Protein AF-0000000080869167 (afdb_homodimer)

Radius of gyration: 27.27 Å; Cα contacts (8 Å, |Δi|>4): 999; chains: 2; bounding box: 72×94×68 Å

Structure (mmCIF, N/CA/C/O backbone):
data_AF-0000000080869167-model_v1
#
loop_
_entity.id
_entity.type
_entity.pdbx_description
1 polymer 'Protein translocase subunit SecF'
#
loop_
_atom_site.group_PDB
_atom_site.id
_atom_site.type_symbol
_atom_site.label_atom_id
_atom_site.label_alt_id
_atom_site.label_comp_id
_atom_site.label_asym_id
_atom_site.label_entity_id
_atom_site.label_seq_id
_atom_site.pdbx_PDB_ins_code
_atom_site.Cartn_x
_atom_site.Cartn_y
_atom_site.Cartn_z
_atom_site.occupancy
_atom_site.B_iso_or_equiv
_atom_site.auth_seq_id
_atom_site.auth_comp_id
_atom_site.auth_asym_id
_atom_site.auth_atom_id
_atom_site.pdbx_PDB_model_num
ATOM 1 N N . MET A 1 1 ? 13.148 34.156 -2.764 1 28.23 1 MET A N 1
ATOM 2 C CA . MET A 1 1 ? 12.016 33.5 -3.41 1 28.23 1 MET A CA 1
ATOM 3 C C . MET A 1 1 ? 10.977 33.062 -2.383 1 28.23 1 MET A C 1
ATOM 5 O O . MET A 1 1 ? 11.312 32.469 -1.37 1 28.23 1 MET A O 1
ATOM 9 N N . LYS A 1 2 ? 9.859 33.625 -2.285 1 40.47 2 LYS A N 1
ATOM 10 C CA . LYS A 1 2 ? 8.82 33.531 -1.264 1 40.47 2 LYS A CA 1
ATOM 11 C C . LYS A 1 2 ? 8.43 32.062 -1.027 1 40.47 2 LYS A C 1
ATOM 13 O O . LYS A 1 2 ? 8.281 31.297 -1.978 1 40.47 2 LYS A O 1
ATOM 18 N N . SER A 1 3 ? 8.719 31.453 -0.045 1 43 3 SER A N 1
ATOM 19 C CA . SER A 1 3 ? 8.391 30.094 0.356 1 43 3 SER A CA 1
ATOM 20 C C . SER A 1 3 ? 6.984 29.703 -0.092 1 43 3 SER A C 1
ATOM 22 O O . SER A 1 3 ? 6.129 30.578 -0.279 1 43 3 SER A O 1
ATOM 24 N N . LEU A 1 4 ? 6.77 28.641 -0.892 1 47 4 LEU A N 1
ATOM 25 C CA . LEU A 1 4 ? 5.48 28.141 -1.352 1 47 4 LEU A CA 1
ATOM 26 C C . LEU A 1 4 ? 4.363 28.547 -0.395 1 47 4 LEU A C 1
ATOM 28 O O . LEU A 1 4 ? 3.213 28.703 -0.808 1 47 4 LEU A O 1
ATOM 32 N N . THR A 1 5 ? 4.699 28.703 0.875 1 46.59 5 THR A N 1
ATOM 33 C CA . THR A 1 5 ? 3.756 29.094 1.911 1 46.59 5 THR A CA 1
ATOM 34 C C . THR A 1 5 ? 3.266 30.531 1.672 1 46.59 5 THR A C 1
ATOM 36 O O . THR A 1 5 ? 2.148 30.875 2.057 1 46.59 5 THR A O 1
ATOM 39 N N . GLN A 1 6 ? 4.168 31.266 1.042 1 50.88 6 GLN A N 1
ATOM 40 C CA . GLN A 1 6 ? 3.795 32.688 0.903 1 50.88 6 GLN A CA 1
ATOM 41 C C . GLN A 1 6 ? 3.016 32.906 -0.387 1 50.88 6 GLN A C 1
ATOM 43 O O . GLN A 1 6 ? 2.357 33.938 -0.54 1 50.88 6 GLN A O 1
ATOM 48 N N . ARG A 1 7 ? 3.047 31.984 -1.327 1 56.53 7 ARG A N 1
ATOM 49 C CA . ARG A 1 7 ? 2.35 32.219 -2.59 1 56.53 7 ARG A CA 1
ATOM 50 C C . ARG A 1 7 ? 0.891 31.781 -2.494 1 56.53 7 ARG A C 1
ATOM 52 O O . ARG A 1 7 ? 0.597 30.641 -2.094 1 56.53 7 ARG A O 1
ATOM 59 N N . GLN A 1 8 ? 0.019 32.562 -2.266 1 71.69 8 GLN A N 1
ATOM 60 C CA . GLN A 1 8 ? -1.42 32.312 -2.199 1 71.69 8 GLN A CA 1
ATOM 61 C C . GLN A 1 8 ? -1.991 32 -3.578 1 71.69 8 GLN A C 1
ATOM 63 O O . GLN A 1 8 ? -2.199 32.906 -4.395 1 71.69 8 GLN A O 1
ATOM 68 N N . PHE A 1 9 ? -2.076 30.656 -3.846 1 78.94 9 PHE A N 1
ATOM 69 C CA . PHE A 1 9 ? -2.662 30.203 -5.102 1 78.94 9 PHE A CA 1
ATOM 70 C C . PHE A 1 9 ? -4.184 30.172 -5.012 1 78.94 9 PHE A C 1
ATOM 72 O O . PHE A 1 9 ? -4.738 29.859 -3.957 1 78.94 9 PHE A O 1
ATOM 79 N N . ASP A 1 10 ? -4.82 30.672 -6.074 1 85 10 ASP A N 1
ATOM 80 C CA . ASP A 1 10 ? -6.277 30.656 -6.113 1 85 10 ASP A CA 1
ATOM 81 C C . ASP A 1 10 ? -6.793 29.344 -6.691 1 85 10 ASP A C 1
ATOM 83 O O . ASP A 1 10 ? -7.207 29.281 -7.855 1 85 10 ASP A O 1
ATOM 87 N N . PHE A 1 11 ? -6.891 28.328 -5.961 1 82.75 11 PHE A N 1
ATOM 88 C CA . PHE A 1 11 ? -7.324 27 -6.379 1 82.75 11 PHE A CA 1
ATOM 89 C C . PHE A 1 11 ? -8.82 26.984 -6.648 1 82.75 11 PHE A C 1
ATOM 91 O O . PHE A 1 11 ? -9.273 26.375 -7.621 1 82.75 11 PHE A O 1
ATOM 98 N N . MET A 1 12 ? -9.594 27.672 -5.848 1 81.94 12 MET A N 1
ATOM 99 C CA . MET A 1 12 ? -11.047 27.656 -5.977 1 81.94 12 MET A CA 1
ATOM 100 C C . MET A 1 12 ? -11.492 28.453 -7.203 1 81.94 12 MET A C 1
ATOM 102 O O . MET A 1 12 ? -12.57 28.203 -7.754 1 81.94 12 MET A O 1
ATOM 106 N N . GLY A 1 13 ? -10.672 29.406 -7.594 1 81.25 13 GLY A N 1
ATOM 107 C CA . GLY A 1 13 ? -10.961 30.125 -8.828 1 81.25 13 GLY A CA 1
ATOM 108 C C . GLY A 1 13 ? -10.898 29.25 -10.062 1 81.25 13 GLY A C 1
ATOM 109 O O . GLY A 1 13 ? -11.617 29.484 -11.031 1 81.25 13 GLY A O 1
ATOM 110 N N . LYS A 1 14 ? -10.078 28.312 -10.023 1 84.44 14 LYS A N 1
ATOM 111 C CA . LYS A 1 14 ? -9.906 27.406 -11.156 1 84.44 14 LYS A CA 1
ATOM 112 C C . LYS A 1 14 ? -10.656 26.094 -10.938 1 84.44 14 LYS A C 1
ATOM 114 O O . LYS A 1 14 ? -10.367 25.094 -11.594 1 84.44 14 LYS A O 1
ATOM 119 N N . ARG A 1 15 ? -11.602 26.188 -10.055 1 83.81 15 ARG A N 1
ATOM 120 C CA . ARG A 1 15 ? -12.32 24.969 -9.688 1 83.81 15 ARG A CA 1
ATOM 121 C C . ARG A 1 15 ? -13.125 24.438 -10.875 1 83.81 15 ARG A C 1
ATOM 123 O O . ARG A 1 15 ? -13.258 23.219 -11.031 1 83.81 15 ARG A O 1
ATOM 130 N N . ARG A 1 16 ? -13.57 25.281 -11.688 1 85.94 16 ARG A N 1
ATOM 131 C CA . ARG A 1 16 ? -14.383 24.844 -12.82 1 85.94 16 ARG A CA 1
ATOM 132 C C . ARG A 1 16 ? -13.539 24.047 -13.82 1 85.94 16 ARG A C 1
ATOM 134 O O . ARG A 1 16 ? -14.008 23.047 -14.367 1 85.94 16 ARG A O 1
ATOM 141 N N . ILE A 1 17 ? -12.352 24.531 -13.984 1 87.12 17 ILE A N 1
ATOM 142 C CA . ILE A 1 17 ? -11.438 23.812 -14.875 1 87.12 17 ILE A CA 1
ATOM 143 C C . ILE A 1 17 ? -11.07 22.469 -14.258 1 87.12 17 ILE A C 1
ATOM 145 O O . ILE A 1 17 ? -11.023 21.453 -14.953 1 87.12 17 ILE A O 1
ATOM 149 N N . ALA A 1 18 ? -10.773 22.531 -12.961 1 86.25 18 ALA A N 1
ATOM 150 C CA . ALA A 1 18 ? -10.422 21.297 -12.266 1 86.25 18 ALA A CA 1
ATOM 151 C C . ALA A 1 18 ? -11.57 20.297 -12.312 1 86.25 18 ALA A C 1
ATOM 153 O O . ALA A 1 18 ? -11.344 19.094 -12.516 1 86.25 18 ALA A O 1
ATOM 154 N N . PHE A 1 19 ? -12.758 20.766 -12.227 1 87.81 19 PHE A N 1
ATOM 155 C CA . PHE A 1 19 ? -13.93 19.891 -12.312 1 87.81 19 PHE A CA 1
ATOM 156 C C . PHE A 1 19 ? -14.078 19.328 -13.719 1 87.81 19 PHE A C 1
ATOM 158 O O . PHE A 1 19 ? -14.461 18.172 -13.891 1 87.81 19 PHE A O 1
ATOM 165 N N . GLY A 1 20 ? -13.867 20.219 -14.641 1 90.25 20 GLY A N 1
ATOM 166 C CA . GLY A 1 20 ? -13.93 19.75 -16.016 1 90.25 20 GLY A CA 1
ATOM 167 C C . GLY A 1 20 ? -12.945 18.625 -16.312 1 90.25 20 GLY A C 1
ATOM 168 O O . GLY A 1 20 ? -13.305 17.625 -16.922 1 90.25 20 GLY A O 1
ATOM 169 N N . VAL A 1 21 ? -11.727 18.781 -15.82 1 91.06 21 VAL A N 1
ATOM 170 C CA . VAL A 1 21 ? -10.688 17.766 -16.031 1 91.06 21 VAL A CA 1
ATOM 171 C C . VAL A 1 21 ? -11.07 16.484 -15.297 1 91.06 21 VAL A C 1
ATOM 173 O O . VAL A 1 21 ? -10.906 15.383 -15.836 1 91.06 21 VAL A O 1
ATOM 176 N N . SER A 1 22 ? -11.547 16.656 -14.109 1 91.38 22 SER A N 1
ATOM 177 C CA . SER A 1 22 ? -11.945 15.5 -13.312 1 91.38 22 SER A CA 1
ATOM 178 C C . SER A 1 22 ? -13.078 14.734 -13.984 1 91.38 22 SER A C 1
ATOM 180 O O . SER A 1 22 ? -13.055 13.5 -14.031 1 91.38 22 SER A O 1
ATOM 182 N N . VAL A 1 23 ? -14.047 15.461 -14.484 1 92.75 23 VAL A N 1
ATOM 183 C CA . VAL A 1 23 ? -15.188 14.828 -15.133 1 92.75 23 VAL A CA 1
ATOM 184 C C . VAL A 1 23 ? -14.727 14.133 -16.422 1 92.75 23 VAL A C 1
ATOM 186 O O . VAL A 1 23 ? -15.188 13.031 -16.734 1 92.75 23 VAL A O 1
ATOM 189 N N . ALA A 1 24 ? -13.859 14.758 -17.094 1 95.44 24 ALA A N 1
ATOM 190 C CA . ALA A 1 24 ? -13.32 14.156 -18.312 1 95.44 24 ALA A CA 1
ATOM 191 C C . ALA A 1 24 ? -12.578 12.859 -18 1 95.44 24 ALA A C 1
ATOM 193 O O . ALA A 1 24 ? -12.727 11.867 -18.719 1 95.44 24 ALA A O 1
ATOM 194 N N . MET A 1 25 ? -11.773 12.906 -16.969 1 95.25 25 MET A N 1
ATOM 195 C CA . MET A 1 25 ? -11.023 11.719 -16.578 1 95.25 25 MET A CA 1
ATOM 196 C C . MET A 1 25 ? -11.961 10.602 -16.125 1 95.25 25 MET A C 1
ATOM 198 O O . MET A 1 25 ? -11.75 9.438 -16.453 1 95.25 25 MET A O 1
ATOM 202 N N . LEU A 1 26 ? -13 11 -15.453 1 95.81 26 LEU A N 1
ATOM 203 C CA . LEU A 1 26 ? -13.969 10.023 -14.977 1 95.81 26 LEU A CA 1
ATOM 204 C C . LEU A 1 26 ? -14.711 9.383 -16.141 1 95.81 26 LEU A C 1
ATOM 206 O O . LEU A 1 26 ? -14.906 8.164 -16.172 1 95.81 26 LEU A O 1
ATOM 210 N N . LEU A 1 27 ? -15.133 10.203 -17.031 1 96.69 27 LEU A N 1
ATOM 211 C CA . LEU A 1 27 ? -15.844 9.688 -18.203 1 96.69 27 LEU A CA 1
ATOM 212 C C . LEU A 1 27 ? -14.945 8.773 -19.016 1 96.69 27 LEU A C 1
ATOM 214 O O . LEU A 1 27 ? -15.375 7.711 -19.469 1 96.69 27 LEU A O 1
ATOM 218 N N . ALA A 1 28 ? -13.727 9.219 -19.172 1 97.06 28 ALA A N 1
ATOM 219 C CA . ALA A 1 28 ? -12.773 8.383 -19.906 1 97.06 28 ALA A CA 1
ATOM 220 C C . ALA A 1 28 ? -12.578 7.043 -19.203 1 97.06 28 ALA A C 1
ATOM 222 O O . ALA A 1 28 ? -12.469 6.004 -19.859 1 97.06 28 ALA A O 1
ATOM 223 N N . ALA A 1 29 ? -12.469 7.094 -17.922 1 97.12 29 ALA A N 1
ATOM 224 C CA . ALA A 1 29 ? -12.273 5.883 -17.125 1 97.12 29 ALA A CA 1
ATOM 225 C C . ALA A 1 29 ? -13.461 4.938 -17.266 1 97.12 29 ALA A C 1
ATOM 227 O O . ALA A 1 29 ? -13.289 3.736 -17.484 1 97.12 29 ALA A O 1
ATOM 228 N N . VAL A 1 30 ? -14.641 5.48 -17.172 1 96.69 30 VAL A N 1
ATOM 229 C CA . VAL A 1 30 ? -15.852 4.672 -17.25 1 96.69 30 VAL A CA 1
ATOM 230 C C . VAL A 1 30 ? -16 4.09 -18.641 1 96.69 30 VAL A C 1
ATOM 232 O O . VAL A 1 30 ? -16.328 2.908 -18.797 1 96.69 30 VAL A O 1
ATOM 235 N N . VAL A 1 31 ? -15.742 4.867 -19.609 1 97.19 31 VAL A N 1
ATOM 236 C CA . VAL A 1 31 ? -15.844 4.402 -20.984 1 97.19 31 VAL A CA 1
ATOM 237 C C . VAL A 1 31 ? -14.812 3.307 -21.25 1 97.19 31 VAL A C 1
ATOM 239 O O . VAL A 1 31 ? -15.109 2.309 -21.906 1 97.19 31 VAL A O 1
ATOM 242 N N . ALA A 1 32 ? -13.625 3.518 -20.688 1 97.06 32 ALA A N 1
ATOM 243 C CA . ALA A 1 32 ? -12.578 2.514 -20.859 1 97.06 32 ALA A CA 1
ATOM 244 C C . ALA A 1 32 ? -12.969 1.195 -20.203 1 97.06 32 ALA A C 1
ATOM 246 O O . ALA A 1 32 ? -12.758 0.123 -20.766 1 97.06 32 ALA A O 1
ATOM 247 N N . MET A 1 33 ? -13.5 1.281 -19.062 1 96.25 33 MET A N 1
ATOM 248 C CA . MET A 1 33 ? -13.891 0.079 -18.328 1 96.25 33 MET A CA 1
ATOM 249 C C . MET A 1 33 ? -15.023 -0.649 -19.047 1 96.25 33 MET A C 1
ATOM 251 O O . MET A 1 33 ? -15.047 -1.88 -19.094 1 96.25 33 MET A O 1
ATOM 255 N N . LEU A 1 34 ? -15.984 0.073 -19.656 1 95.56 34 LEU A N 1
ATOM 256 C CA . LEU A 1 34 ? -17.141 -0.53 -20.312 1 95.56 34 LEU A CA 1
ATOM 257 C C . LEU A 1 34 ? -16.797 -1.007 -21.719 1 95.56 34 LEU A C 1
ATOM 259 O O . LEU A 1 34 ? -17.25 -2.066 -22.156 1 95.56 34 LEU A O 1
ATOM 263 N N . ALA A 1 35 ? -16 -0.323 -22.438 1 95.88 35 ALA A N 1
ATOM 264 C CA . ALA A 1 35 ? -15.711 -0.63 -23.828 1 95.88 35 ALA A CA 1
ATOM 265 C C . ALA A 1 35 ? -14.547 -1.609 -23.953 1 95.88 35 ALA A C 1
ATOM 267 O O . ALA A 1 35 ? -14.562 -2.506 -24.797 1 95.88 35 ALA A O 1
ATOM 268 N N . LEU A 1 36 ? -13.555 -1.426 -23.156 1 95.19 36 LEU A N 1
ATOM 269 C CA . LEU A 1 36 ? -12.344 -2.229 -23.297 1 95.19 36 LEU A CA 1
ATOM 270 C C . LEU A 1 36 ? -12.32 -3.346 -22.25 1 95.19 36 LEU A C 1
ATOM 272 O O . LEU A 1 36 ? -11.805 -4.434 -22.516 1 95.19 36 LEU A O 1
ATOM 276 N N . GLY A 1 37 ? -12.828 -3.084 -21.141 1 93.56 37 GLY A N 1
ATOM 277 C CA . GLY A 1 37 ? -12.773 -4.047 -20.047 1 93.56 37 GLY A CA 1
ATOM 278 C C . GLY A 1 37 ? -11.422 -4.098 -19.359 1 93.56 37 GLY A C 1
ATOM 279 O O . GLY A 1 37 ? -10.461 -3.49 -19.828 1 93.56 37 GLY A O 1
ATOM 280 N N . LEU A 1 38 ? -11.32 -4.836 -18.266 1 93.75 38 LEU A N 1
ATOM 281 C CA . LEU A 1 38 ? -10.07 -4.988 -17.531 1 93.75 38 LEU A CA 1
ATOM 282 C C . LEU A 1 38 ? -9.305 -6.223 -18.016 1 93.75 38 LEU A C 1
ATOM 284 O O . LEU A 1 38 ? -9.914 -7.254 -18.312 1 93.75 38 LEU A O 1
ATOM 288 N N . ASN A 1 39 ? -7.996 -6.102 -18.188 1 91.94 39 ASN A N 1
ATOM 289 C CA . ASN A 1 39 ? -7.125 -7.246 -18.422 1 91.94 39 ASN A CA 1
ATOM 290 C C . ASN A 1 39 ? -6.848 -8.016 -17.125 1 91.94 39 ASN A C 1
ATOM 292 O O . ASN A 1 39 ? -5.816 -7.809 -16.484 1 91.94 39 ASN A O 1
ATOM 296 N N . LEU A 1 40 ? -7.762 -8.969 -16.844 1 89.88 40 LEU A N 1
ATOM 297 C CA . LEU A 1 40 ? -7.707 -9.664 -15.555 1 89.88 40 LEU A CA 1
ATOM 298 C C . LEU A 1 40 ? -6.551 -10.656 -15.531 1 89.88 40 LEU A C 1
ATOM 300 O O . LEU A 1 40 ? -6.293 -11.344 -16.516 1 89.88 40 LEU A O 1
ATOM 304 N N . GLY A 1 41 ? -5.91 -10.656 -14.438 1 87.31 41 GLY A N 1
ATOM 305 C CA . GLY A 1 41 ? -4.797 -11.57 -14.25 1 87.31 41 GLY A CA 1
ATOM 306 C C . GLY A 1 41 ? -5.238 -13 -13.969 1 87.31 41 GLY A C 1
ATOM 307 O O . GLY A 1 41 ? -6.434 -13.266 -13.82 1 87.31 41 GLY A O 1
ATOM 308 N N . LEU A 1 42 ? -4.301 -13.852 -13.828 1 84 42 LEU A N 1
ATOM 309 C CA . LEU A 1 42 ? -4.5 -15.281 -13.641 1 84 42 LEU A CA 1
ATOM 310 C C . LEU A 1 42 ? -5.293 -15.562 -12.375 1 84 42 LEU A C 1
ATOM 312 O O . LEU A 1 42 ? -6.086 -16.5 -12.32 1 84 42 LEU A O 1
ATOM 316 N N . ASP A 1 43 ? -5.152 -14.773 -11.414 1 83.88 43 ASP A N 1
ATOM 317 C CA . ASP A 1 43 ? -5.82 -14.953 -10.125 1 83.88 43 ASP A CA 1
ATOM 318 C C . ASP A 1 43 ? -7.336 -14.891 -10.281 1 83.88 43 ASP A C 1
ATOM 320 O O . ASP A 1 43 ? -8.07 -15.445 -9.461 1 83.88 43 ASP A O 1
ATOM 324 N N . PHE A 1 44 ? -7.777 -14.25 -11.328 1 87 44 PHE A N 1
ATOM 325 C CA . PHE A 1 44 ? -9.211 -14.047 -11.5 1 87 44 PHE A CA 1
ATOM 326 C C . PHE A 1 44 ? -9.758 -14.93 -12.617 1 87 44 PHE A C 1
ATOM 328 O O . PHE A 1 44 ? -10.914 -15.336 -12.578 1 87 44 PHE A O 1
ATOM 335 N N . THR A 1 45 ? -8.953 -15.188 -13.539 1 84.12 45 THR A N 1
ATOM 336 C CA . THR A 1 45 ? -9.422 -15.922 -14.703 1 84.12 45 THR A CA 1
ATOM 337 C C . THR A 1 45 ? -9.172 -17.422 -14.531 1 84.12 45 THR A C 1
ATOM 339 O O . THR A 1 45 ? -9.867 -18.25 -15.141 1 84.12 45 THR A O 1
ATOM 342 N N . GLY A 1 46 ? -8.195 -17.703 -13.742 1 79.25 46 GLY A N 1
ATOM 343 C CA . GLY A 1 46 ? -7.727 -19.078 -13.719 1 79.25 46 GLY A CA 1
ATOM 344 C C . GLY A 1 46 ? -6.934 -19.453 -14.953 1 79.25 46 GLY A C 1
ATOM 345 O O . GLY A 1 46 ? -6.805 -18.672 -15.883 1 79.25 46 GLY A O 1
ATOM 346 N N . GLY A 1 47 ? -6.238 -20.562 -14.859 1 80.12 47 GLY A N 1
ATOM 347 C CA . GLY A 1 47 ? -5.461 -21.031 -15.992 1 80.12 47 GLY A CA 1
ATOM 348 C C . GLY A 1 47 ? -3.994 -21.234 -15.664 1 80.12 47 GLY A C 1
ATOM 349 O O . GLY A 1 47 ? -3.648 -21.609 -14.547 1 80.12 47 GLY A O 1
ATOM 350 N N . THR A 1 48 ? -3.258 -21.234 -16.734 1 80.88 48 THR A N 1
ATOM 351 C CA . THR A 1 48 ? -1.821 -21.453 -16.594 1 80.88 48 THR A CA 1
ATOM 352 C C . THR A 1 48 ? -1.04 -20.266 -17.172 1 80.88 48 THR A C 1
ATOM 354 O O . THR A 1 48 ? -1.401 -19.734 -18.219 1 80.88 48 THR A O 1
ATOM 357 N N . LEU A 1 49 ? -0.133 -19.859 -16.375 1 82.94 49 LEU A N 1
ATOM 358 C CA . LEU A 1 49 ? 0.753 -18.766 -16.781 1 82.94 49 LEU A CA 1
ATOM 359 C C . LEU A 1 49 ? 2.207 -19.234 -16.797 1 82.94 49 LEU A C 1
ATOM 361 O O . LEU A 1 49 ? 2.68 -19.828 -15.828 1 82.94 49 LEU A O 1
ATOM 365 N N . VAL A 1 50 ? 2.844 -19.047 -17.969 1 82.25 50 VAL A N 1
ATOM 366 C CA . VAL A 1 50 ? 4.246 -19.422 -18.094 1 82.25 50 VAL A CA 1
ATOM 367 C C . VAL A 1 50 ? 5.07 -18.203 -18.5 1 82.25 50 VAL A C 1
ATOM 369 O O . VAL A 1 50 ? 4.762 -17.531 -19.5 1 82.25 50 VAL A O 1
ATOM 372 N N . GLU A 1 51 ? 5.961 -17.906 -17.688 1 84.69 51 GLU A N 1
ATOM 373 C CA . GLU A 1 51 ? 6.902 -16.844 -18.016 1 84.69 51 GLU A CA 1
ATOM 374 C C . GLU A 1 51 ? 8.234 -17.406 -18.5 1 84.69 51 GLU A C 1
ATOM 376 O O . GLU A 1 51 ? 8.844 -18.234 -17.812 1 84.69 51 GLU A O 1
ATOM 381 N N . VAL A 1 52 ? 8.648 -16.984 -19.672 1 85.75 52 VAL A N 1
ATOM 382 C CA . VAL A 1 52 ? 9.898 -17.484 -20.234 1 85.75 52 VAL A CA 1
ATOM 383 C C . VAL A 1 52 ? 10.805 -16.312 -20.609 1 85.75 52 VAL A C 1
ATOM 385 O O . VAL A 1 52 ? 10.328 -15.203 -20.844 1 85.75 52 VAL A O 1
ATOM 388 N N . ARG A 1 53 ? 12.016 -16.578 -20.516 1 86.31 53 ARG A N 1
ATOM 389 C CA . ARG A 1 53 ? 13.016 -15.609 -20.922 1 86.31 53 ARG A CA 1
ATOM 390 C C . ARG A 1 53 ? 13.773 -16.094 -22.156 1 86.31 53 ARG A C 1
ATOM 392 O O . ARG A 1 53 ? 14.305 -17.203 -22.172 1 86.31 53 ARG A O 1
ATOM 399 N N . PHE A 1 54 ? 13.758 -15.203 -23.172 1 88.44 54 PHE A N 1
ATOM 400 C CA . PHE A 1 54 ? 14.477 -15.492 -24.406 1 88.44 54 PHE A CA 1
ATOM 401 C C . PHE A 1 54 ? 15.844 -14.812 -24.391 1 88.44 54 PHE A C 1
ATOM 403 O O . PHE A 1 54 ? 16.062 -13.836 -23.672 1 88.44 54 PHE A O 1
ATOM 410 N N . SER A 1 55 ? 16.766 -15.43 -25.094 1 87.94 55 SER A N 1
ATOM 411 C CA . SER A 1 55 ? 18.062 -14.789 -25.25 1 87.94 55 SER A CA 1
ATOM 412 C C . SER A 1 55 ? 17.969 -13.547 -26.125 1 87.94 55 SER A C 1
ATOM 414 O O . SER A 1 55 ? 18.734 -12.602 -25.953 1 87.94 55 SER A O 1
ATOM 416 N N . SER A 1 56 ? 17.094 -13.664 -27.062 1 87 56 SER A N 1
ATOM 417 C CA . SER A 1 56 ? 16.781 -12.531 -27.938 1 87 56 SER A CA 1
ATOM 418 C C . SER A 1 56 ? 15.273 -12.328 -28.047 1 87 56 SER A C 1
ATOM 420 O O . SER A 1 56 ? 14.508 -13.289 -28.016 1 87 56 SER A O 1
ATOM 422 N N . ALA A 1 57 ? 14.914 -11.055 -28.188 1 88.12 57 ALA A N 1
ATOM 423 C CA . ALA A 1 57 ? 13.484 -10.742 -28.234 1 88.12 57 ALA A CA 1
ATOM 424 C C . ALA A 1 57 ? 12.789 -11.531 -29.344 1 88.12 57 ALA A C 1
ATOM 426 O O . ALA A 1 57 ? 13.141 -11.414 -30.516 1 88.12 57 ALA A O 1
ATOM 427 N N . PRO A 1 58 ? 11.852 -12.273 -28.984 1 86.62 58 PRO A N 1
ATOM 428 C CA . PRO A 1 58 ? 11.141 -13.062 -30 1 86.62 58 PRO A CA 1
ATOM 429 C C . PRO A 1 58 ? 9.984 -12.297 -30.641 1 86.62 58 PRO A C 1
ATOM 431 O O . PRO A 1 58 ? 9.562 -11.266 -30.109 1 86.62 58 PRO A O 1
ATOM 434 N N . ALA A 1 59 ? 9.562 -12.773 -31.844 1 88.62 59 ALA A N 1
ATOM 435 C CA . ALA A 1 59 ? 8.281 -12.328 -32.375 1 88.62 59 ALA A CA 1
ATOM 436 C C . ALA A 1 59 ? 7.121 -13.023 -31.672 1 88.62 59 ALA A C 1
ATOM 438 O O . ALA A 1 59 ? 6.961 -14.242 -31.797 1 88.62 59 ALA A O 1
ATOM 439 N N . LEU A 1 60 ? 6.336 -12.266 -31.031 1 89.56 60 LEU A N 1
ATOM 440 C CA . LEU A 1 60 ? 5.27 -12.82 -30.203 1 89.56 60 LEU A CA 1
ATOM 441 C C . LEU A 1 60 ? 4.332 -13.688 -31.047 1 89.56 60 LEU A C 1
ATOM 443 O O . LEU A 1 60 ? 3.811 -14.695 -30.562 1 89.56 60 LEU A O 1
ATOM 447 N N . GLU A 1 61 ? 4.133 -13.297 -32.281 1 90.06 61 GLU A N 1
ATOM 448 C CA . GLU A 1 61 ? 3.248 -14.055 -33.156 1 90.06 61 GLU A CA 1
ATOM 449 C C . GLU A 1 61 ? 3.805 -15.445 -33.438 1 90.06 61 GLU A C 1
ATOM 451 O O . GLU A 1 61 ? 3.051 -16.422 -33.5 1 90.06 61 GLU A O 1
ATOM 456 N N . THR A 1 62 ? 5.098 -15.531 -33.562 1 88 62 THR A N 1
ATOM 457 C CA . THR A 1 62 ? 5.746 -16.812 -33.781 1 88 62 THR A CA 1
ATOM 458 C C . THR A 1 62 ? 5.598 -17.719 -32.562 1 88 62 THR A C 1
ATOM 460 O O . THR A 1 62 ? 5.402 -18.938 -32.719 1 88 62 THR A O 1
ATOM 463 N N . VAL A 1 63 ? 5.723 -17.094 -31.438 1 89.88 63 VAL A N 1
ATOM 464 C CA . VAL A 1 63 ? 5.566 -17.859 -30.188 1 89.88 63 VAL A CA 1
ATOM 465 C C . VAL A 1 63 ? 4.141 -18.391 -30.094 1 89.88 63 VAL A C 1
ATOM 467 O O . VAL A 1 63 ? 3.934 -19.562 -29.781 1 89.88 63 VAL A O 1
ATOM 470 N N . ARG A 1 64 ? 3.217 -17.516 -30.391 1 89.06 64 ARG A N 1
ATOM 471 C CA . ARG A 1 64 ? 1.811 -17.906 -30.344 1 89.06 64 ARG A CA 1
ATOM 472 C C . ARG A 1 64 ? 1.512 -19.031 -31.328 1 89.06 64 ARG A C 1
ATOM 474 O O . ARG A 1 64 ? 0.853 -20.016 -30.984 1 89.06 64 ARG A O 1
ATOM 481 N N . GLN A 1 65 ? 1.983 -18.938 -32.5 1 87.62 65 GLN A N 1
ATOM 482 C CA . GLN A 1 65 ? 1.73 -19.922 -33.562 1 87.62 65 GLN A CA 1
ATOM 483 C C . GLN A 1 65 ? 2.354 -21.266 -33.219 1 87.62 65 GLN A C 1
ATOM 485 O O . GLN A 1 65 ? 1.761 -22.328 -33.469 1 87.62 65 GLN A O 1
ATOM 490 N N . THR A 1 66 ? 3.508 -21.141 -32.625 1 87.5 66 THR A N 1
ATOM 491 C CA . THR A 1 66 ? 4.191 -22.375 -32.25 1 87.5 66 THR A CA 1
ATOM 492 C C . THR A 1 66 ? 3.373 -23.125 -31.203 1 87.5 66 THR A C 1
ATOM 494 O O . THR A 1 66 ? 3.24 -24.359 -31.281 1 87.5 66 THR A O 1
ATOM 497 N N . LEU A 1 67 ? 2.834 -22.422 -30.328 1 86.12 67 LEU A N 1
ATOM 498 C CA . LEU A 1 67 ? 2.078 -23.031 -29.25 1 86.12 67 LEU A CA 1
ATOM 499 C C . LEU A 1 67 ? 0.714 -23.516 -29.734 1 86.12 67 LEU A C 1
ATOM 501 O O . LEU A 1 67 ? 0.249 -24.594 -29.344 1 86.12 67 LEU A O 1
ATOM 505 N N . GLU A 1 68 ? 0.111 -22.766 -30.578 1 85.25 68 GLU A N 1
ATOM 506 C CA . GLU A 1 68 ? -1.193 -23.141 -31.125 1 85.25 68 GLU A CA 1
ATOM 507 C C . GLU A 1 68 ? -1.083 -24.359 -32.031 1 85.25 68 GLU A C 1
ATOM 509 O O . GLU A 1 68 ? -1.994 -25.188 -32.094 1 85.25 68 GLU A O 1
ATOM 514 N N . ALA A 1 69 ? -0.061 -24.438 -32.656 1 84.88 69 ALA A N 1
ATOM 515 C CA . ALA A 1 69 ? 0.175 -25.562 -33.562 1 84.88 69 ALA A CA 1
ATOM 516 C C . ALA A 1 69 ? 0.309 -26.875 -32.781 1 84.88 69 ALA A C 1
ATOM 518 O O . ALA A 1 69 ? 0.059 -27.953 -33.344 1 84.88 69 ALA A O 1
ATOM 519 N N . THR A 1 70 ? 0.666 -26.75 -31.578 1 81.19 70 THR A N 1
ATOM 520 C CA . THR A 1 70 ? 0.892 -27.953 -30.781 1 81.19 70 THR A CA 1
ATOM 521 C C . THR A 1 70 ? -0.331 -28.281 -29.938 1 81.19 70 THR A C 1
ATOM 523 O O . THR A 1 70 ? -0.26 -29.125 -29.031 1 81.19 70 THR A O 1
ATOM 526 N N . GLY A 1 71 ? -1.397 -27.5 -30.109 1 78.38 71 GLY A N 1
ATOM 527 C CA . GLY A 1 71 ? -2.656 -27.906 -29.5 1 78.38 71 GLY A CA 1
ATOM 528 C C . GLY A 1 71 ? -3.111 -26.969 -28.391 1 78.38 71 GLY A C 1
ATOM 529 O O . GLY A 1 71 ? -4.184 -27.141 -27.812 1 78.38 71 GLY A O 1
ATOM 530 N N . PHE A 1 72 ? -2.236 -26.062 -28.062 1 79.81 72 PHE A N 1
ATOM 531 C CA . PHE A 1 72 ? -2.686 -25.109 -27.062 1 79.81 72 PHE A CA 1
ATOM 532 C C . PHE A 1 72 ? -3.711 -24.156 -27.641 1 79.81 72 PHE A C 1
ATOM 534 O O . PHE A 1 72 ? -3.545 -23.672 -28.766 1 79.81 72 PHE A O 1
ATOM 541 N N . GLN A 1 73 ? -4.844 -24.047 -26.875 1 74.75 73 GLN A N 1
ATOM 542 C CA . GLN A 1 73 ? -5.902 -23.172 -27.344 1 74.75 73 GLN A CA 1
ATOM 543 C C . GLN A 1 73 ? -5.918 -21.859 -26.562 1 74.75 73 GLN A C 1
ATOM 545 O O . GLN A 1 73 ? -5.559 -21.828 -25.375 1 74.75 73 GLN A O 1
ATOM 550 N N . ASP A 1 74 ? -6.309 -20.734 -27.266 1 77.31 74 ASP A N 1
ATOM 551 C CA . ASP A 1 74 ? -6.516 -19.422 -26.656 1 77.31 74 ASP A CA 1
ATOM 552 C C . ASP A 1 74 ? -5.273 -18.969 -25.891 1 77.31 74 ASP A C 1
ATOM 554 O O . ASP A 1 74 ? -5.359 -18.641 -24.703 1 77.31 74 ASP A O 1
ATOM 558 N N . VAL A 1 75 ? -4.211 -19.062 -26.656 1 82.06 75 VAL A N 1
ATOM 559 C CA . VAL A 1 75 ? -2.922 -18.688 -26.078 1 82.06 75 VAL A CA 1
ATOM 560 C C . VAL A 1 75 ? -2.74 -17.172 -26.156 1 82.06 75 VAL A C 1
ATOM 562 O O . VAL A 1 75 ? -2.879 -16.594 -27.234 1 82.06 75 VAL A O 1
ATOM 565 N N . ALA A 1 76 ? -2.59 -16.609 -25.047 1 83.81 76 ALA A N 1
ATOM 566 C CA . ALA A 1 76 ? -2.238 -15.188 -25.016 1 83.81 76 ALA A CA 1
ATOM 567 C C . ALA A 1 76 ? -0.754 -15 -24.719 1 83.81 76 ALA A C 1
ATOM 569 O O . ALA A 1 76 ? -0.232 -15.562 -23.75 1 83.81 76 ALA A O 1
ATOM 570 N N . VAL A 1 77 ? -0.051 -14.352 -25.672 1 86.44 77 VAL A N 1
ATOM 571 C CA . VAL A 1 77 ? 1.377 -14.094 -25.516 1 86.44 77 VAL A CA 1
ATOM 572 C C . VAL A 1 77 ? 1.628 -12.594 -25.422 1 86.44 77 VAL A C 1
ATOM 574 O O . VAL A 1 77 ? 1.139 -11.82 -26.25 1 86.44 77 VAL A O 1
ATOM 577 N N . GLN A 1 78 ? 2.322 -12.188 -24.344 1 82.38 78 GLN A N 1
ATOM 578 C CA . GLN A 1 78 ? 2.621 -10.766 -24.172 1 82.38 78 GLN A CA 1
ATOM 579 C C . GLN A 1 78 ? 4.016 -10.57 -23.578 1 82.38 78 GLN A C 1
ATOM 581 O O . GLN A 1 78 ? 4.551 -11.461 -22.922 1 82.38 78 GLN A O 1
ATOM 586 N N . THR A 1 79 ? 4.586 -9.445 -23.984 1 79.5 79 THR A N 1
ATOM 587 C CA . THR A 1 79 ? 5.852 -9.078 -23.344 1 79.5 79 THR A CA 1
ATOM 588 C C . THR A 1 79 ? 5.641 -8.688 -21.891 1 79.5 79 THR A C 1
ATOM 590 O O . THR A 1 79 ? 4.613 -8.094 -21.547 1 79.5 79 THR A O 1
ATOM 593 N N . PHE A 1 80 ? 6.562 -9.102 -21.094 1 72.88 80 PHE A N 1
ATOM 594 C CA . PHE A 1 80 ? 6.504 -8.805 -19.656 1 72.88 80 PHE A CA 1
ATOM 595 C C . PHE A 1 80 ? 7.781 -8.109 -19.203 1 72.88 80 PHE A C 1
ATOM 597 O O . PHE A 1 80 ? 8.781 -8.766 -18.906 1 72.88 80 PHE A O 1
ATOM 604 N N . GLY A 1 81 ? 7.73 -6.832 -19.031 1 71.69 81 GLY A N 1
ATOM 605 C CA . GLY A 1 81 ? 8.922 -6.07 -18.688 1 71.69 81 GLY A CA 1
ATOM 606 C C . GLY A 1 81 ? 9.875 -5.898 -19.844 1 71.69 81 GLY A C 1
ATOM 607 O O . GLY A 1 81 ? 9.633 -5.09 -20.734 1 71.69 81 GLY A O 1
ATOM 608 N N . ALA A 1 82 ? 10.961 -6.777 -19.766 1 74.62 82 ALA A N 1
ATOM 609 C CA . ALA A 1 82 ? 11.961 -6.734 -20.828 1 74.62 82 ALA A CA 1
ATOM 610 C C . ALA A 1 82 ? 11.43 -7.375 -22.109 1 74.62 82 ALA A C 1
ATOM 612 O O . ALA A 1 82 ? 10.523 -8.211 -22.062 1 74.62 82 ALA A O 1
ATOM 613 N N . SER A 1 83 ? 11.992 -6.977 -23.156 1 83.19 83 SER A N 1
ATOM 614 C CA . SER A 1 83 ? 11.555 -7.48 -24.453 1 83.19 83 SER A CA 1
ATOM 615 C C . SER A 1 83 ? 11.836 -8.977 -24.594 1 83.19 83 SER A C 1
ATOM 617 O O . SER A 1 83 ? 11.242 -9.648 -25.438 1 83.19 83 SER A O 1
ATOM 619 N N . THR A 1 84 ? 12.719 -9.438 -23.75 1 87.12 84 THR A N 1
ATOM 620 C CA . THR A 1 84 ? 13.102 -10.844 -23.859 1 87.12 84 THR A CA 1
ATOM 621 C C . THR A 1 84 ? 12.258 -11.711 -22.922 1 87.12 84 THR A C 1
ATOM 623 O O . THR A 1 84 ? 12.359 -12.938 -22.938 1 87.12 84 THR A O 1
ATOM 626 N N . GLU A 1 85 ? 11.469 -11.016 -22.125 1 85.56 85 GLU A N 1
ATOM 627 C CA . GLU A 1 85 ? 10.625 -11.75 -21.203 1 85.56 85 GLU A CA 1
ATOM 628 C C . GLU A 1 85 ? 9.18 -11.82 -21.703 1 85.56 85 GLU A C 1
ATOM 630 O O . GLU A 1 85 ? 8.562 -10.789 -21.969 1 85.56 85 GLU A O 1
ATOM 635 N N . VAL A 1 86 ? 8.766 -13.047 -21.844 1 86.62 86 VAL A N 1
ATOM 636 C CA . VAL A 1 86 ? 7.449 -13.242 -22.453 1 86.62 86 VAL A CA 1
ATOM 637 C C . VAL A 1 86 ? 6.543 -13.992 -21.484 1 86.62 86 VAL A C 1
ATOM 639 O O . VAL A 1 86 ? 6.965 -14.969 -20.859 1 86.62 86 VAL A O 1
ATOM 642 N N . LEU A 1 87 ? 5.375 -13.469 -21.312 1 85.94 87 LEU A N 1
ATOM 643 C CA . LEU A 1 87 ? 4.332 -14.094 -20.516 1 85.94 87 LEU A CA 1
ATOM 644 C C . LEU A 1 87 ? 3.324 -14.82 -21.391 1 85.94 87 LEU A C 1
ATOM 646 O O . LEU A 1 87 ? 2.766 -14.227 -22.328 1 85.94 87 LEU A O 1
ATOM 650 N N . ILE A 1 88 ? 3.145 -16.094 -21.156 1 84.31 88 ILE A N 1
ATOM 651 C CA . ILE A 1 88 ? 2.223 -16.938 -21.922 1 84.31 88 ILE A CA 1
ATOM 652 C C . ILE A 1 88 ? 1.079 -17.391 -21.031 1 84.31 88 ILE A C 1
ATOM 654 O O . ILE A 1 88 ? 1.311 -18.016 -19.984 1 84.31 88 ILE A O 1
ATOM 658 N N . ARG A 1 89 ? -0.094 -17.016 -21.391 1 83.62 89 ARG A N 1
ATOM 659 C CA . ARG A 1 89 ? -1.277 -17.453 -20.656 1 83.62 89 ARG A CA 1
ATOM 660 C C . ARG A 1 89 ? -2.041 -18.531 -21.422 1 83.62 89 ARG A C 1
ATOM 662 O O . ARG A 1 89 ? -2.34 -18.359 -22.609 1 83.62 89 ARG A O 1
ATOM 669 N N . LEU A 1 90 ? -2.217 -19.625 -20.734 1 80.44 90 LEU A N 1
ATOM 670 C CA . LEU A 1 90 ? -2.951 -20.75 -21.328 1 80.44 90 LEU A CA 1
ATOM 671 C C . LEU A 1 90 ? -4.258 -20.984 -20.578 1 80.44 90 LEU A C 1
ATOM 673 O O . LEU A 1 90 ? -4.297 -20.922 -19.344 1 80.44 90 LEU A O 1
ATOM 677 N N . GLN A 1 91 ? -5.352 -20.922 -21.25 1 67.12 91 GLN A N 1
ATOM 678 C CA . GLN A 1 91 ? -6.645 -21.156 -20.625 1 67.12 91 GLN A CA 1
ATOM 679 C C . GLN A 1 91 ? -6.832 -22.625 -20.25 1 67.12 91 GLN A C 1
ATOM 681 O O . GLN A 1 91 ? -7.621 -22.953 -19.359 1 67.12 91 GLN A O 1
ATOM 686 N N . GLN A 1 92 ? -6.078 -23.453 -20.844 1 58.19 92 GLN A N 1
ATOM 687 C CA . GLN A 1 92 ? -6.285 -24.875 -20.641 1 58.19 92 GLN A CA 1
ATOM 688 C C . GLN A 1 92 ? -5.859 -25.297 -19.234 1 58.19 92 GLN A C 1
ATOM 690 O O . GLN A 1 92 ? -5.004 -24.656 -18.625 1 58.19 92 GLN A O 1
ATOM 695 N N . ALA A 1 93 ? -6.738 -26.234 -18.719 1 53.12 93 ALA A N 1
ATOM 696 C CA . ALA A 1 93 ? -6.539 -26.906 -17.438 1 53.12 93 ALA A CA 1
ATOM 697 C C . ALA A 1 93 ? -5.066 -27.25 -17.219 1 53.12 93 ALA A C 1
ATOM 699 O O . ALA A 1 93 ? -4.32 -27.438 -18.188 1 53.12 93 ALA A O 1
ATOM 700 N N . PHE A 1 94 ? -4.664 -26.906 -15.984 1 50.38 94 PHE A N 1
ATOM 701 C CA . PHE A 1 94 ? -3.326 -27.25 -15.516 1 50.38 94 PHE A CA 1
ATOM 702 C C . PHE A 1 94 ? -2.928 -28.641 -15.984 1 50.38 94 PHE A C 1
ATOM 704 O O . PHE A 1 94 ? -3.6 -29.625 -15.672 1 50.38 94 PHE A O 1
ATOM 711 N N . GLU A 1 95 ? -2.463 -28.828 -17.297 1 51.66 95 GLU A N 1
ATOM 712 C CA . GLU A 1 95 ? -1.792 -30.109 -17.453 1 51.66 95 GLU A CA 1
ATOM 713 C C . GLU A 1 95 ? -0.389 -30.078 -16.859 1 51.66 95 GLU A C 1
ATOM 715 O O . GLU A 1 95 ? 0.277 -29.047 -16.891 1 51.66 95 GLU A O 1
ATOM 720 N N . ALA A 1 96 ? -0.164 -31.016 -16.047 1 49.28 96 ALA A N 1
ATOM 721 C CA . ALA A 1 96 ? 1.146 -31.312 -15.477 1 49.28 96 ALA A CA 1
ATOM 722 C C . ALA A 1 96 ? 2.262 -31.031 -16.469 1 49.28 96 ALA A C 1
ATOM 724 O O . ALA A 1 96 ? 2.193 -31.453 -17.625 1 49.28 96 ALA A O 1
ATOM 725 N N . GLY A 1 97 ? 3.189 -30.078 -16.062 1 59.5 97 GLY A N 1
ATOM 726 C CA . GLY A 1 97 ? 4.398 -29.906 -16.859 1 59.5 97 GLY A CA 1
ATOM 727 C C . GLY A 1 97 ? 4.242 -28.906 -17.984 1 59.5 97 GLY A C 1
ATOM 728 O O . GLY A 1 97 ? 5.07 -28.844 -18.891 1 59.5 97 GLY A O 1
ATOM 729 N N . VAL A 1 98 ? 3.135 -28.172 -17.844 1 68.94 98 VAL A N 1
ATOM 730 C CA . VAL A 1 98 ? 2.85 -27.297 -18.984 1 68.94 98 VAL A CA 1
ATOM 731 C C . VAL A 1 98 ? 3.998 -26.312 -19.172 1 68.94 98 VAL A C 1
ATOM 733 O O . VAL A 1 98 ? 4.379 -26.016 -20.312 1 68.94 98 VAL A O 1
ATOM 736 N N . GLY A 1 99 ? 4.582 -25.875 -18.125 1 72.88 99 GLY A N 1
ATOM 737 C CA . GLY A 1 99 ? 5.715 -24.969 -18.25 1 72.88 99 GLY A CA 1
ATOM 738 C C . GLY A 1 99 ? 6.879 -25.578 -19.016 1 72.88 99 GLY A C 1
ATOM 739 O O . GLY A 1 99 ? 7.406 -24.969 -19.938 1 72.88 99 GLY A O 1
ATOM 740 N N . ASP A 1 100 ? 7.152 -26.797 -18.609 1 72.44 100 ASP A N 1
ATOM 741 C CA . ASP A 1 100 ? 8.258 -27.484 -19.266 1 72.44 100 ASP A CA 1
ATOM 742 C C . ASP A 1 100 ? 7.902 -27.828 -20.719 1 72.44 100 ASP A C 1
ATOM 744 O O . ASP A 1 100 ? 8.766 -27.797 -21.594 1 72.44 100 ASP A O 1
ATOM 748 N N . GLN A 1 101 ? 6.668 -28.188 -20.797 1 74.88 101 GLN A N 1
ATOM 749 C CA . GLN A 1 101 ? 6.215 -28.484 -22.141 1 74.88 101 GLN A CA 1
ATOM 750 C C . GLN A 1 101 ? 6.352 -27.281 -23.062 1 74.88 101 GLN A C 1
ATOM 752 O O . GLN A 1 101 ? 6.797 -27.406 -24.203 1 74.88 101 GLN A O 1
ATOM 757 N N . VAL A 1 102 ? 5.98 -26.203 -22.5 1 81 102 VAL A N 1
ATOM 758 C CA . VAL A 1 102 ? 6.035 -24.969 -23.281 1 81 102 VAL A CA 1
ATOM 759 C C . VAL A 1 102 ? 7.484 -24.625 -23.609 1 81 102 VAL A C 1
ATOM 761 O O . VAL A 1 102 ? 7.805 -24.297 -24.75 1 81 102 VAL A O 1
ATOM 764 N N . VAL A 1 103 ? 8.352 -24.734 -22.656 1 81.38 103 VAL A N 1
ATOM 765 C CA . VAL A 1 103 ? 9.766 -24.422 -22.859 1 81.38 103 VAL A CA 1
ATOM 766 C C . VAL A 1 103 ? 10.375 -25.375 -23.875 1 81.38 103 VAL A C 1
ATOM 768 O O . VAL A 1 103 ? 11.109 -24.953 -24.766 1 81.38 103 VAL A O 1
ATOM 771 N N . THR A 1 104 ? 10.07 -26.625 -23.672 1 82 104 THR A N 1
ATOM 772 C CA . THR A 1 104 ? 10.594 -27.641 -24.594 1 82 104 THR A CA 1
ATOM 773 C C . THR A 1 104 ? 10.117 -27.375 -26.016 1 82 104 THR A C 1
ATOM 775 O O . THR A 1 104 ? 10.898 -27.469 -26.969 1 82 104 THR A O 1
ATOM 778 N N . LEU A 1 105 ? 8.875 -27.047 -26.094 1 83.31 105 LEU A N 1
ATOM 779 C CA . LEU A 1 105 ? 8.305 -26.766 -27.406 1 83.31 105 LEU A CA 1
ATOM 780 C C . LEU A 1 105 ? 8.977 -25.562 -28.047 1 83.31 105 LEU A C 1
ATOM 782 O O . LEU A 1 105 ? 9.25 -25.562 -29.25 1 83.31 105 LEU A O 1
ATOM 786 N N . LEU A 1 106 ? 9.25 -24.594 -27.344 1 87.44 106 LEU A N 1
ATOM 787 C CA . LEU A 1 106 ? 9.867 -23.375 -27.859 1 87.44 106 LEU A CA 1
ATOM 788 C C . LEU A 1 106 ? 11.336 -23.609 -28.188 1 87.44 106 LEU A C 1
ATOM 790 O O . LEU A 1 106 ? 11.859 -23.047 -29.156 1 87.44 106 LEU A O 1
ATOM 794 N N . GLN A 1 107 ? 11.953 -24.422 -27.359 1 85.81 107 GLN A N 1
ATOM 795 C CA . GLN A 1 107 ? 13.336 -24.781 -27.641 1 85.81 107 GLN A CA 1
ATOM 796 C C . GLN A 1 107 ? 13.43 -25.609 -28.922 1 85.81 107 GLN A C 1
ATOM 798 O O . GLN A 1 107 ? 14.336 -25.406 -29.734 1 85.81 107 GLN A O 1
ATOM 803 N N . ASP A 1 108 ? 12.531 -26.484 -29 1 85.38 108 ASP A N 1
ATOM 804 C CA . ASP A 1 108 ? 12.477 -27.328 -30.188 1 85.38 108 ASP A CA 1
ATOM 805 C C . ASP A 1 108 ? 12.234 -26.5 -31.453 1 85.38 108 ASP A C 1
ATOM 807 O O . ASP A 1 108 ? 12.672 -26.859 -32.531 1 85.38 108 ASP A O 1
ATOM 811 N N . ALA A 1 109 ? 11.586 -25.438 -31.297 1 84.88 109 ALA A N 1
ATOM 812 C CA . ALA A 1 109 ? 11.289 -24.547 -32.406 1 84.88 109 ALA A CA 1
ATOM 813 C C . ALA A 1 109 ? 12.477 -23.625 -32.719 1 84.88 109 ALA A C 1
ATOM 815 O O . ALA A 1 109 ? 12.414 -22.797 -33.625 1 84.88 109 ALA A O 1
ATOM 816 N N . GLY A 1 110 ? 13.586 -23.797 -31.875 1 80.75 110 GLY A N 1
ATOM 817 C CA . GLY A 1 110 ? 14.82 -23.109 -32.188 1 80.75 110 GLY A CA 1
ATOM 818 C C . GLY A 1 110 ? 15.07 -21.891 -31.312 1 80.75 110 GLY A C 1
ATOM 819 O O . GLY A 1 110 ? 16.016 -21.125 -31.547 1 80.75 110 GLY A O 1
ATOM 820 N N . HIS A 1 111 ? 14.25 -21.812 -30.406 1 85.25 111 HIS A N 1
ATOM 821 C CA . HIS A 1 111 ? 14.422 -20.641 -29.531 1 85.25 111 HIS A CA 1
ATOM 822 C C . HIS A 1 111 ? 15.281 -21 -28.312 1 85.25 111 HIS A C 1
ATOM 824 O O . HIS A 1 111 ? 15.227 -22.109 -27.812 1 85.25 111 HIS A O 1
ATOM 830 N N . ASP A 1 112 ? 16.172 -20.094 -27.922 1 86.75 112 ASP A N 1
ATOM 831 C CA . ASP A 1 112 ? 16.875 -20.203 -26.656 1 86.75 112 ASP A CA 1
ATOM 832 C C . ASP A 1 112 ? 16.062 -19.562 -25.516 1 86.75 112 ASP A C 1
ATOM 834 O O . ASP A 1 112 ? 16.109 -18.359 -25.312 1 86.75 112 ASP A O 1
ATOM 838 N N . VAL A 1 113 ? 15.359 -20.453 -24.875 1 87.19 113 VAL A N 1
ATOM 839 C CA . VAL A 1 113 ? 14.391 -19.969 -23.891 1 87.19 113 VAL A CA 1
ATOM 840 C C . VAL A 1 113 ? 14.586 -20.688 -22.578 1 87.19 113 VAL A C 1
ATOM 842 O O . VAL A 1 113 ? 14.953 -21.875 -22.547 1 87.19 113 VAL A O 1
ATOM 845 N N . SER A 1 114 ? 14.539 -19.953 -21.5 1 82.62 114 SER A N 1
ATOM 846 C CA . SER A 1 114 ? 14.57 -20.547 -20.156 1 82.62 114 SER A CA 1
ATOM 847 C C . SER A 1 114 ? 13.281 -20.266 -19.391 1 82.62 114 SER A C 1
ATOM 849 O O . SER A 1 114 ? 12.648 -19.219 -19.609 1 82.62 114 SER A O 1
ATOM 851 N N . LEU A 1 115 ? 12.953 -21.234 -18.625 1 80.69 115 LEU A N 1
ATOM 852 C CA . LEU A 1 115 ? 11.75 -21.078 -17.812 1 80.69 115 LEU A CA 1
ATOM 853 C C . LEU A 1 115 ? 12.031 -20.203 -16.594 1 80.69 115 LEU A C 1
ATOM 855 O O . LEU A 1 115 ? 12.961 -20.469 -15.828 1 80.69 115 LEU A O 1
ATOM 859 N N . VAL A 1 116 ? 11.281 -19.141 -16.5 1 78.44 116 VAL A N 1
ATOM 860 C CA . VAL A 1 116 ? 11.422 -18.234 -15.375 1 78.44 116 VAL A CA 1
ATOM 861 C C . VAL A 1 116 ? 10.43 -18.609 -14.281 1 78.44 116 VAL A C 1
ATOM 863 O O . VAL A 1 116 ? 10.82 -18.797 -13.125 1 78.44 116 VAL A O 1
ATOM 866 N N . ARG A 1 117 ? 9.18 -18.719 -14.742 1 81.56 117 ARG A N 1
ATOM 867 C CA . ARG A 1 117 ? 8.133 -19.016 -13.773 1 81.56 117 ARG A CA 1
ATOM 868 C C . ARG A 1 117 ? 6.93 -19.672 -14.453 1 81.56 117 ARG A C 1
ATOM 870 O O . ARG A 1 117 ? 6.66 -19.406 -15.625 1 81.56 117 ARG A O 1
ATOM 877 N N . ALA A 1 118 ? 6.27 -20.562 -13.711 1 79.38 118 ALA A N 1
ATOM 878 C CA . ALA A 1 118 ? 5.008 -21.156 -14.148 1 79.38 118 ALA A CA 1
ATOM 879 C C . ALA A 1 118 ? 3.988 -21.172 -13.008 1 79.38 118 ALA A C 1
ATOM 881 O O . ALA A 1 118 ? 4.328 -21.516 -11.875 1 79.38 118 ALA A O 1
ATOM 882 N N . GLU A 1 119 ? 2.859 -20.656 -13.398 1 79.88 119 GLU A N 1
ATOM 883 C CA . GLU A 1 119 ? 1.806 -20.578 -12.391 1 79.88 119 GLU A CA 1
ATOM 884 C C . GLU A 1 119 ? 0.497 -21.156 -12.914 1 79.88 119 GLU A C 1
ATOM 886 O O . GLU A 1 119 ? 0.154 -20.984 -14.078 1 79.88 119 GLU A O 1
ATOM 891 N N . PHE A 1 120 ? -0.115 -21.938 -12.07 1 78.69 120 PHE A N 1
ATOM 892 C CA . PHE A 1 120 ? -1.443 -22.453 -12.359 1 78.69 120 PHE A CA 1
ATOM 893 C C . PHE A 1 120 ? -2.434 -22.062 -11.273 1 78.69 120 PHE A C 1
ATOM 895 O O . PHE A 1 120 ? -2.107 -22.094 -10.086 1 78.69 120 PHE A O 1
ATOM 902 N N . VAL A 1 121 ? -3.646 -21.656 -11.703 1 80.06 121 VAL A N 1
ATOM 903 C CA . VAL A 1 121 ? -4.766 -21.391 -10.805 1 80.06 121 VAL A CA 1
ATOM 904 C C . VAL A 1 121 ? -6.027 -22.062 -11.344 1 80.06 121 VAL A C 1
ATOM 906 O O . VAL A 1 121 ? -6.363 -21.922 -12.523 1 80.06 121 VAL A O 1
ATOM 909 N N . GLY A 1 122 ? -6.641 -22.844 -10.43 1 77.81 122 GLY A N 1
ATOM 910 C CA . GLY A 1 122 ? -7.906 -23.438 -10.828 1 77.81 122 GLY A CA 1
ATOM 911 C C . GLY A 1 122 ? -8.961 -22.406 -11.188 1 77.81 122 GLY A C 1
ATOM 912 O O . GLY A 1 122 ? -9.055 -21.359 -10.547 1 77.81 122 GLY A O 1
ATOM 913 N N . ALA A 1 123 ? -9.797 -22.719 -12.266 1 77.56 123 ALA A N 1
ATOM 914 C CA . ALA A 1 123 ? -10.797 -21.781 -12.773 1 77.56 123 ALA A CA 1
ATOM 915 C C . ALA A 1 123 ? -11.812 -21.422 -11.695 1 77.56 123 ALA A C 1
ATOM 917 O O . ALA A 1 123 ? -12.203 -20.266 -11.562 1 77.56 123 ALA A O 1
ATOM 918 N N . GLN A 1 124 ? -12.25 -22.422 -10.984 1 79.19 124 GLN A N 1
ATOM 919 C CA . GLN A 1 124 ? -13.234 -22.172 -9.938 1 79.19 124 GLN A CA 1
ATOM 920 C C . GLN A 1 124 ? -12.68 -21.25 -8.859 1 79.19 124 GLN A C 1
ATOM 922 O O . GLN A 1 124 ? -13.383 -20.359 -8.375 1 79.19 124 GLN A O 1
ATOM 927 N N . VAL A 1 125 ? -11.547 -21.469 -8.562 1 77.38 125 VAL A N 1
ATOM 928 C CA . VAL A 1 125 ? -10.898 -20.641 -7.543 1 77.38 125 VAL A CA 1
ATOM 929 C C . VAL A 1 125 ? -10.734 -19.219 -8.055 1 77.38 125 VAL A C 1
ATOM 931 O O . VAL A 1 125 ? -10.922 -18.266 -7.305 1 77.38 125 VAL A O 1
ATOM 934 N N . GLY A 1 126 ? -10.367 -19.141 -9.25 1 81.31 126 GLY A N 1
ATOM 935 C CA . GLY A 1 126 ? -10.25 -17.812 -9.852 1 81.31 126 GLY A CA 1
ATOM 936 C C . GLY A 1 126 ? -11.539 -17.016 -9.781 1 81.31 126 GLY A C 1
ATOM 937 O O . GLY A 1 126 ? -11.523 -15.836 -9.391 1 81.31 126 GLY A O 1
ATOM 938 N N . ASP A 1 127 ? -12.594 -17.641 -10.086 1 83.5 127 ASP A N 1
ATOM 939 C CA . ASP A 1 127 ? -13.898 -16.984 -10.055 1 83.5 127 ASP A CA 1
ATOM 940 C C . ASP A 1 127 ? -14.258 -16.547 -8.633 1 83.5 127 ASP A C 1
ATOM 942 O O . ASP A 1 127 ? -14.789 -15.453 -8.43 1 83.5 127 ASP A O 1
ATOM 946 N N . GLN A 1 128 ? -13.984 -17.406 -7.77 1 80 128 GLN A N 1
ATOM 947 C CA . GLN A 1 128 ? -14.289 -17.109 -6.371 1 80 128 GLN A CA 1
ATOM 948 C C . GLN A 1 128 ? -13.461 -15.938 -5.867 1 80 128 GLN A C 1
ATOM 950 O O . GLN A 1 128 ? -13.977 -15.07 -5.152 1 80 128 GLN A O 1
ATOM 955 N N . LEU A 1 129 ? -12.227 -15.977 -6.293 1 78 129 LEU A N 1
ATOM 956 C CA . LEU A 1 129 ? -11.344 -14.891 -5.879 1 78 129 LEU A CA 1
ATOM 957 C C . LEU A 1 129 ? -11.797 -13.562 -6.473 1 78 129 LEU A C 1
ATOM 959 O O . LEU A 1 129 ? -11.781 -12.531 -5.793 1 78 129 LEU A O 1
ATOM 963 N N . ARG A 1 130 ? -12.156 -13.609 -7.676 1 82.56 130 ARG A N 1
ATOM 964 C CA . ARG A 1 130 ? -12.633 -12.406 -8.352 1 82.56 130 ARG A CA 1
ATOM 965 C C . ARG A 1 130 ? -13.852 -11.828 -7.633 1 82.56 130 ARG A C 1
ATOM 967 O O . ARG A 1 130 ? -13.891 -10.633 -7.324 1 82.56 130 ARG A O 1
ATOM 974 N N . ASP A 1 131 ? -14.797 -12.617 -7.324 1 83.69 131 ASP A N 1
ATOM 975 C CA . ASP A 1 131 ? -16.031 -12.164 -6.691 1 83.69 131 ASP A CA 1
ATOM 976 C C . ASP A 1 131 ? -15.773 -11.703 -5.258 1 83.69 131 ASP A C 1
ATOM 978 O O . ASP A 1 131 ? -16.281 -10.664 -4.836 1 83.69 131 ASP A O 1
ATOM 982 N N . GLN A 1 132 ? -15.016 -12.492 -4.602 1 78.88 132 GLN A N 1
ATOM 983 C CA . GLN A 1 132 ? -14.734 -12.164 -3.209 1 78.88 132 GLN A CA 1
ATOM 984 C C . GLN A 1 132 ? -13.922 -10.875 -3.104 1 78.88 132 GLN A C 1
ATOM 986 O O . GLN A 1 132 ? -14.172 -10.047 -2.223 1 78.88 132 GLN A O 1
ATOM 991 N N . SER A 1 133 ? -12.961 -10.789 -3.936 1 79.44 133 SER A N 1
AT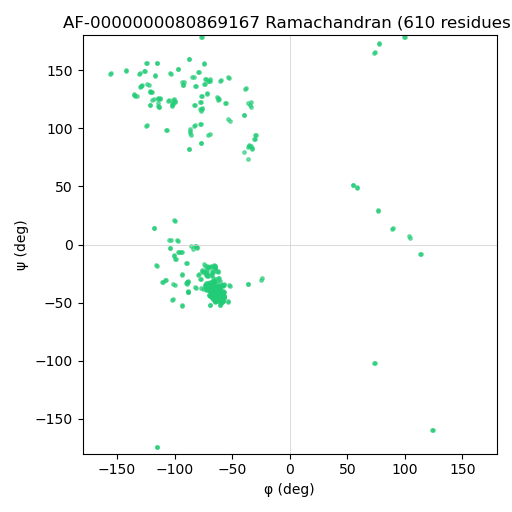OM 992 C CA . SER A 1 133 ? -12.125 -9.602 -3.881 1 79.44 133 SER A CA 1
ATOM 993 C C . SER A 1 133 ? -12.883 -8.359 -4.34 1 79.44 133 SER A C 1
ATOM 995 O O . SER A 1 133 ? -12.695 -7.27 -3.801 1 79.44 133 SER A O 1
ATOM 997 N N . GLY A 1 134 ? -13.68 -8.492 -5.367 1 80.38 134 GLY A N 1
ATOM 998 C CA . GLY A 1 134 ? -14.547 -7.395 -5.77 1 80.38 134 GLY A CA 1
ATOM 999 C C . GLY A 1 134 ? -15.484 -6.938 -4.66 1 80.38 134 GLY A C 1
ATOM 1000 O O . GLY A 1 134 ? -15.609 -5.738 -4.406 1 80.38 134 GLY A O 1
ATOM 1001 N N . MET A 1 135 ? -16.047 -7.895 -4.051 1 79.75 135 MET A N 1
ATOM 1002 C CA . MET A 1 135 ? -16.938 -7.59 -2.926 1 79.75 135 MET A CA 1
ATOM 1003 C C . MET A 1 135 ? -16.156 -6.977 -1.77 1 79.75 135 MET A C 1
ATOM 1005 O O . MET A 1 135 ? -16.641 -6.066 -1.097 1 79.75 135 MET A O 1
ATOM 1009 N N . GLY A 1 136 ? -15.031 -7.539 -1.626 1 78.12 136 GLY A N 1
ATOM 1010 C CA . GLY A 1 136 ? -14.172 -6.98 -0.591 1 78.12 136 GLY A CA 1
ATOM 1011 C C . GLY A 1 136 ? -13.883 -5.504 -0.79 1 78.12 136 GLY A C 1
ATOM 1012 O O . GLY A 1 136 ? -13.891 -4.73 0.169 1 78.12 136 GLY A O 1
ATOM 1013 N N . MET A 1 137 ? -13.656 -5.125 -1.988 1 82.31 137 MET A N 1
ATOM 1014 C CA . MET A 1 137 ? -13.398 -3.721 -2.301 1 82.31 137 MET A CA 1
ATOM 1015 C C . MET A 1 137 ? -14.625 -2.865 -2 1 82.31 137 MET A C 1
ATOM 1017 O O . MET A 1 137 ? -14.508 -1.783 -1.425 1 82.31 137 MET A O 1
ATOM 1021 N N . LEU A 1 138 ? -15.797 -3.361 -2.355 1 83.62 138 LEU A N 1
ATOM 1022 C CA . LEU A 1 138 ? -17.031 -2.627 -2.113 1 83.62 138 LEU A CA 1
ATOM 1023 C C . LEU A 1 138 ? -17.297 -2.49 -0.618 1 83.62 138 LEU A C 1
ATOM 1025 O O . LEU A 1 138 ? -17.719 -1.427 -0.152 1 83.62 138 LEU A O 1
ATOM 1029 N N . VAL A 1 139 ? -17.062 -3.553 0.023 1 82.62 139 VAL A N 1
ATOM 1030 C CA . VAL A 1 139 ? -17.25 -3.537 1.47 1 82.62 139 VAL A CA 1
ATOM 1031 C C . VAL A 1 139 ? -16.266 -2.559 2.109 1 82.62 139 VAL A C 1
ATOM 1033 O O . VAL A 1 139 ? -16.625 -1.809 3.018 1 82.62 139 VAL A O 1
ATOM 1036 N N . ALA A 1 140 ? -15.047 -2.635 1.61 1 80.69 140 ALA A N 1
ATOM 1037 C CA . ALA A 1 140 ? -14.047 -1.697 2.115 1 80.69 140 ALA A CA 1
ATOM 1038 C C . ALA A 1 140 ? -14.492 -0.253 1.912 1 80.69 140 ALA A C 1
ATOM 1040 O O . ALA A 1 140 ? -14.375 0.573 2.82 1 80.69 140 ALA A O 1
ATOM 1041 N N . LEU A 1 141 ? -14.977 0.047 0.795 1 82.5 141 LEU A N 1
ATOM 1042 C CA . LEU A 1 141 ? -15.477 1.384 0.495 1 82.5 141 LEU A CA 1
ATOM 1043 C C . LEU A 1 141 ? -16.641 1.745 1.409 1 82.5 141 LEU A C 1
ATOM 1045 O O . LEU A 1 141 ? -16.734 2.879 1.887 1 82.5 141 LEU A O 1
ATOM 1049 N N . GLY A 1 142 ? -17.531 0.75 1.606 1 83.06 142 GLY A N 1
ATOM 1050 C CA . GLY A 1 142 ? -18.672 0.966 2.486 1 83.06 142 GLY A CA 1
ATOM 1051 C C . GLY A 1 142 ? -18.266 1.25 3.922 1 83.06 142 GLY A C 1
ATOM 1052 O O . GLY A 1 142 ? -18.781 2.178 4.547 1 83.06 142 GLY A O 1
ATOM 1053 N N . ILE A 1 143 ? -17.359 0.528 4.414 1 83.12 143 ILE A N 1
ATOM 1054 C CA . ILE A 1 143 ? -16.891 0.69 5.789 1 83.12 143 ILE A CA 1
ATOM 1055 C C . ILE A 1 143 ? -16.234 2.055 5.953 1 83.12 143 ILE A C 1
ATOM 1057 O O . ILE A 1 143 ? -16.453 2.748 6.949 1 83.12 143 ILE A O 1
ATOM 1061 N N . VAL A 1 144 ? -15.43 2.412 5.016 1 79.94 144 VAL A N 1
ATOM 1062 C CA . VAL A 1 144 ? -14.766 3.709 5.059 1 79.94 144 VAL A CA 1
ATOM 1063 C C . VAL A 1 144 ? -15.805 4.828 5.027 1 79.94 144 VAL A C 1
ATOM 1065 O O . VAL A 1 144 ? -15.672 5.828 5.734 1 79.94 144 VAL A O 1
ATOM 1068 N N . MET A 1 145 ? -16.75 4.574 4.207 1 79.31 145 MET A N 1
ATOM 1069 C CA . MET A 1 145 ? -17.844 5.547 4.113 1 79.31 145 MET A CA 1
ATOM 1070 C C . MET A 1 145 ? -18.547 5.707 5.457 1 79.31 145 MET A C 1
ATOM 1072 O O . MET A 1 145 ? -18.828 6.828 5.879 1 79.31 145 MET A O 1
ATOM 1076 N N . LEU A 1 146 ? -18.812 4.633 6.055 1 81.62 146 LEU A N 1
ATOM 1077 C CA . LEU A 1 146 ? -19.484 4.66 7.348 1 81.62 146 LEU A CA 1
ATOM 1078 C C . LEU A 1 146 ? -18.609 5.352 8.398 1 81.62 146 LEU A C 1
ATOM 1080 O O . LEU A 1 146 ? -19.109 6.137 9.203 1 81.62 146 LEU A O 1
ATOM 1084 N N . TYR A 1 147 ? -17.359 5.082 8.359 1 79.19 147 TYR A N 1
ATOM 1085 C CA . TYR A 1 147 ? -16.438 5.691 9.312 1 79.19 147 TYR A CA 1
ATOM 1086 C C . TYR A 1 147 ? -16.359 7.199 9.109 1 79.19 147 TYR A C 1
ATOM 1088 O O . TYR A 1 147 ? -16.453 7.965 10.078 1 79.19 147 TYR A O 1
ATOM 1096 N N . VAL A 1 148 ? -16.172 7.625 7.891 1 77.25 148 VAL A N 1
ATOM 1097 C CA . VAL A 1 148 ? -16.047 9.047 7.582 1 77.25 148 VAL A CA 1
ATOM 1098 C C . VAL A 1 148 ? -17.359 9.758 7.922 1 77.25 148 VAL A C 1
ATOM 1100 O O . VAL A 1 148 ? -17.344 10.898 8.406 1 77.25 148 VAL A O 1
ATOM 1103 N N . ALA A 1 149 ? -18.453 9.102 7.695 1 78.38 149 ALA A N 1
ATOM 1104 C CA . ALA A 1 149 ? -19.766 9.672 7.996 1 78.38 149 ALA A CA 1
ATOM 1105 C C . ALA A 1 149 ? -19.953 9.852 9.5 1 78.38 149 ALA A C 1
ATOM 1107 O O . ALA A 1 149 ? -20.609 10.805 9.945 1 78.38 149 ALA A O 1
ATOM 1108 N N . ALA A 1 150 ? -19.438 8.938 10.25 1 79.38 150 ALA A N 1
ATOM 1109 C CA . ALA A 1 150 ? -19.578 8.992 11.703 1 79.38 150 ALA A CA 1
ATOM 1110 C C . ALA A 1 150 ? -18.609 10.016 12.305 1 79.38 150 ALA A C 1
ATOM 1112 O O . ALA A 1 150 ? -18.922 10.625 13.336 1 79.38 150 ALA A O 1
ATOM 1113 N N . ARG A 1 151 ? -17.562 10.148 11.641 1 72.44 151 ARG A N 1
ATOM 1114 C CA . ARG A 1 151 ? -16.516 10.984 12.211 1 72.44 151 ARG A CA 1
ATOM 1115 C C . ARG A 1 151 ? -16.688 12.438 11.789 1 72.44 151 ARG A C 1
ATOM 1117 O O . ARG A 1 151 ? -16.328 13.352 12.531 1 72.44 151 ARG A O 1
ATOM 1124 N N . PHE A 1 152 ? -17.156 12.586 10.617 1 75.25 152 PHE A N 1
ATOM 1125 C CA . PHE A 1 152 ? -17.25 13.93 10.055 1 75.25 152 PHE A CA 1
ATOM 1126 C C . PHE A 1 152 ? -18.688 14.336 9.82 1 75.25 152 PHE A C 1
ATOM 1128 O O . PHE A 1 152 ? -19.594 13.484 9.836 1 75.25 152 PHE A O 1
ATOM 1135 N N . GLN A 1 153 ? -18.891 15.641 9.797 1 81.31 153 GLN A N 1
ATOM 1136 C CA . GLN A 1 153 ? -20.188 16.156 9.352 1 81.31 153 GLN A CA 1
ATOM 1137 C C . GLN A 1 153 ? -20.562 15.594 7.988 1 81.31 153 GLN A C 1
ATOM 1139 O O . GLN A 1 153 ? -19.688 15.305 7.164 1 81.31 153 GLN A O 1
ATOM 1144 N N . TYR A 1 154 ? -21.781 15.328 7.785 1 83.62 154 TYR A N 1
ATOM 1145 C CA . TYR A 1 154 ? -22.281 14.562 6.648 1 83.62 154 TYR A CA 1
ATOM 1146 C C . TYR A 1 154 ? -21.859 15.211 5.332 1 83.62 154 TYR A C 1
ATOM 1148 O O . TYR A 1 154 ? -21.578 14.516 4.355 1 83.62 154 TYR A O 1
ATOM 1156 N N . LYS A 1 155 ? -21.797 16.516 5.32 1 86.81 155 LYS A N 1
ATOM 1157 C CA . LYS A 1 155 ? -21.406 17.156 4.07 1 86.81 155 LYS A CA 1
ATOM 1158 C C . LYS A 1 155 ? -19.953 16.859 3.74 1 86.81 155 LYS A C 1
ATOM 1160 O O . LYS A 1 155 ? -19.594 16.641 2.578 1 86.81 155 LYS A O 1
ATOM 1165 N N . PHE A 1 156 ? -19.109 16.875 4.801 1 87.38 156 PHE A N 1
ATOM 1166 C CA . PHE A 1 156 ? -17.719 16.5 4.625 1 87.38 156 PHE A CA 1
ATOM 1167 C C . PHE A 1 156 ? -17.594 15.039 4.219 1 87.38 156 PHE A C 1
ATOM 1169 O O . PHE A 1 156 ? -16.781 14.688 3.363 1 87.38 156 PHE A O 1
ATOM 1176 N N . ALA A 1 157 ? -18.438 14.266 4.809 1 86.38 157 ALA A N 1
ATOM 1177 C CA . ALA A 1 157 ? -18.406 12.828 4.531 1 86.38 157 ALA A CA 1
ATOM 1178 C C . ALA A 1 157 ? -18.766 12.547 3.074 1 86.38 157 ALA A C 1
ATOM 1180 O O . ALA A 1 157 ? -18.109 11.75 2.408 1 86.38 157 ALA A O 1
ATOM 1181 N N . VAL A 1 158 ? -19.812 13.164 2.604 1 87.5 158 VAL A N 1
ATOM 1182 C CA . VAL A 1 158 ? -20.25 12.961 1.229 1 87.5 158 VAL A CA 1
ATOM 1183 C C . VAL A 1 158 ? -19.172 13.453 0.263 1 87.5 158 VAL A C 1
ATOM 1185 O O . VAL A 1 158 ? -18.891 12.805 -0.743 1 87.5 158 VAL A O 1
ATOM 1188 N N . GLY A 1 159 ? -18.609 14.586 0.578 1 88.69 159 GLY A N 1
ATOM 1189 C CA . GLY A 1 159 ? -17.547 15.109 -0.258 1 88.69 159 GLY A CA 1
ATOM 1190 C C . GLY A 1 159 ? -16.344 14.18 -0.334 1 88.69 159 GLY A C 1
ATOM 1191 O O . GLY A 1 159 ? -15.805 13.938 -1.417 1 88.69 159 GLY A O 1
ATOM 1192 N N . ALA A 1 160 ? -15.945 13.688 0.811 1 88.94 160 ALA A N 1
ATOM 1193 C CA . ALA A 1 160 ? -14.805 12.789 0.882 1 88.94 160 ALA A CA 1
ATOM 1194 C C . ALA A 1 160 ? -15.07 11.5 0.114 1 88.94 160 ALA A C 1
ATOM 1196 O O . ALA A 1 160 ? -14.188 10.969 -0.561 1 88.94 160 ALA A O 1
ATOM 1197 N N . LEU A 1 161 ? -16.297 11.023 0.224 1 86.81 161 LEU A N 1
ATOM 1198 C CA . LEU A 1 161 ? -16.672 9.781 -0.439 1 86.81 161 LEU A CA 1
ATOM 1199 C C . LEU A 1 161 ? -16.672 9.953 -1.955 1 86.81 161 LEU A C 1
ATOM 1201 O O . LEU A 1 161 ? -16.188 9.078 -2.682 1 86.81 161 LEU A O 1
ATOM 1205 N N . LEU A 1 162 ? -17.234 11.016 -2.377 1 89.81 162 LEU A N 1
ATOM 1206 C CA . LEU A 1 162 ? -17.281 11.266 -3.812 1 89.81 162 LEU A CA 1
ATOM 1207 C C . LEU A 1 162 ? -15.875 11.422 -4.379 1 89.81 162 LEU A C 1
ATOM 1209 O O . LEU A 1 162 ? -15.586 10.938 -5.477 1 89.81 162 LEU A O 1
ATOM 1213 N N . ALA A 1 163 ? -15.047 12.109 -3.645 1 91.69 163 ALA A N 1
ATOM 1214 C CA . ALA A 1 163 ? -13.656 12.258 -4.07 1 91.69 163 ALA A CA 1
ATOM 1215 C C . ALA A 1 163 ? -12.953 10.906 -4.121 1 91.69 163 ALA A C 1
ATOM 1217 O O . ALA A 1 163 ? -12.156 10.648 -5.031 1 91.69 163 ALA A O 1
ATOM 1218 N N . LEU A 1 164 ? -13.219 10.078 -3.162 1 90.38 164 LEU A N 1
ATOM 1219 C CA . LEU A 1 164 ? -12.609 8.75 -3.092 1 90.38 164 LEU A CA 1
ATOM 1220 C C . LEU A 1 164 ? -13.055 7.891 -4.27 1 90.38 164 LEU A C 1
ATOM 1222 O O . LEU A 1 164 ? -12.234 7.211 -4.891 1 90.38 164 LEU A O 1
ATOM 1226 N N . LEU A 1 165 ? -14.391 7.906 -4.492 1 90.88 165 LEU A N 1
ATOM 1227 C CA . LEU A 1 165 ? -14.914 7.164 -5.633 1 90.88 165 LEU A CA 1
ATOM 1228 C C . LEU A 1 165 ? -14.289 7.656 -6.938 1 90.88 165 LEU A C 1
ATOM 1230 O O . LEU A 1 165 ? -13.945 6.855 -7.809 1 90.88 165 LEU A O 1
ATOM 1234 N N . HIS A 1 166 ? -14.203 8.938 -6.992 1 93.19 166 HIS A N 1
ATOM 1235 C CA . HIS A 1 166 ? -13.539 9.57 -8.125 1 93.19 166 HIS A CA 1
ATOM 1236 C C . HIS A 1 166 ? -12.133 9.008 -8.312 1 93.19 166 HIS A C 1
ATOM 1238 O O . HIS A 1 166 ? -11.758 8.617 -9.422 1 93.19 166 HIS A O 1
ATOM 1244 N N . ASP A 1 167 ? -11.359 8.938 -7.309 1 94.56 167 ASP A N 1
ATOM 1245 C CA . ASP A 1 167 ? -9.969 8.492 -7.383 1 94.56 167 ASP A CA 1
ATOM 1246 C C . ASP A 1 167 ? -9.883 7.016 -7.762 1 94.56 167 ASP A C 1
ATOM 1248 O O . ASP A 1 167 ? -9.07 6.629 -8.602 1 94.56 167 ASP A O 1
ATOM 1252 N N . VAL A 1 168 ? -10.734 6.191 -7.137 1 93.38 168 VAL A N 1
ATOM 1253 C CA . VAL A 1 168 ? -10.711 4.75 -7.355 1 93.38 168 VAL A CA 1
ATOM 1254 C C . VAL A 1 168 ? -11.109 4.441 -8.797 1 93.38 168 VAL A C 1
ATOM 1256 O O . VAL A 1 168 ? -10.461 3.627 -9.461 1 93.38 168 VAL A O 1
ATOM 1259 N N . ILE A 1 169 ? -12.141 5.098 -9.289 1 95.25 169 ILE A N 1
ATOM 1260 C CA . ILE A 1 169 ? -12.648 4.867 -10.633 1 95.25 169 ILE A CA 1
ATOM 1261 C C . ILE A 1 169 ? -11.578 5.258 -11.656 1 95.25 169 ILE A C 1
ATOM 1263 O O . ILE A 1 169 ? -11.367 4.547 -12.641 1 95.25 169 ILE A O 1
ATOM 1267 N N . ILE A 1 170 ? -10.93 6.312 -11.43 1 96.44 170 ILE A N 1
ATOM 1268 C CA . ILE A 1 170 ? -9.93 6.793 -12.375 1 96.44 170 ILE A CA 1
ATOM 1269 C C . ILE A 1 170 ? -8.75 5.824 -12.406 1 96.44 170 ILE A C 1
ATOM 1271 O O . ILE A 1 170 ? -8.211 5.527 -13.484 1 96.44 170 ILE A O 1
ATOM 1275 N N . VAL A 1 171 ? -8.32 5.305 -11.266 1 96.56 171 VAL A N 1
ATOM 1276 C CA . VAL A 1 171 ? -7.203 4.371 -11.227 1 96.56 171 VAL A CA 1
ATOM 1277 C C . VAL A 1 171 ? -7.57 3.082 -11.961 1 96.56 171 VAL A C 1
ATOM 1279 O O . VAL A 1 171 ? -6.812 2.602 -12.805 1 96.56 171 VAL A O 1
ATOM 1282 N N . ILE A 1 172 ? -8.711 2.537 -11.648 1 96.25 172 ILE A N 1
ATOM 1283 C CA . ILE A 1 172 ? -9.156 1.312 -12.305 1 96.25 172 ILE A CA 1
ATOM 1284 C C . ILE A 1 172 ? -9.359 1.569 -13.797 1 96.25 172 ILE A C 1
ATOM 1286 O O . ILE A 1 172 ? -8.992 0.738 -14.633 1 96.25 172 ILE A O 1
ATOM 1290 N N . GLY A 1 173 ? -9.938 2.703 -14.102 1 97.44 173 GLY A N 1
ATOM 1291 C CA . GLY A 1 173 ? -10.141 3.068 -15.492 1 97.44 173 GLY A CA 1
ATOM 1292 C C . GLY A 1 173 ? -8.844 3.188 -16.281 1 97.44 173 GLY A C 1
ATOM 1293 O O . GLY A 1 173 ? -8.797 2.848 -17.453 1 97.44 173 GLY A O 1
ATOM 1294 N N . ALA A 1 174 ? -7.832 3.664 -15.664 1 97.62 174 ALA A N 1
ATOM 1295 C CA . ALA A 1 174 ? -6.531 3.754 -16.312 1 97.62 174 ALA A CA 1
ATOM 1296 C C . ALA A 1 174 ? -6.008 2.369 -16.688 1 97.62 174 ALA A C 1
ATOM 1298 O O . ALA A 1 174 ? -5.387 2.195 -17.734 1 97.62 174 ALA A O 1
ATOM 1299 N N . PHE A 1 175 ? -6.23 1.41 -15.844 1 97.25 175 PHE A N 1
ATOM 1300 C CA . PHE A 1 175 ? -5.801 0.047 -16.141 1 97.25 175 PHE A CA 1
ATOM 1301 C C . PHE A 1 175 ? -6.566 -0.521 -17.328 1 97.25 175 PHE A C 1
ATOM 1303 O O . PHE A 1 175 ? -6.004 -1.256 -18.141 1 97.25 175 PHE A O 1
ATOM 1310 N N . ALA A 1 176 ? -7.785 -0.138 -17.391 1 97.12 176 ALA A N 1
ATOM 1311 C CA . ALA A 1 176 ? -8.594 -0.558 -18.531 1 97.12 176 ALA A CA 1
ATOM 1312 C C . ALA A 1 176 ? -8.133 0.141 -19.812 1 97.12 176 ALA A C 1
ATOM 1314 O O . ALA A 1 176 ? -8.023 -0.488 -20.875 1 97.12 176 ALA A O 1
ATOM 1315 N N . LEU A 1 177 ? -7.875 1.374 -19.734 1 97 177 LEU A N 1
ATOM 1316 C CA . LEU A 1 177 ? -7.516 2.199 -20.891 1 97 177 LEU A CA 1
ATOM 1317 C C . LEU A 1 177 ? -6.199 1.732 -21.5 1 97 177 LEU A C 1
ATOM 1319 O O . LEU A 1 177 ? -6.074 1.655 -22.719 1 97 177 LEU A O 1
ATOM 1323 N N . PHE A 1 178 ? -5.219 1.342 -20.672 1 95.88 178 PHE A N 1
ATOM 1324 C CA . PHE A 1 178 ? -3.885 1.016 -21.172 1 95.88 178 PHE A CA 1
ATOM 1325 C C . PHE A 1 178 ? -3.703 -0.493 -21.281 1 95.88 178 PHE A C 1
ATOM 1327 O O . PHE A 1 178 ? -2.678 -0.965 -21.781 1 95.88 178 PHE A O 1
ATOM 1334 N N . GLY A 1 179 ? -4.582 -1.248 -20.797 1 93.25 179 GLY A N 1
ATOM 1335 C CA . GLY A 1 179 ? -4.527 -2.697 -20.891 1 93.25 179 GLY A CA 1
ATOM 1336 C C . GLY A 1 179 ? -3.547 -3.326 -19.922 1 93.25 179 GLY A C 1
ATOM 1337 O O . GLY A 1 179 ? -2.947 -4.359 -20.219 1 93.25 179 GLY A O 1
ATOM 1338 N N . PHE A 1 180 ? -3.385 -2.611 -18.781 1 92.62 180 PHE A N 1
ATOM 1339 C CA . PHE A 1 180 ? -2.486 -3.152 -17.766 1 92.62 180 PHE A CA 1
ATOM 1340 C C . PHE A 1 180 ? -3.121 -4.344 -17.062 1 92.62 180 PHE A C 1
ATOM 1342 O O . PHE A 1 180 ? -4.328 -4.355 -16.812 1 92.62 180 PHE A O 1
ATOM 1349 N N . GLU A 1 181 ? -2.285 -5.289 -16.781 1 90.81 181 GLU A N 1
ATOM 1350 C CA . GLU A 1 181 ? -2.801 -6.465 -16.078 1 90.81 181 GLU A CA 1
ATOM 1351 C C . GLU A 1 181 ? -3.346 -6.102 -14.711 1 90.81 181 GLU A C 1
ATOM 1353 O O . GLU A 1 181 ? -2.691 -5.387 -13.945 1 90.81 181 GLU A O 1
ATOM 1358 N N . PHE A 1 182 ? -4.59 -6.504 -14.484 1 92.94 182 PHE A N 1
ATOM 1359 C CA . PHE A 1 182 ? -5.266 -6.273 -13.211 1 92.94 182 PHE A CA 1
ATOM 1360 C C . PHE A 1 182 ? -5.383 -7.57 -12.422 1 92.94 182 PHE A C 1
ATOM 1362 O O . PHE A 1 182 ? -6.289 -8.367 -12.656 1 92.94 182 PHE A O 1
ATOM 1369 N N . ASP A 1 183 ? -4.48 -7.777 -11.469 1 90.12 183 ASP A N 1
ATOM 1370 C CA . ASP A 1 183 ? -4.496 -8.992 -10.656 1 90.12 183 ASP A CA 1
ATOM 1371 C C . ASP A 1 183 ? -4.789 -8.672 -9.195 1 90.12 183 ASP A C 1
ATOM 1373 O O . ASP A 1 183 ? -5.172 -7.543 -8.867 1 90.12 183 ASP A O 1
ATOM 1377 N N . LEU A 1 184 ? -4.703 -9.664 -8.414 1 85.44 184 LEU A N 1
ATOM 1378 C CA . LEU A 1 184 ? -5.062 -9.531 -7.008 1 85.44 184 LEU A CA 1
ATOM 1379 C C . LEU A 1 184 ? -4.156 -8.516 -6.312 1 85.44 184 LEU A C 1
ATOM 1381 O O . LEU A 1 184 ? -4.605 -7.785 -5.426 1 85.44 184 LEU A O 1
ATOM 1385 N N . THR A 1 185 ? -2.93 -8.477 -6.691 1 87 185 THR A N 1
ATOM 1386 C CA . THR A 1 185 ? -1.982 -7.543 -6.094 1 87 185 THR A CA 1
ATOM 1387 C C . THR A 1 185 ? -2.334 -6.105 -6.465 1 87 185 THR A C 1
ATOM 1389 O O . THR A 1 185 ? -2.195 -5.195 -5.648 1 87 185 THR A O 1
ATOM 1392 N N . VAL A 1 186 ? -2.756 -5.938 -7.656 1 91.62 186 VAL A N 1
ATOM 1393 C CA . VAL A 1 186 ? -3.195 -4.617 -8.102 1 91.62 186 VAL A CA 1
ATOM 1394 C C . VAL A 1 186 ? -4.453 -4.207 -7.336 1 91.62 186 VAL A C 1
ATOM 1396 O O . VAL A 1 186 ? -4.605 -3.045 -6.953 1 91.62 186 VAL A O 1
ATOM 1399 N N . LEU A 1 187 ? -5.348 -5.129 -7.188 1 89.44 187 LEU A N 1
ATOM 1400 C CA . LEU A 1 187 ? -6.531 -4.844 -6.391 1 89.44 187 LEU A CA 1
ATOM 1401 C C . LEU A 1 187 ? -6.145 -4.406 -4.98 1 89.44 187 LEU A C 1
ATOM 1403 O O . LEU A 1 187 ? -6.746 -3.482 -4.426 1 89.44 187 LEU A O 1
ATOM 1407 N N . ALA A 1 188 ? -5.234 -5.094 -4.422 1 85.5 188 ALA A N 1
ATOM 1408 C CA . ALA A 1 188 ? -4.727 -4.723 -3.104 1 85.5 188 ALA A CA 1
ATOM 1409 C C . ALA A 1 188 ? -4.16 -3.307 -3.113 1 85.5 188 ALA A C 1
ATOM 1411 O O . ALA A 1 188 ? -4.316 -2.562 -2.143 1 85.5 188 ALA A O 1
ATOM 1412 N N . ALA A 1 189 ? -3.457 -2.947 -4.168 1 89.62 189 ALA A N 1
ATOM 1413 C CA . ALA A 1 189 ? -2.926 -1.595 -4.316 1 89.62 189 ALA A CA 1
ATOM 1414 C C . ALA A 1 189 ? -4.051 -0.564 -4.348 1 89.62 189 ALA A C 1
ATOM 1416 O O . ALA A 1 189 ? -3.924 0.52 -3.771 1 89.62 189 ALA A O 1
ATOM 1417 N N . VAL A 1 190 ? -5.121 -0.889 -5.031 1 90.62 190 VAL A N 1
ATOM 1418 C CA . VAL A 1 190 ? -6.266 0.011 -5.121 1 90.62 190 VAL A CA 1
ATOM 1419 C C . VAL A 1 190 ? -6.852 0.242 -3.73 1 90.62 190 VAL A C 1
ATOM 1421 O O . VAL A 1 190 ? -7.23 1.364 -3.389 1 90.62 190 VAL A O 1
ATOM 1424 N N . LEU A 1 191 ? -6.926 -0.768 -3.006 1 84.12 191 LEU A N 1
ATOM 1425 C CA . LEU A 1 191 ? -7.414 -0.633 -1.636 1 84.12 191 LEU A CA 1
ATOM 1426 C C . LEU A 1 191 ? -6.484 0.255 -0.814 1 84.12 191 LEU A C 1
ATOM 1428 O O . LEU A 1 191 ? -6.949 1.053 0.004 1 84.12 191 LEU A O 1
ATOM 1432 N N . ALA A 1 192 ? -5.203 0.068 -1.052 1 82.25 192 ALA A N 1
ATOM 1433 C CA . ALA A 1 192 ? -4.242 0.935 -0.374 1 82.25 192 ALA A CA 1
ATOM 1434 C C . ALA A 1 192 ? -4.414 2.389 -0.805 1 82.25 192 ALA A C 1
ATOM 1436 O O . ALA A 1 192 ? -4.258 3.305 0.005 1 82.25 192 ALA A O 1
ATOM 1437 N N . VAL A 1 193 ? -4.711 2.543 -2.035 1 85.94 193 VAL A N 1
ATOM 1438 C CA . VAL A 1 193 ? -4.938 3.873 -2.59 1 85.94 193 VAL A CA 1
ATOM 1439 C C . VAL A 1 193 ? -6.109 4.535 -1.872 1 85.94 193 VAL A C 1
ATOM 1441 O O . VAL A 1 193 ? -6.102 5.75 -1.643 1 85.94 193 VAL A O 1
ATOM 1444 N N . ILE A 1 194 ? -7.078 3.777 -1.527 1 85.88 194 ILE A N 1
ATOM 1445 C CA . ILE A 1 194 ? -8.227 4.301 -0.799 1 85.88 194 ILE A CA 1
ATOM 1446 C C . ILE A 1 194 ? -7.766 4.945 0.504 1 85.88 194 ILE A C 1
ATOM 1448 O O . ILE A 1 194 ? -8.156 6.07 0.821 1 85.88 194 ILE A O 1
ATOM 1452 N N . GLY A 1 195 ? -6.922 4.336 1.173 1 80.44 195 GLY A N 1
ATOM 1453 C CA . GLY A 1 195 ? -6.387 4.879 2.41 1 80.44 195 GLY A CA 1
ATOM 1454 C C . GLY A 1 195 ? -5.555 6.133 2.201 1 80.44 195 GLY A C 1
ATOM 1455 O O . GLY A 1 195 ? -5.711 7.113 2.934 1 80.44 195 GLY A O 1
ATOM 1456 N N . TYR A 1 196 ? -4.707 6.102 1.194 1 81.25 196 TYR A N 1
ATOM 1457 C CA . TYR A 1 196 ? -3.826 7.23 0.911 1 81.25 196 TYR A CA 1
ATOM 1458 C C . TYR A 1 196 ? -4.629 8.453 0.492 1 81.25 196 TYR A C 1
ATOM 1460 O O . TYR A 1 196 ? -4.344 9.57 0.931 1 81.25 196 TYR A O 1
ATOM 1468 N N . SER A 1 197 ? -5.555 8.188 -0.4 1 87.56 197 SER A N 1
ATOM 1469 C CA . SER A 1 197 ? -6.379 9.281 -0.899 1 87.56 197 SER A CA 1
ATOM 1470 C C . SER A 1 197 ? -7.184 9.93 0.226 1 87.56 197 SER A C 1
ATOM 1472 O O . SER A 1 197 ? -7.277 11.156 0.304 1 87.56 197 SER A O 1
ATOM 1474 N N . LEU A 1 198 ? -7.727 9.188 1.08 1 85.88 198 LEU A N 1
ATOM 1475 C CA . LEU A 1 198 ? -8.523 9.703 2.188 1 85.88 198 LEU A CA 1
ATOM 1476 C C . LEU A 1 198 ? -7.648 10.5 3.158 1 85.88 198 LEU A C 1
ATOM 1478 O O . LEU A 1 198 ? -8.109 11.477 3.75 1 85.88 198 LEU A O 1
ATOM 1482 N N . ASN A 1 199 ? -6.434 10.086 3.322 1 83.94 199 ASN A N 1
ATOM 1483 C CA . ASN A 1 199 ? -5.512 10.805 4.199 1 83.94 199 ASN A CA 1
ATOM 1484 C C . ASN A 1 199 ? -5.348 12.258 3.764 1 83.94 199 ASN A C 1
ATOM 1486 O O . ASN A 1 199 ? -5.477 13.172 4.582 1 83.94 199 ASN A O 1
ATOM 1490 N N . ASP A 1 200 ? -5.117 12.438 2.529 1 86.94 200 ASP A N 1
ATOM 1491 C CA . ASP A 1 200 ? -4.922 13.789 2.016 1 86.94 200 ASP A CA 1
ATOM 1492 C C . ASP A 1 200 ? -6.211 14.609 2.119 1 86.94 200 ASP A C 1
ATOM 1494 O O . ASP A 1 200 ? -6.172 15.797 2.438 1 86.94 200 ASP A O 1
ATOM 1498 N N . THR A 1 201 ? -7.277 13.93 1.85 1 89.44 201 THR A N 1
ATOM 1499 C CA . THR A 1 201 ? -8.57 14.609 1.928 1 89.44 201 THR A CA 1
ATOM 1500 C C . THR A 1 201 ? -8.867 15.039 3.361 1 89.44 201 THR A C 1
ATOM 1502 O O . THR A 1 201 ? -9.344 16.156 3.594 1 89.44 201 THR A O 1
ATOM 1505 N N . ILE A 1 202 ? -8.586 14.227 4.273 1 83.88 202 ILE A N 1
ATOM 1506 C CA . ILE A 1 202 ? -8.859 14.5 5.684 1 83.88 202 ILE A CA 1
ATOM 1507 C C . ILE A 1 202 ? -7.992 15.672 6.16 1 83.88 202 ILE A C 1
ATOM 1509 O O . ILE A 1 202 ? -8.453 16.516 6.918 1 83.88 202 ILE A O 1
ATOM 1513 N N . VAL A 1 203 ? -6.773 15.719 5.73 1 83 203 VAL A N 1
ATOM 1514 C CA . VAL A 1 203 ? -5.863 16.797 6.109 1 83 203 VAL A CA 1
ATOM 1515 C C . VAL A 1 203 ? -6.43 18.141 5.652 1 83 203 VAL A C 1
ATOM 1517 O O . VAL A 1 203 ? -6.445 19.109 6.414 1 83 203 VAL A O 1
ATOM 1520 N N . VAL A 1 204 ? -6.855 18.219 4.445 1 88.62 204 VAL A N 1
ATOM 1521 C CA . VAL A 1 204 ? -7.41 19.453 3.885 1 88.62 204 VAL A CA 1
ATOM 1522 C C . VAL A 1 204 ? -8.719 19.797 4.59 1 88.62 204 VAL A C 1
ATOM 1524 O O . VAL A 1 204 ? -8.945 20.953 4.965 1 88.62 204 VAL A O 1
ATOM 1527 N N . TYR A 1 205 ? -9.562 18.828 4.797 1 89.06 205 TYR A N 1
ATOM 1528 C CA . TYR A 1 205 ? -10.852 19.031 5.441 1 89.06 205 TYR A CA 1
ATOM 1529 C C . TYR A 1 205 ? -10.68 19.5 6.879 1 89.06 205 TYR A C 1
ATOM 1531 O O . TYR A 1 205 ? -11.438 20.359 7.355 1 89.06 205 TYR A O 1
ATOM 1539 N N . ASP A 1 206 ? -9.711 18.953 7.5 1 84.75 206 ASP A N 1
ATOM 1540 C CA . ASP A 1 206 ? -9.438 19.375 8.875 1 84.75 206 ASP A CA 1
ATOM 1541 C C . ASP A 1 206 ? -9.031 20.844 8.93 1 84.75 206 ASP A C 1
ATOM 1543 O O . ASP A 1 206 ? -9.461 21.578 9.828 1 84.75 206 ASP A O 1
ATOM 1547 N N . ARG A 1 207 ? -8.188 21.219 8.023 1 87 207 ARG A N 1
ATOM 1548 C CA . ARG A 1 207 ? -7.758 22.609 7.977 1 87 207 ARG A CA 1
ATOM 1549 C C . ARG A 1 207 ? -8.922 23.531 7.625 1 87 207 ARG A C 1
ATOM 1551 O O . ARG A 1 207 ? -9.039 24.625 8.164 1 87 207 ARG A O 1
ATOM 1558 N N . ILE A 1 208 ? -9.781 23.109 6.766 1 89.31 208 ILE A N 1
ATOM 1559 C CA . ILE A 1 208 ? -10.977 23.859 6.402 1 89.31 208 ILE A CA 1
ATOM 1560 C C . ILE A 1 208 ? -11.859 24.062 7.633 1 89.31 208 ILE A C 1
ATOM 1562 O O . ILE A 1 208 ? -12.305 25.172 7.914 1 89.31 208 ILE A O 1
ATOM 1566 N N . ARG A 1 209 ? -12.07 23 8.344 1 87.38 209 ARG A N 1
ATOM 1567 C CA . ARG A 1 209 ? -12.891 23.062 9.547 1 87.38 209 ARG A CA 1
ATOM 1568 C C . ARG A 1 209 ? -12.281 24.016 10.57 1 87.38 209 ARG A C 1
ATOM 1570 O O . ARG A 1 209 ? -13 24.781 11.211 1 87.38 209 ARG A O 1
ATOM 1577 N N . GLU A 1 210 ? -11.023 23.875 10.727 1 85 210 GLU A N 1
ATOM 1578 C CA . GLU A 1 210 ? -10.312 24.734 11.656 1 85 210 GLU A CA 1
ATOM 1579 C C . GLU A 1 210 ? -10.453 26.203 11.25 1 85 210 GLU A C 1
ATOM 1581 O O . GLU A 1 210 ? -10.703 27.062 12.094 1 85 210 GLU A O 1
ATOM 1586 N N . ASN A 1 211 ? -10.305 26.484 9.961 1 89.31 211 ASN A N 1
ATOM 1587 C CA . ASN A 1 211 ? -10.352 27.859 9.461 1 89.31 211 ASN A CA 1
ATOM 1588 C C . ASN A 1 211 ? -11.766 28.422 9.492 1 89.31 211 ASN A C 1
ATOM 1590 O O . ASN A 1 211 ? -11.953 29.625 9.711 1 89.31 211 ASN A O 1
ATOM 1594 N N . ILE A 1 212 ? -12.75 27.609 9.289 1 87.25 212 ILE A N 1
ATOM 1595 C CA . ILE A 1 212 ? -14.141 28.062 9.398 1 87.25 212 ILE A CA 1
ATOM 1596 C C . ILE A 1 212 ? -14.422 28.5 10.828 1 87.25 212 ILE A C 1
ATOM 1598 O O . ILE A 1 212 ? -15.117 29.5 11.047 1 87.25 212 ILE A O 1
ATOM 1602 N N . ARG A 1 213 ? -13.875 27.812 11.758 1 84.44 213 ARG A N 1
ATOM 1603 C CA . ARG A 1 213 ? -14.109 28.109 13.164 1 84.44 213 ARG A CA 1
ATOM 1604 C C . ARG A 1 213 ? -13.352 29.375 13.578 1 84.44 213 ARG A C 1
ATOM 1606 O O . ARG A 1 213 ? -13.852 30.172 14.375 1 84.44 213 ARG A O 1
ATOM 1613 N N . LYS A 1 214 ? -12.219 29.531 13 1 85.19 214 LYS A N 1
ATOM 1614 C CA . LYS A 1 214 ? -11.352 30.625 13.43 1 85.19 214 LYS A CA 1
ATOM 1615 C C . LYS A 1 214 ? -11.641 31.906 12.648 1 85.19 214 LYS A C 1
ATOM 1617 O O . LYS A 1 214 ? -11.438 33 13.148 1 85.19 214 LYS A O 1
ATOM 1622 N N . SER A 1 215 ? -12.016 31.719 11.461 1 83.56 215 SER A N 1
ATOM 1623 C CA . SER A 1 215 ? -12.164 32.875 10.578 1 83.56 215 SER A CA 1
ATOM 1624 C C . SER A 1 215 ? -13.477 33.594 10.844 1 83.56 215 SER A C 1
ATOM 1626 O O . SER A 1 215 ? -14.469 32.969 11.242 1 83.56 215 SER A O 1
ATOM 1628 N N . ARG A 1 216 ? -13.391 34.906 10.617 1 83 216 ARG A N 1
ATOM 1629 C CA . ARG A 1 216 ? -14.586 35.75 10.742 1 83 216 ARG A CA 1
ATOM 1630 C C . ARG A 1 216 ? -15.242 35.969 9.391 1 83 216 ARG A C 1
ATOM 1632 O O . ARG A 1 216 ? -16.344 36.531 9.312 1 83 216 ARG A O 1
ATOM 1639 N N . ILE A 1 217 ? -14.562 35.5 8.391 1 81.44 217 ILE A N 1
ATOM 1640 C CA . ILE A 1 217 ? -15.086 35.688 7.035 1 81.44 217 ILE A CA 1
ATOM 1641 C C . ILE A 1 217 ? -16.078 34.562 6.723 1 81.44 217 ILE A C 1
ATOM 1643 O O . ILE A 1 217 ? -15.906 33.406 7.168 1 81.44 217 ILE A O 1
ATOM 1647 N N . ASP A 1 218 ? -17.125 34.969 5.973 1 80.56 218 ASP A N 1
ATOM 1648 C CA . ASP A 1 218 ? -18.156 34 5.664 1 80.56 218 ASP A CA 1
ATOM 1649 C C . ASP A 1 218 ? -18.031 33.5 4.223 1 80.56 218 ASP A C 1
ATOM 1651 O O . ASP A 1 218 ? -18.781 32.625 3.793 1 80.56 218 ASP A O 1
ATOM 1655 N N . ASP A 1 219 ? -17.062 33.906 3.527 1 88.38 219 ASP A N 1
ATOM 1656 C CA . ASP A 1 219 ? -16.859 33.469 2.15 1 88.38 219 ASP A CA 1
ATOM 1657 C C . ASP A 1 219 ? -16.141 32.125 2.105 1 88.38 219 ASP A C 1
ATOM 1659 O O . ASP A 1 219 ? -14.914 32.062 2.184 1 88.38 219 ASP A O 1
ATOM 1663 N N . MET A 1 220 ? -16.875 31.078 1.869 1 88.38 220 MET A N 1
ATOM 1664 C CA . MET A 1 220 ? -16.359 29.703 1.946 1 88.38 220 MET A CA 1
ATOM 1665 C C . MET A 1 220 ? -15.25 29.484 0.926 1 88.38 220 MET A C 1
ATOM 1667 O O . MET A 1 220 ? -14.219 28.906 1.249 1 88.38 220 MET A O 1
ATOM 1671 N N . PRO A 1 221 ? -15.414 29.984 -0.325 1 87.88 221 PRO A N 1
ATOM 1672 C CA . PRO A 1 221 ? -14.328 29.781 -1.292 1 87.88 221 PRO A CA 1
ATOM 1673 C C . PRO A 1 221 ? -13 30.375 -0.824 1 87.88 221 PRO A C 1
ATOM 1675 O O . PRO A 1 221 ? -11.945 29.797 -1.072 1 87.88 221 PRO A O 1
ATOM 1678 N N . THR A 1 222 ? -13.086 31.453 -0.159 1 88.81 222 THR A N 1
ATOM 1679 C CA . THR A 1 222 ? -11.875 32.094 0.358 1 88.81 222 THR A CA 1
ATOM 1680 C C . THR A 1 222 ? -11.266 31.25 1.478 1 88.81 222 THR A C 1
ATOM 1682 O O . THR A 1 222 ? -10.047 31.078 1.542 1 88.81 222 THR A O 1
ATOM 1685 N N . ILE A 1 223 ? -12.094 30.703 2.303 1 90 223 ILE A N 1
ATOM 1686 C CA . ILE A 1 223 ? -11.633 29.859 3.4 1 90 223 ILE A CA 1
ATOM 1687 C C . ILE A 1 223 ? -11.008 28.594 2.84 1 90 223 ILE A C 1
ATOM 1689 O O . ILE A 1 223 ? -9.969 28.141 3.326 1 90 223 ILE A O 1
ATOM 1693 N N . PHE A 1 224 ? -11.664 28.078 1.842 1 90.94 224 PHE A N 1
ATOM 1694 C CA . PHE A 1 224 ? -11.148 26.859 1.217 1 90.94 224 PHE A CA 1
ATOM 1695 C C . PHE A 1 224 ? -9.781 27.125 0.589 1 90.94 224 PHE A C 1
ATOM 1697 O O . PHE A 1 224 ? -8.859 26.328 0.754 1 90.94 224 PHE A O 1
ATOM 1704 N N . ASN A 1 225 ? -9.688 28.219 -0.112 1 91.25 225 ASN A N 1
ATOM 1705 C CA . ASN A 1 225 ? -8.422 28.578 -0.745 1 91.25 225 ASN A CA 1
ATOM 1706 C C . ASN A 1 225 ? -7.312 28.75 0.285 1 91.25 225 ASN A C 1
ATOM 1708 O O . ASN A 1 225 ? -6.184 28.312 0.065 1 91.25 225 ASN A O 1
ATOM 1712 N N . GLU A 1 226 ? -7.617 29.391 1.346 1 89.5 226 GLU A N 1
ATOM 1713 C CA . GLU A 1 226 ? -6.641 29.594 2.414 1 89.5 226 GLU A CA 1
ATOM 1714 C C . GLU A 1 226 ? -6.219 28.266 3.031 1 89.5 226 GLU A C 1
ATOM 1716 O O . GLU A 1 226 ? -5.031 28.047 3.293 1 89.5 226 GLU A O 1
ATOM 1721 N N . SER A 1 227 ? -7.199 27.406 3.266 1 91.25 227 SER A N 1
ATOM 1722 C CA . SER A 1 227 ? -6.93 26.109 3.879 1 91.25 227 SER A CA 1
ATOM 1723 C C . SER A 1 227 ? -6.039 25.25 2.986 1 91.25 227 SER A C 1
ATOM 1725 O O . SER A 1 227 ? -5.105 24.609 3.469 1 91.25 227 SER A O 1
ATOM 1727 N N . ILE A 1 228 ? -6.285 25.297 1.723 1 91.62 228 ILE A N 1
ATOM 1728 C CA . ILE A 1 228 ? -5.52 24.516 0.765 1 91.62 228 ILE A CA 1
ATOM 1729 C C . ILE A 1 228 ? -4.09 25.047 0.683 1 91.62 228 ILE A C 1
ATOM 1731 O O . ILE A 1 228 ? -3.135 24.266 0.659 1 91.62 228 ILE A O 1
ATOM 1735 N N . ASN A 1 229 ? -3.986 26.312 0.659 1 91.12 229 ASN A N 1
ATOM 1736 C CA . ASN A 1 229 ? -2.662 26.922 0.597 1 91.12 229 ASN A CA 1
ATOM 1737 C C . ASN A 1 229 ? -1.835 26.578 1.836 1 91.12 229 ASN A C 1
ATOM 1739 O O . ASN A 1 229 ? -0.627 26.359 1.739 1 91.12 229 ASN A O 1
ATOM 1743 N N . GLN A 1 230 ? -2.471 26.531 2.967 1 86.75 230 GLN A N 1
ATOM 1744 C CA . GLN A 1 230 ? -1.79 26.25 4.227 1 86.75 230 GLN A CA 1
ATOM 1745 C C . GLN A 1 230 ? -1.344 24.797 4.312 1 86.75 230 GLN A C 1
ATOM 1747 O O . GLN A 1 230 ? -0.389 24.469 5.023 1 86.75 230 GLN A O 1
ATOM 1752 N N . THR A 1 231 ? -2.061 23.922 3.598 1 87.5 231 THR A N 1
ATOM 1753 C CA . THR A 1 231 ? -1.748 22.5 3.688 1 87.5 231 THR A CA 1
ATOM 1754 C C . THR A 1 231 ? -0.989 22.031 2.449 1 87.5 231 THR A C 1
ATOM 1756 O O . THR A 1 231 ? -0.529 20.891 2.391 1 87.5 231 THR A O 1
ATOM 1759 N N . LEU A 1 232 ? -0.812 22.922 1.52 1 89.19 232 LEU A N 1
ATOM 1760 C CA . LEU A 1 232 ? -0.245 22.547 0.228 1 89.19 232 LEU A CA 1
ATOM 1761 C C . LEU A 1 232 ? 1.152 21.969 0.396 1 89.19 232 LEU A C 1
ATOM 1763 O O . LEU A 1 232 ? 1.469 20.922 -0.191 1 89.19 232 LEU A O 1
ATOM 1767 N N . SER A 1 233 ? 1.949 22.641 1.149 1 84.69 233 SER A N 1
ATOM 1768 C CA . SER A 1 233 ? 3.32 22.172 1.341 1 84.69 233 SER A CA 1
ATOM 1769 C C . SER A 1 233 ? 3.352 20.781 1.963 1 84.69 233 SER A C 1
ATOM 1771 O O . SER A 1 233 ? 4.152 19.938 1.562 1 84.69 233 SER A O 1
ATOM 1773 N N . ARG A 1 234 ? 2.535 20.578 2.926 1 80 234 ARG A N 1
ATOM 1774 C CA . ARG A 1 234 ? 2.455 19.281 3.574 1 80 234 ARG A CA 1
ATOM 1775 C C . ARG A 1 234 ? 1.937 18.219 2.609 1 80 234 ARG A C 1
ATOM 1777 O O . ARG A 1 234 ? 2.479 17.109 2.541 1 80 234 ARG A O 1
ATOM 1784 N N . THR A 1 235 ? 0.861 18.531 1.914 1 86.62 235 THR A N 1
ATOM 1785 C CA . THR A 1 235 ? 0.269 17.609 0.951 1 86.62 235 THR A CA 1
ATOM 1786 C C . THR A 1 235 ? 1.285 17.219 -0.118 1 86.62 235 THR A C 1
ATOM 1788 O O . THR A 1 235 ? 1.429 16.031 -0.443 1 86.62 235 THR A O 1
ATOM 1791 N N . LEU A 1 236 ? 2.01 18.156 -0.571 1 87.19 236 LEU A N 1
ATOM 1792 C CA . LEU A 1 236 ? 2.996 17.891 -1.612 1 87.19 236 LEU A CA 1
ATOM 1793 C C . LEU A 1 236 ? 4.184 17.109 -1.05 1 87.19 236 LEU A C 1
ATOM 1795 O O . LEU A 1 236 ? 4.766 16.281 -1.739 1 87.19 236 LEU A O 1
ATOM 1799 N N . ALA A 1 237 ? 4.527 17.422 0.154 1 83.19 237 ALA A N 1
ATOM 1800 C CA . ALA A 1 237 ? 5.645 16.719 0.776 1 83.19 237 ALA A CA 1
ATOM 1801 C C . ALA A 1 237 ? 5.305 15.258 1.013 1 83.19 237 ALA A C 1
ATOM 1803 O O . ALA A 1 237 ? 6.113 14.367 0.724 1 83.19 237 ALA A O 1
ATOM 1804 N N . THR A 1 238 ? 4.117 15 1.545 1 83.38 238 THR A N 1
ATOM 1805 C CA . THR A 1 238 ? 3.707 13.633 1.824 1 83.38 238 THR A CA 1
ATOM 1806 C C . THR A 1 238 ? 3.531 12.844 0.528 1 83.38 238 THR A C 1
ATOM 1808 O O . THR A 1 238 ? 4.012 11.711 0.411 1 83.38 238 THR A O 1
ATOM 1811 N N . SER A 1 239 ? 2.879 13.445 -0.454 1 89 239 SER A N 1
ATOM 1812 C CA . SER A 1 239 ? 2.705 12.781 -1.744 1 89 239 SER A CA 1
ATOM 1813 C C . SER A 1 239 ? 4.039 12.602 -2.459 1 89 239 SER A C 1
ATOM 1815 O O . SER A 1 239 ? 4.277 11.578 -3.1 1 89 239 SER A O 1
ATOM 1817 N N . GLY A 1 240 ? 4.898 13.633 -2.406 1 86.38 240 GLY A N 1
ATOM 1818 C CA . GLY A 1 240 ? 6.199 13.562 -3.049 1 86.38 240 GLY A CA 1
ATOM 1819 C C . GLY A 1 240 ? 7.078 12.453 -2.492 1 86.38 240 GLY A C 1
ATOM 1820 O O . GLY A 1 240 ? 7.711 11.719 -3.248 1 86.38 240 GLY A O 1
ATOM 1821 N N . THR A 1 241 ? 7.086 12.352 -1.191 1 83.12 241 THR A N 1
ATOM 1822 C CA . THR A 1 241 ? 7.895 11.312 -0.557 1 83.12 241 THR A CA 1
ATOM 1823 C C . THR A 1 241 ? 7.363 9.93 -0.906 1 83.12 241 THR A C 1
ATOM 1825 O O . THR A 1 241 ? 8.141 9.016 -1.191 1 83.12 241 THR A O 1
ATOM 1828 N N . THR A 1 242 ? 6.059 9.75 -0.825 1 85.44 242 THR A N 1
ATOM 1829 C CA . THR A 1 242 ? 5.453 8.469 -1.177 1 85.44 242 THR A CA 1
ATOM 1830 C C . THR A 1 242 ? 5.734 8.125 -2.635 1 85.44 242 THR A C 1
ATOM 1832 O O . THR A 1 242 ? 6.047 6.977 -2.955 1 85.44 242 THR A O 1
ATOM 1835 N N . LEU A 1 243 ? 5.664 9.141 -3.516 1 89.25 243 LEU A N 1
ATOM 1836 C CA . LEU A 1 243 ? 5.906 8.914 -4.938 1 89.25 243 LEU A CA 1
ATOM 1837 C C . LEU A 1 243 ? 7.348 8.484 -5.18 1 89.25 243 LEU A C 1
ATOM 1839 O O . LEU A 1 243 ? 7.613 7.66 -6.059 1 89.25 243 LEU A O 1
ATOM 1843 N N . LEU A 1 244 ? 8.203 9.102 -4.48 1 85.5 244 LEU A N 1
ATOM 1844 C CA . LEU A 1 244 ? 9.617 8.75 -4.641 1 85.5 244 LEU A CA 1
ATOM 1845 C C . LEU A 1 244 ? 9.852 7.285 -4.281 1 85.5 244 LEU A C 1
ATOM 1847 O O . LEU A 1 244 ? 10.594 6.582 -4.973 1 85.5 244 LEU A O 1
ATOM 1851 N N . VAL A 1 245 ? 9.258 6.879 -3.199 1 83.25 245 VAL A N 1
ATOM 1852 C CA . VAL A 1 245 ? 9.391 5.488 -2.773 1 83.25 245 VAL A CA 1
ATOM 1853 C C . VAL A 1 245 ? 8.773 4.566 -3.82 1 83.25 245 VAL A C 1
ATOM 1855 O O . VAL A 1 245 ? 9.344 3.525 -4.152 1 83.25 245 VAL A O 1
ATOM 1858 N N . LEU A 1 246 ? 7.656 4.879 -4.344 1 87.31 246 LEU A N 1
ATOM 1859 C CA . LEU A 1 246 ? 6.949 4.047 -5.309 1 87.31 246 LEU A CA 1
ATOM 1860 C C . LEU A 1 246 ? 7.684 4.023 -6.645 1 87.31 246 LEU A C 1
ATOM 1862 O O . LEU A 1 246 ? 7.656 3.014 -7.355 1 87.31 246 LEU A O 1
ATOM 1866 N N . LEU A 1 247 ? 8.312 5.133 -6.965 1 86.75 247 LEU A N 1
ATOM 1867 C CA . LEU A 1 247 ? 9.125 5.148 -8.18 1 86.75 247 LEU A CA 1
ATOM 1868 C C . LEU A 1 247 ? 10.305 4.195 -8.062 1 86.75 247 LEU A C 1
ATOM 1870 O O . LEU A 1 247 ? 10.672 3.525 -9.031 1 86.75 247 LEU A O 1
ATOM 1874 N N . ALA A 1 248 ? 10.875 4.195 -6.902 1 79.94 248 ALA A N 1
ATOM 1875 C CA . ALA A 1 248 ? 11.938 3.225 -6.66 1 79.94 248 ALA A CA 1
ATOM 1876 C C . ALA A 1 248 ? 11.414 1.797 -6.789 1 79.94 248 ALA A C 1
ATOM 1878 O O . ALA A 1 248 ? 12.109 0.918 -7.305 1 79.94 248 ALA A O 1
ATOM 1879 N N . LEU A 1 249 ? 10.211 1.576 -6.371 1 79.19 249 LEU A N 1
ATOM 1880 C CA . LEU A 1 249 ? 9.594 0.257 -6.445 1 79.19 249 LEU A CA 1
ATOM 1881 C C . LEU A 1 249 ? 9.344 -0.146 -7.895 1 79.19 249 LEU A C 1
ATOM 1883 O O . LEU A 1 249 ? 9.516 -1.311 -8.258 1 79.19 249 LEU A O 1
ATOM 1887 N N . VAL A 1 250 ? 8.945 0.778 -8.719 1 82.75 250 VAL A N 1
ATOM 1888 C CA . VAL A 1 250 ? 8.656 0.475 -10.117 1 82.75 250 VAL A CA 1
ATOM 1889 C C . VAL A 1 250 ? 9.945 0.103 -10.844 1 82.75 250 VAL A C 1
ATOM 1891 O O . VAL A 1 250 ? 9.945 -0.767 -11.719 1 82.75 250 VAL A O 1
ATOM 1894 N N . ILE A 1 251 ? 10.945 0.678 -10.438 1 79.81 251 ILE A N 1
ATOM 1895 C CA . ILE A 1 251 ? 12.195 0.51 -11.172 1 79.81 251 ILE A CA 1
ATOM 1896 C C . ILE A 1 251 ? 12.945 -0.711 -10.641 1 79.81 251 ILE A C 1
ATOM 1898 O O . ILE A 1 251 ? 13.523 -1.475 -11.414 1 79.81 251 ILE A O 1
ATOM 1902 N N . LEU A 1 252 ? 12.789 -0.984 -9.312 1 73.19 252 LEU A N 1
ATOM 1903 C CA . LEU A 1 252 ? 13.648 -1.992 -8.711 1 73.19 252 LEU A CA 1
ATOM 1904 C C . LEU A 1 252 ? 12.836 -3.186 -8.227 1 73.19 252 LEU A C 1
ATOM 1906 O O . LEU A 1 252 ? 13.398 -4.234 -7.902 1 73.19 252 LEU A O 1
ATOM 1910 N N . GLY A 1 253 ? 11.555 -3.102 -8.031 1 71.69 253 GLY A N 1
ATOM 1911 C CA . GLY A 1 253 ? 10.719 -4.117 -7.414 1 71.69 253 GLY A CA 1
ATOM 1912 C C . GLY A 1 253 ? 10.523 -5.34 -8.289 1 71.69 253 GLY A C 1
ATOM 1913 O O . GLY A 1 253 ? 10.117 -6.398 -7.805 1 71.69 253 GLY A O 1
ATOM 1914 N N . GLY A 1 254 ? 10.734 -5.324 -9.609 1 73.06 254 GLY A N 1
ATOM 1915 C CA . GLY A 1 254 ? 10.562 -6.465 -10.492 1 73.06 254 GLY A CA 1
ATOM 1916 C C . GLY A 1 254 ? 9.242 -6.441 -11.242 1 73.06 254 GLY A C 1
ATOM 1917 O O . GLY A 1 254 ? 8.367 -5.629 -10.945 1 73.06 254 GLY A O 1
ATOM 1918 N N . ASP A 1 255 ? 9.07 -7.402 -12.031 1 74.88 255 ASP A N 1
ATOM 1919 C CA . ASP A 1 255 ? 7.941 -7.414 -12.953 1 74.88 255 ASP A CA 1
ATOM 1920 C C . ASP A 1 255 ? 6.66 -7.848 -12.242 1 74.88 255 ASP A C 1
ATOM 1922 O O . ASP A 1 255 ? 5.566 -7.402 -12.594 1 74.88 255 ASP A O 1
ATOM 1926 N N . MET A 1 256 ? 6.863 -8.617 -11.18 1 75 256 MET A N 1
ATOM 1927 C CA . MET A 1 256 ? 5.703 -9.188 -10.5 1 75 256 MET A CA 1
ATOM 1928 C C . MET A 1 256 ? 4.934 -8.109 -9.742 1 75 256 MET A C 1
ATOM 1930 O O . MET A 1 256 ? 3.725 -8.234 -9.539 1 75 256 MET A O 1
ATOM 1934 N N . ILE A 1 257 ? 5.641 -7.02 -9.367 1 80 257 ILE A N 1
ATOM 1935 C CA . ILE A 1 257 ? 4.945 -6 -8.586 1 80 257 ILE A CA 1
ATOM 1936 C C . ILE A 1 257 ? 4.918 -4.684 -9.367 1 80 257 ILE A C 1
ATOM 1938 O O . ILE A 1 257 ? 4.668 -3.623 -8.789 1 80 257 ILE A O 1
ATOM 1942 N N . HIS A 1 258 ? 5.227 -4.754 -10.656 1 85.88 258 HIS A N 1
ATOM 1943 C CA . HIS A 1 258 ? 5.273 -3.555 -11.484 1 85.88 258 HIS A CA 1
ATOM 1944 C C . HIS A 1 258 ? 3.922 -2.854 -11.523 1 85.88 258 HIS A C 1
ATOM 1946 O O . HIS A 1 258 ? 3.828 -1.659 -11.227 1 85.88 258 HIS A O 1
ATOM 1952 N N . TYR A 1 259 ? 2.887 -3.559 -11.844 1 90.38 259 TYR A N 1
ATOM 1953 C CA . TYR A 1 259 ? 1.578 -2.932 -12 1 90.38 259 TYR A CA 1
ATOM 1954 C C . TYR A 1 259 ? 0.97 -2.592 -10.641 1 90.38 259 TYR A C 1
ATOM 1956 O O . TYR A 1 259 ? 0.088 -1.734 -10.547 1 90.38 259 TYR A O 1
ATOM 1964 N N . PHE A 1 260 ? 1.394 -3.275 -9.617 1 89.62 260 PHE A N 1
ATOM 1965 C CA . PHE A 1 260 ? 1.053 -2.877 -8.258 1 89.62 260 PHE A CA 1
ATOM 1966 C C . PHE A 1 260 ? 1.571 -1.475 -7.961 1 89.62 260 PHE A C 1
ATOM 1968 O O . PHE A 1 260 ? 0.822 -0.617 -7.488 1 89.62 260 PHE A O 1
ATOM 1975 N N . ALA A 1 261 ? 2.832 -1.289 -8.258 1 90.38 261 ALA A N 1
ATOM 1976 C CA . ALA A 1 261 ? 3.467 0.007 -8.031 1 90.38 261 ALA A CA 1
ATOM 1977 C C . ALA A 1 261 ? 2.828 1.088 -8.898 1 90.38 261 ALA A C 1
ATOM 1979 O O . ALA A 1 261 ? 2.621 2.215 -8.445 1 90.38 261 ALA A O 1
ATOM 1980 N N . VAL A 1 262 ? 2.498 0.74 -10.117 1 94.19 262 VAL A N 1
ATOM 1981 C CA . VAL A 1 262 ? 1.882 1.688 -11.039 1 94.19 262 VAL A CA 1
ATOM 1982 C C . VAL A 1 262 ? 0.523 2.127 -10.5 1 94.19 262 VAL A C 1
ATOM 1984 O O . VAL A 1 262 ? 0.18 3.311 -10.547 1 94.19 262 VAL A O 1
ATOM 1987 N N . ALA A 1 263 ? -0.198 1.15 -10.008 1 94.94 263 ALA A N 1
ATOM 1988 C CA . ALA A 1 263 ? -1.505 1.467 -9.438 1 94.94 263 ALA A CA 1
ATOM 1989 C C . ALA A 1 263 ? -1.373 2.441 -8.273 1 94.94 263 ALA A C 1
ATOM 1991 O O . ALA A 1 263 ? -2.145 3.396 -8.156 1 94.94 263 ALA A O 1
ATOM 1992 N N . LEU A 1 264 ? -0.412 2.232 -7.441 1 92.56 264 LEU A N 1
ATOM 1993 C CA . LEU A 1 264 ? -0.201 3.096 -6.285 1 92.56 264 LEU A CA 1
ATOM 1994 C C . LEU A 1 264 ? 0.231 4.492 -6.719 1 92.56 264 LEU A C 1
ATOM 1996 O O . LEU A 1 264 ? -0.212 5.492 -6.148 1 92.56 264 LEU A O 1
ATOM 2000 N N . ILE A 1 265 ? 1.1 4.516 -7.73 1 94.25 265 ILE A N 1
ATOM 2001 C CA . ILE A 1 265 ? 1.583 5.797 -8.227 1 94.25 265 ILE A CA 1
ATOM 2002 C C . ILE A 1 265 ? 0.417 6.605 -8.797 1 94.25 265 ILE A C 1
ATOM 2004 O O . ILE A 1 265 ? 0.239 7.773 -8.453 1 94.25 265 ILE A O 1
ATOM 2008 N N . LEU A 1 266 ? -0.356 5.957 -9.609 1 96 266 LEU A N 1
ATOM 2009 C CA . LEU A 1 266 ? -1.527 6.617 -10.172 1 96 266 LEU A CA 1
ATOM 2010 C C . LEU A 1 266 ? -2.473 7.086 -9.07 1 96 266 LEU A C 1
ATOM 2012 O O . LEU A 1 266 ? -3.004 8.195 -9.133 1 96 266 LEU A O 1
ATOM 2016 N N . GLY A 1 267 ? -2.676 6.266 -8.117 1 94.25 267 GLY A N 1
ATOM 2017 C CA . GLY A 1 267 ? -3.537 6.609 -7 1 94.25 267 GLY A CA 1
ATOM 2018 C C . GLY A 1 267 ? -3.053 7.82 -6.227 1 94.25 267 GLY A C 1
ATOM 2019 O O . GLY A 1 267 ? -3.842 8.703 -5.891 1 94.25 267 GLY A O 1
ATOM 2020 N N . VAL A 1 268 ? -1.747 7.859 -5.941 1 92.81 268 VAL A N 1
ATOM 2021 C CA . VAL A 1 268 ? -1.167 8.969 -5.188 1 92.81 268 VAL A CA 1
ATOM 2022 C C . VAL A 1 268 ? -1.281 10.258 -5.992 1 92.81 268 VAL A C 1
ATOM 2024 O O . VAL A 1 268 ? -1.641 11.305 -5.449 1 92.81 268 VAL A O 1
ATOM 2027 N N . VAL A 1 269 ? -0.993 10.172 -7.273 1 94.88 269 VAL A N 1
ATOM 2028 C CA . VAL A 1 269 ? -1.04 11.352 -8.125 1 94.88 269 VAL A CA 1
ATOM 2029 C C . VAL A 1 269 ? -2.475 11.867 -8.219 1 94.88 269 VAL A C 1
ATOM 2031 O O . VAL A 1 269 ? -2.734 13.047 -7.992 1 94.88 269 VAL A O 1
ATOM 2034 N N . VAL A 1 270 ? -3.398 10.992 -8.492 1 94.19 270 VAL A N 1
ATOM 2035 C CA . VAL A 1 270 ? -4.801 11.367 -8.641 1 94.19 270 VAL A CA 1
ATOM 2036 C C . VAL A 1 270 ? -5.363 11.805 -7.293 1 94.19 270 VAL A C 1
ATOM 2038 O O . VAL A 1 270 ? -6.133 12.766 -7.219 1 94.19 270 VAL A O 1
ATOM 2041 N N . GLY A 1 271 ? -5.023 11.086 -6.277 1 92.56 271 GLY A N 1
ATOM 2042 C CA . GLY A 1 271 ? -5.48 11.438 -4.941 1 92.56 271 GLY A CA 1
ATOM 2043 C C . GLY A 1 271 ? -5.008 12.812 -4.492 1 92.56 271 GLY A C 1
ATOM 2044 O O . GLY A 1 271 ? -5.77 13.562 -3.883 1 92.56 271 GLY A O 1
ATOM 2045 N N . THR A 1 272 ? -3.766 13.07 -4.754 1 92.38 272 THR A N 1
ATOM 2046 C CA . THR A 1 272 ? -3.227 14.383 -4.418 1 92.38 272 THR A CA 1
ATOM 2047 C C . THR A 1 272 ? -3.947 15.484 -5.191 1 92.38 272 THR A C 1
ATOM 2049 O O . THR A 1 272 ? -4.348 16.5 -4.617 1 92.38 272 THR A O 1
ATOM 2052 N N . PHE A 1 273 ? -4.113 15.25 -6.453 1 91.38 273 PHE A N 1
ATOM 2053 C CA . PHE A 1 273 ? -4.836 16.203 -7.293 1 91.38 273 PHE A CA 1
ATOM 2054 C C . PHE A 1 273 ? -6.246 16.422 -6.766 1 91.38 273 PHE A C 1
ATOM 2056 O O . PHE A 1 273 ? -6.695 17.562 -6.648 1 91.38 273 PHE A O 1
ATOM 2063 N N . SER A 1 274 ? -6.902 15.352 -6.5 1 92.5 274 SER A N 1
ATOM 2064 C CA . SER A 1 274 ? -8.297 15.453 -6.078 1 92.5 274 SER A CA 1
ATOM 2065 C C . SER A 1 274 ? -8.414 16.125 -4.715 1 92.5 274 SER A C 1
ATOM 2067 O O . SER A 1 274 ? -9.375 16.844 -4.449 1 92.5 274 SER A O 1
ATOM 2069 N N . SER A 1 275 ? -7.449 15.914 -3.787 1 90.88 275 SER A N 1
ATOM 2070 C CA . SER A 1 275 ? -7.508 16.516 -2.459 1 90.88 275 SER A CA 1
ATOM 2071 C C . SER A 1 275 ? -7.336 18.031 -2.529 1 90.88 275 SER A C 1
ATOM 2073 O O . SER A 1 275 ? -7.875 18.766 -1.697 1 90.88 275 SER A O 1
ATOM 2075 N N . ILE A 1 276 ? -6.664 18.484 -3.557 1 87.69 276 ILE A N 1
ATOM 2076 C CA . ILE A 1 276 ? -6.402 19.906 -3.711 1 87.69 276 ILE A CA 1
ATOM 2077 C C . ILE A 1 276 ? -7.555 20.562 -4.469 1 87.69 276 ILE A C 1
ATOM 2079 O O . ILE A 1 276 ? -8.047 21.625 -4.066 1 87.69 276 ILE A O 1
ATOM 2083 N N . TYR A 1 277 ? -8.055 19.906 -5.48 1 85.81 277 TYR A N 1
ATOM 2084 C CA . TYR A 1 277 ? -8.945 20.594 -6.406 1 85.81 277 TYR A CA 1
ATOM 2085 C C . TYR A 1 277 ? -10.375 20.094 -6.266 1 85.81 277 TYR A C 1
ATOM 2087 O O . TYR A 1 277 ? -11.328 20.875 -6.418 1 85.81 277 TYR A O 1
ATOM 2095 N N . VAL A 1 278 ? -10.555 18.891 -5.945 1 85.31 278 VAL A N 1
ATOM 2096 C CA . VAL A 1 278 ? -11.867 18.281 -6.102 1 85.31 278 VAL A CA 1
ATOM 2097 C C . VAL A 1 278 ? -12.57 18.203 -4.746 1 85.31 278 VAL A C 1
ATOM 2099 O O . VAL A 1 278 ? -13.719 18.625 -4.613 1 85.31 278 VAL A O 1
ATOM 2102 N N . SER A 1 279 ? -11.828 17.734 -3.801 1 85.75 279 SER A N 1
ATOM 2103 C CA . SER A 1 279 ? -12.469 17.438 -2.523 1 85.75 279 SER A CA 1
ATOM 2104 C C . SER A 1 279 ? -13.047 18.703 -1.885 1 85.75 279 SER A C 1
ATOM 2106 O O . SER A 1 279 ? -14.195 18.703 -1.437 1 85.75 279 SER A O 1
ATOM 2108 N N . ALA A 1 280 ? -12.266 19.766 -1.866 1 85.06 280 ALA A N 1
ATOM 2109 C CA . ALA A 1 280 ? -12.742 21.016 -1.267 1 85.06 280 ALA A CA 1
ATOM 2110 C C . ALA A 1 280 ? -13.852 21.641 -2.109 1 85.06 280 ALA A C 1
ATOM 2112 O O . ALA A 1 280 ? -14.828 22.156 -1.57 1 85.06 280 ALA A O 1
ATOM 2113 N N . ALA A 1 281 ? -13.703 21.531 -3.408 1 86 281 ALA A N 1
ATOM 2114 C CA . ALA A 1 281 ? -14.672 22.125 -4.324 1 86 281 ALA A CA 1
ATOM 2115 C C . ALA A 1 281 ? -16.031 21.438 -4.207 1 86 281 ALA A C 1
ATOM 2117 O O . ALA A 1 281 ? -17.078 22.062 -4.402 1 86 281 ALA A O 1
ATOM 2118 N N . LEU A 1 282 ? -16.031 20.219 -3.906 1 87.5 282 LEU A N 1
ATOM 2119 C CA . LEU A 1 282 ? -17.266 19.453 -3.791 1 87.5 282 LEU A CA 1
ATOM 2120 C C . LEU A 1 282 ? -18.078 19.906 -2.586 1 87.5 282 LEU A C 1
ATOM 2122 O O . LEU A 1 282 ? -19.297 19.641 -2.516 1 87.5 282 LEU A O 1
ATOM 2126 N N . LEU A 1 283 ? -17.438 20.578 -1.681 1 86.56 283 LEU A N 1
ATOM 2127 C CA . LEU A 1 283 ? -18.125 21.047 -0.486 1 86.56 283 LEU A CA 1
ATOM 2128 C C . LEU A 1 283 ? -18.984 22.266 -0.795 1 86.56 283 LEU A C 1
ATOM 2130 O O . LEU A 1 283 ? -19.922 22.578 -0.057 1 86.56 283 LEU A O 1
ATOM 2134 N N . LEU A 1 284 ? -18.656 22.969 -1.85 1 85.44 284 LEU A N 1
ATOM 2135 C CA . LEU A 1 284 ? -19.375 24.188 -2.211 1 85.44 284 LEU A CA 1
ATOM 2136 C C . LEU A 1 284 ? -20.781 23.859 -2.693 1 85.44 284 LEU A C 1
ATOM 2138 O O . LEU A 1 284 ? -21.766 24.406 -2.186 1 85.44 284 LEU A O 1
ATOM 2142 N N . PRO A 1 285 ? -20.875 22.938 -3.666 1 83.12 285 PRO A N 1
ATOM 2143 C CA . PRO A 1 285 ? -22.234 22.578 -4.074 1 83.12 285 PRO A CA 1
ATOM 2144 C C . PRO A 1 285 ? -23.016 21.891 -2.963 1 83.12 285 PRO A C 1
ATOM 2146 O O . PRO A 1 285 ? -24.25 21.891 -2.98 1 83.12 285 PRO A O 1
ATOM 2149 N N . LEU A 1 286 ? -22.344 21.359 -2 1 85.06 286 LEU A N 1
ATOM 2150 C CA . LEU A 1 286 ? -23.016 20.75 -0.864 1 85.06 286 LEU A CA 1
ATOM 2151 C C . LEU A 1 286 ? -23.453 21.797 0.151 1 85.06 286 LEU A C 1
ATOM 2153 O O . LEU A 1 286 ? -24.078 21.469 1.159 1 85.06 286 LEU A O 1
ATOM 2157 N N . LYS A 1 287 ? -23.156 23.047 -0.106 1 82.88 287 LYS A N 1
ATOM 2158 C CA . LYS A 1 287 ? -23.578 24.219 0.658 1 82.88 287 LYS A CA 1
ATOM 2159 C C . LYS A 1 287 ? -23.109 24.125 2.109 1 82.88 287 LYS A C 1
ATOM 2161 O O . LYS A 1 287 ? -23.922 24.281 3.033 1 82.88 287 LYS A O 1
ATOM 2166 N N . LEU A 1 288 ? -21.875 23.812 2.281 1 82.75 288 LEU A N 1
ATOM 2167 C CA . LEU A 1 288 ? -21.297 23.828 3.621 1 82.75 288 LEU A CA 1
ATOM 2168 C C . LEU A 1 288 ? -21.344 25.219 4.23 1 82.75 288 LEU A C 1
ATOM 2170 O O . LEU A 1 288 ? -21.016 26.203 3.564 1 82.75 288 LEU A O 1
ATOM 2174 N N . ALA A 1 289 ? -21.938 25.297 5.406 1 79 289 ALA A N 1
ATOM 2175 C CA . ALA A 1 289 ? -22.047 26.562 6.129 1 79 289 ALA A CA 1
ATOM 2176 C C . ALA A 1 289 ? -21.453 26.438 7.535 1 79 289 ALA A C 1
ATOM 2178 O O . ALA A 1 289 ? -21.266 25.328 8.039 1 79 289 ALA A O 1
ATOM 2179 N N . ARG A 1 290 ? -21.078 27.516 8.023 1 80.19 290 ARG A N 1
ATOM 2180 C CA . ARG A 1 290 ? -20.516 27.578 9.367 1 80.19 290 ARG A CA 1
ATOM 2181 C C . ARG A 1 290 ? -21.438 26.906 10.375 1 80.19 290 ARG A C 1
ATOM 2183 O O . ARG A 1 290 ? -20.984 26.266 11.328 1 80.19 290 ARG A O 1
ATOM 2190 N N . GLU A 1 291 ? -22.688 27.031 10.188 1 76.94 291 GLU A N 1
ATOM 2191 C CA . GLU A 1 291 ? -23.703 26.484 11.094 1 76.94 291 GLU A CA 1
ATOM 2192 C C . GLU A 1 291 ? -23.641 24.969 11.133 1 76.94 291 GLU A C 1
ATOM 2194 O O . GLU A 1 291 ? -24.062 24.344 12.117 1 76.94 291 GLU A O 1
ATOM 2199 N N . ASP A 1 292 ? -23.078 24.438 10.078 1 77.31 292 ASP A N 1
ATOM 2200 C CA . ASP A 1 292 ? -22.984 22.969 10.008 1 77.31 292 ASP A CA 1
ATOM 2201 C C . ASP A 1 292 ? -21.953 22.438 10.992 1 77.31 292 ASP A C 1
ATOM 2203 O O . ASP A 1 292 ? -21.953 21.25 11.32 1 77.31 292 ASP A O 1
ATOM 2207 N N . LEU A 1 293 ? -21 23.359 11.398 1 72.69 293 LEU A N 1
ATOM 2208 C CA . LEU A 1 293 ? -19.906 22.922 12.25 1 72.69 293 LEU A CA 1
ATOM 2209 C C . LEU A 1 293 ? -20.172 23.266 13.703 1 72.69 293 LEU A C 1
ATOM 2211 O O . LEU A 1 293 ? -19.344 22.984 14.578 1 72.69 293 LEU A O 1
ATOM 2215 N N . ILE A 1 294 ? -21.188 24.125 14.047 1 62.34 294 ILE A N 1
ATOM 2216 C CA . ILE A 1 294 ? -21.578 24.484 15.406 1 62.34 294 ILE A CA 1
ATOM 2217 C C . ILE A 1 294 ? -22.391 23.344 16.031 1 62.34 294 ILE A C 1
ATOM 2219 O O . ILE A 1 294 ? -23.375 22.906 15.453 1 62.34 294 ILE A O 1
ATOM 2223 N N . PRO A 1 295 ? -21.625 22.688 16.875 1 53.88 295 PRO A N 1
ATOM 2224 C CA . PRO A 1 295 ? -22.438 21.641 17.516 1 53.88 295 PRO A CA 1
ATOM 2225 C C . PRO A 1 295 ? -23.844 22.109 17.859 1 53.88 295 PRO A C 1
ATOM 2227 O O . PRO A 1 295 ? -24.047 23.297 18.188 1 53.88 295 PRO A O 1
ATOM 2230 N N . ALA A 1 296 ? -24.891 21.641 17.25 1 45.25 296 ALA A N 1
ATOM 2231 C CA . ALA A 1 296 ? -26.25 22 17.656 1 45.25 296 ALA A CA 1
ATOM 2232 C C . ALA A 1 296 ? -26.312 22.281 19.156 1 45.25 296 ALA A C 1
ATOM 2234 O O . ALA A 1 296 ? -25.844 21.5 19.969 1 45.25 296 ALA A O 1
ATOM 2235 N N . LYS A 1 297 ? -26.188 23.5 19.531 1 44.75 297 LYS A N 1
ATOM 2236 C CA . LYS A 1 297 ? -26.609 23.766 20.906 1 44.75 297 LYS A CA 1
ATOM 2237 C C . LYS A 1 297 ? -27.734 22.812 21.328 1 44.75 297 LYS A C 1
ATOM 2239 O O . LYS A 1 297 ? -28.734 22.688 20.625 1 44.75 297 LYS A O 1
ATOM 2244 N N . LYS A 1 298 ? -27.375 21.734 21.875 1 42.88 298 LYS A N 1
ATOM 2245 C CA . LYS A 1 298 ? -28.484 21.078 22.578 1 42.88 298 LYS A CA 1
ATOM 2246 C C . LYS A 1 298 ? -29.453 22.109 23.156 1 42.88 298 LYS A C 1
ATOM 2248 O O . LYS A 1 298 ? -29.062 22.953 23.969 1 42.88 298 LYS A O 1
ATOM 2253 N N . GLU A 1 299 ? -30.359 22.625 22.391 1 38.62 299 GLU A N 1
ATOM 2254 C CA . GLU A 1 299 ? -31.438 23.281 23.125 1 38.62 299 GLU A CA 1
ATOM 2255 C C . GLU A 1 299 ? -31.766 22.531 24.422 1 38.62 299 GLU A C 1
ATOM 2257 O O . GLU A 1 299 ? -32.031 21.328 24.391 1 38.62 299 GLU A O 1
ATOM 2262 N N . ASP A 1 300 ? -31.047 22.797 25.438 1 39.28 300 ASP A N 1
ATOM 2263 C CA . ASP A 1 300 ? -31.625 22.422 26.734 1 39.28 300 ASP A CA 1
ATOM 2264 C C . ASP A 1 300 ? -33.125 22.609 26.734 1 39.28 300 ASP A C 1
ATOM 2266 O O . ASP A 1 300 ? -33.625 23.734 26.609 1 39.28 300 ASP A O 1
ATOM 2270 N N . PRO A 1 301 ? -33.875 21.75 26.328 1 42.81 301 PRO A N 1
ATOM 2271 C CA . PRO A 1 301 ? -35.312 21.953 26.562 1 42.81 301 PRO A CA 1
ATOM 2272 C C . PRO A 1 301 ? -35.594 22.625 27.906 1 42.81 301 PRO A C 1
ATOM 2274 O O . PRO A 1 301 ? -36.688 23.172 28.109 1 42.81 301 PRO A O 1
ATOM 2277 N N . GLU A 1 302 ? -34.719 22.266 28.891 1 40.31 302 GLU A N 1
ATOM 2278 C CA . GLU A 1 302 ? -35.094 22.75 30.219 1 40.31 302 GLU A CA 1
ATOM 2279 C C . GLU A 1 302 ? -34.844 24.25 30.359 1 40.31 302 GLU A C 1
ATOM 2281 O O . GLU A 1 302 ? -35.156 24.844 31.375 1 40.31 302 GLU A O 1
ATOM 2286 N N . ALA A 1 303 ? -34.094 24.938 29.625 1 43.78 303 ALA A N 1
ATOM 2287 C CA . ALA A 1 303 ? -33.969 26.375 29.875 1 43.78 303 ALA A CA 1
ATOM 2288 C C . ALA A 1 303 ? -35.25 27.109 29.453 1 43.78 303 ALA A C 1
ATOM 2290 O O . ALA A 1 303 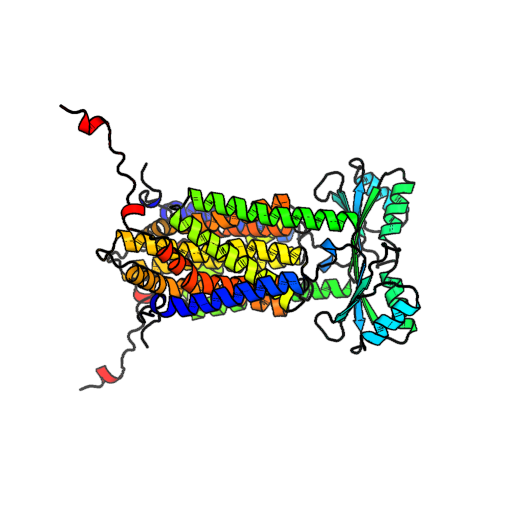? -35.531 28.219 29.922 1 43.78 303 ALA A O 1
ATOM 2291 N N . GLU A 1 304 ? -35.906 26.703 28.344 1 39.03 304 GLU A N 1
ATOM 2292 C CA . GLU A 1 304 ? -37.188 27.359 28.172 1 39.03 304 GLU A CA 1
ATOM 2293 C C . GLU A 1 304 ? -38.156 27 29.281 1 39.03 304 GLU A C 1
ATOM 2295 O O . GLU A 1 304 ? -39.25 27.547 29.359 1 39.03 304 GLU A O 1
ATOM 2300 N N . GLU A 1 305 ? -37.812 25.844 29.984 1 35.22 305 GLU A N 1
ATOM 2301 C CA . GLU A 1 305 ? -38.844 25.625 30.984 1 35.22 305 GLU A CA 1
ATOM 2302 C C . GLU A 1 305 ? -38.594 26.422 32.25 1 35.22 305 GLU A C 1
ATOM 2304 O O . GLU A 1 305 ? -39.219 26.188 33.281 1 35.22 305 GLU A O 1
ATOM 2309 N N . LEU A 1 306 ? -37.406 27.188 32.344 1 33.59 306 LEU A N 1
ATOM 2310 C CA . LEU A 1 306 ? -37.531 27.953 33.594 1 33.59 306 LEU A CA 1
ATOM 2311 C C . LEU A 1 306 ? -38.469 29.156 33.375 1 33.59 306 LEU A C 1
ATOM 2313 O O . LEU A 1 306 ? -38.312 29.906 32.438 1 33.59 306 LEU A O 1
ATOM 2317 N N . PRO A 1 307 ? -39.594 29.156 34.094 1 36.66 307 PRO A N 1
ATOM 2318 C CA . PRO A 1 307 ? -40.531 30.297 34.219 1 36.66 307 PRO A CA 1
ATOM 2319 C C . PRO A 1 307 ? -39.844 31.547 34.781 1 36.66 307 PRO A C 1
ATOM 2321 O O . PRO A 1 307 ? -38.812 31.422 35.5 1 36.66 307 PRO A O 1
ATOM 2324 N N . MET B 1 1 ? -18.406 16.047 27 1 28.22 1 MET B N 1
ATOM 2325 C CA . MET B 1 1 ? -17.109 15.375 26.969 1 28.22 1 MET B CA 1
ATOM 2326 C C . MET B 1 1 ? -16.125 16.125 26.078 1 28.22 1 MET B C 1
ATOM 2328 O O . MET B 1 1 ? -16.453 16.5 24.953 1 28.22 1 MET B O 1
ATOM 2332 N N . LYS B 1 2 ? -15.148 16.766 26.562 1 39.19 2 LYS B N 1
ATOM 2333 C CA . LYS B 1 2 ? -14.219 17.688 25.922 1 39.19 2 LYS B CA 1
ATOM 2334 C C . LYS B 1 2 ? -13.602 17.062 24.672 1 39.19 2 LYS B C 1
ATOM 2336 O O . LYS B 1 2 ? -13.227 15.883 24.672 1 39.19 2 LYS B O 1
ATOM 2341 N N . SER B 1 3 ? -13.938 17.406 23.578 1 42.69 3 SER B N 1
ATOM 2342 C CA . SER B 1 3 ? -13.422 16.969 22.297 1 42.69 3 SER B CA 1
ATOM 2343 C C . SER B 1 3 ? -11.93 16.656 22.375 1 42.69 3 SER B C 1
ATOM 2345 O O . SER B 1 3 ? -11.219 17.188 23.234 1 42.69 3 SER B O 1
ATOM 2347 N N . LEU B 1 4 ? -11.453 15.445 22.047 1 46.88 4 LEU B N 1
ATOM 2348 C CA . LEU B 1 4 ? -10.055 15.031 22.031 1 46.88 4 LEU B CA 1
ATOM 2349 C C . LEU B 1 4 ? -9.133 16.234 21.844 1 46.88 4 LEU B C 1
ATOM 2351 O O . LEU B 1 4 ? -7.977 16.203 22.266 1 46.88 4 LEU B O 1
ATOM 2355 N N . THR B 1 5 ? -9.617 17.25 21.141 1 46.75 5 THR B N 1
ATOM 2356 C CA . THR B 1 5 ? -8.875 18.484 20.875 1 46.75 5 THR B CA 1
ATOM 2357 C C . THR B 1 5 ? -8.625 19.234 22.188 1 46.75 5 THR B C 1
ATOM 2359 O O . THR B 1 5 ? -7.629 19.969 22.297 1 46.75 5 THR B O 1
ATOM 2362 N N . GLN B 1 6 ? -9.57 19.031 23.094 1 50.75 6 GLN B N 1
ATOM 2363 C CA . GLN B 1 6 ? -9.438 19.828 24.312 1 50.75 6 GLN B CA 1
ATOM 2364 C C . GLN B 1 6 ? -8.602 19.094 25.359 1 50.75 6 GLN B C 1
ATOM 2366 O O . GLN B 1 6 ? -8.117 19.703 26.312 1 50.75 6 GLN B O 1
ATOM 2371 N N . ARG B 1 7 ? -8.383 17.781 25.203 1 55.84 7 ARG B N 1
ATOM 2372 C CA . ARG B 1 7 ? -7.633 17.062 26.219 1 55.84 7 ARG B CA 1
ATOM 2373 C C . ARG B 1 7 ? -6.133 17.141 25.953 1 55.84 7 ARG B C 1
ATOM 2375 O O . ARG B 1 7 ? -5.68 16.844 24.844 1 55.84 7 ARG B O 1
ATOM 2382 N N . GLN B 1 8 ? -5.441 17.922 26.531 1 71.19 8 GLN B N 1
ATOM 2383 C CA . GLN B 1 8 ? -3.996 18.094 26.438 1 71.19 8 GLN B CA 1
ATOM 2384 C C . GLN B 1 8 ? -3.262 16.922 27.094 1 71.19 8 GLN B C 1
ATOM 2386 O O . GLN B 1 8 ? -3.158 16.859 28.328 1 71.19 8 GLN B O 1
ATOM 2391 N N . PHE B 1 9 ? -2.912 15.914 26.219 1 78.56 9 PHE B N 1
ATOM 2392 C CA . PHE B 1 9 ? -2.145 14.773 26.703 1 78.56 9 PHE B CA 1
ATOM 2393 C C . PHE B 1 9 ? -0.658 15.109 26.766 1 78.56 9 PHE B C 1
ATOM 2395 O O . PHE B 1 9 ? -0.15 15.844 25.906 1 78.56 9 PHE B O 1
ATOM 2402 N N . ASP B 1 10 ? -0.032 14.703 27.859 1 84.75 10 ASP B N 1
ATOM 2403 C CA . ASP B 1 10 ? 1.403 14.93 28 1 84.75 10 ASP B CA 1
ATOM 2404 C C . ASP B 1 10 ? 2.201 13.781 27.375 1 84.75 10 ASP B C 1
ATOM 2406 O O . ASP B 1 10 ? 2.711 12.914 28.094 1 84.75 10 ASP B O 1
ATOM 2410 N N . PHE B 1 11 ? 2.414 13.766 26.156 1 82.44 11 PHE B N 1
ATOM 2411 C CA . PHE B 1 11 ? 3.119 12.719 25.422 1 82.44 11 PHE B CA 1
ATOM 2412 C C . PHE B 1 11 ? 4.613 12.773 25.703 1 82.44 11 PHE B C 1
ATOM 2414 O O . PHE B 1 11 ? 5.258 11.734 25.875 1 82.44 11 PHE B O 1
ATOM 2421 N N . MET B 1 12 ? 5.172 13.961 25.812 1 81.75 12 MET B N 1
ATOM 2422 C CA . MET B 1 12 ? 6.609 14.117 26.016 1 81.75 12 MET B CA 1
ATOM 2423 C C . MET B 1 12 ? 7.008 13.711 27.438 1 81.75 12 MET B C 1
ATOM 2425 O O . MET B 1 12 ? 8.156 13.328 27.672 1 81.75 12 MET B O 1
ATOM 2429 N N . GLY B 1 13 ? 6.062 13.812 28.344 1 81.25 13 GLY B N 1
ATOM 2430 C CA . GLY B 1 13 ? 6.328 13.328 29.688 1 81.25 13 GLY B CA 1
ATOM 2431 C C . GLY B 1 13 ? 6.531 11.828 29.75 1 81.25 13 GLY B C 1
ATOM 2432 O O . GLY B 1 13 ? 7.273 11.336 30.609 1 81.25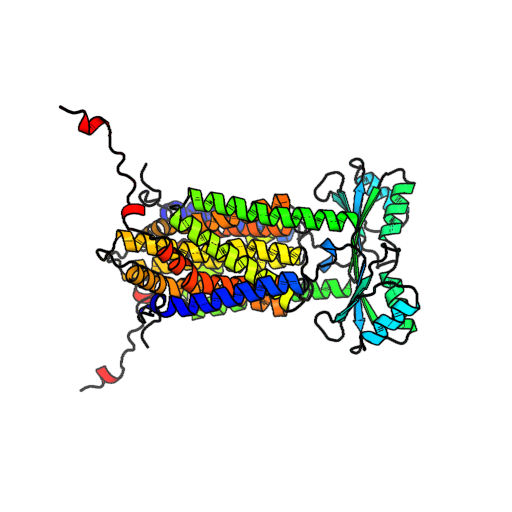 13 GLY B O 1
ATOM 2433 N N . LYS B 1 14 ? 5.898 11.156 28.922 1 84.5 14 LYS B N 1
ATOM 2434 C CA . LYS B 1 14 ? 5.988 9.695 28.906 1 84.5 14 LYS B CA 1
ATOM 2435 C C . LYS B 1 14 ? 6.949 9.219 27.812 1 84.5 14 LYS B C 1
ATOM 2437 O O . LYS B 1 14 ? 6.91 8.055 27.406 1 84.5 14 LYS B O 1
ATOM 2442 N N . ARG B 1 15 ? 7.781 10.141 27.438 1 83.69 15 ARG B N 1
ATOM 2443 C CA . ARG B 1 15 ? 8.68 9.836 26.328 1 83.69 15 ARG B CA 1
ATOM 2444 C C . ARG B 1 15 ? 9.672 8.734 26.703 1 83.69 15 ARG B C 1
ATOM 2446 O O . ARG B 1 15 ? 10.047 7.914 25.875 1 83.69 15 ARG B O 1
ATOM 2453 N N . ARG B 1 16 ? 10.023 8.703 27.922 1 85.75 16 ARG B N 1
ATOM 2454 C CA . ARG B 1 16 ? 11 7.703 28.359 1 85.75 16 ARG B CA 1
ATOM 2455 C C . ARG B 1 16 ? 10.422 6.297 28.281 1 85.75 16 ARG B C 1
ATOM 2457 O O . ARG B 1 16 ? 11.109 5.352 27.891 1 85.75 16 ARG B O 1
ATOM 2464 N N . ILE B 1 17 ? 9.172 6.23 28.641 1 87 17 ILE B N 1
ATOM 2465 C CA . ILE B 1 17 ? 8.5 4.938 28.562 1 87 17 ILE B CA 1
ATOM 2466 C C . ILE B 1 17 ? 8.336 4.547 27.094 1 87 17 ILE B C 1
ATOM 2468 O O . ILE B 1 17 ? 8.539 3.387 26.719 1 87 17 ILE B O 1
ATOM 2472 N N . ALA B 1 18 ? 7.914 5.535 26.312 1 86.06 18 ALA B N 1
ATOM 2473 C CA . ALA B 1 18 ? 7.734 5.27 24.875 1 86.06 18 ALA B CA 1
ATOM 2474 C C . ALA B 1 18 ? 9.047 4.848 24.234 1 86.06 18 ALA B C 1
ATOM 2476 O O . ALA B 1 18 ? 9.07 3.936 23.406 1 86.06 18 ALA B O 1
ATOM 2477 N N . PHE B 1 19 ? 10.109 5.422 24.656 1 87.69 19 PHE B N 1
ATOM 2478 C CA . PHE B 1 19 ? 11.422 5.055 24.141 1 87.69 19 PHE B CA 1
ATOM 2479 C C . PHE B 1 19 ? 11.812 3.65 24.578 1 87.69 19 PHE B C 1
ATOM 2481 O O . PHE B 1 19 ? 12.414 2.895 23.812 1 87.69 19 PHE B O 1
ATOM 2488 N N . GLY B 1 20 ? 11.523 3.418 25.812 1 90.12 20 GLY B N 1
ATOM 2489 C CA . GLY B 1 20 ? 11.797 2.076 26.312 1 90.12 20 GLY B CA 1
ATOM 2490 C C . GLY B 1 20 ? 11.07 0.996 25.531 1 90.12 20 GLY B C 1
ATOM 2491 O O . GLY B 1 20 ? 11.664 -0.022 25.172 1 90.12 20 GLY B O 1
ATOM 2492 N N . VAL B 1 21 ? 9.805 1.239 25.234 1 91 21 VAL B N 1
ATOM 2493 C CA . VAL B 1 21 ? 8.992 0.286 24.484 1 91 21 VAL B CA 1
ATOM 2494 C C . VAL B 1 21 ? 9.539 0.153 23.062 1 91 21 VAL B C 1
ATOM 2496 O O . VAL B 1 21 ? 9.633 -0.954 22.531 1 91 21 VAL B O 1
ATOM 2499 N N . SER B 1 22 ? 9.867 1.27 22.516 1 91.31 22 SER B N 1
ATOM 2500 C CA . SER B 1 22 ? 10.391 1.274 21.156 1 91.31 22 SER B CA 1
ATOM 2501 C C . SER B 1 22 ? 11.711 0.506 21.062 1 91.31 22 SER B C 1
ATOM 2503 O O . SER B 1 22 ? 11.922 -0.272 20.141 1 91.31 22 SER B O 1
ATOM 2505 N N . VAL B 1 23 ? 12.562 0.734 22.031 1 92.62 23 VAL B N 1
ATOM 2506 C CA . VAL B 1 23 ? 13.859 0.058 22.047 1 92.62 23 VAL B CA 1
ATOM 2507 C C . VAL B 1 23 ? 13.656 -1.441 22.25 1 92.62 23 VAL B C 1
ATOM 2509 O O . VAL B 1 23 ? 14.336 -2.258 21.641 1 92.62 23 VAL B O 1
ATOM 2512 N N . ALA B 1 24 ? 12.75 -1.754 23.094 1 95.44 24 ALA B N 1
ATOM 2513 C CA . ALA B 1 24 ? 12.445 -3.164 23.328 1 95.44 24 ALA B CA 1
ATOM 2514 C C . ALA B 1 24 ? 11.93 -3.832 22.047 1 95.44 24 ALA B C 1
ATOM 2516 O O . ALA B 1 24 ? 12.32 -4.957 21.734 1 95.44 24 ALA B O 1
ATOM 2517 N N . MET B 1 25 ? 11.039 -3.154 21.391 1 95.19 25 MET B N 1
ATOM 2518 C CA . MET B 1 25 ? 10.492 -3.693 20.141 1 95.19 25 MET B CA 1
ATOM 2519 C C . MET B 1 25 ? 11.578 -3.84 19.094 1 95.19 25 MET B C 1
ATOM 2521 O O . MET B 1 25 ? 11.617 -4.836 18.359 1 95.19 25 MET B O 1
ATOM 2525 N N . LEU B 1 26 ? 12.453 -2.889 19.078 1 95.69 26 LEU B N 1
ATOM 2526 C CA . LEU B 1 26 ? 13.547 -2.918 18.109 1 95.69 26 LEU B CA 1
ATOM 2527 C C . LEU B 1 26 ? 14.492 -4.078 18.391 1 95.69 26 LEU B C 1
ATOM 2529 O O . LEU B 1 26 ? 14.906 -4.789 17.469 1 95.69 26 LEU B O 1
ATOM 2533 N N . LEU B 1 27 ? 14.836 -4.203 19.609 1 96.62 27 LEU B N 1
ATOM 2534 C CA . LEU B 1 27 ? 15.734 -5.285 20 1 96.62 27 LEU B CA 1
ATOM 2535 C C . LEU B 1 27 ? 15.102 -6.645 19.719 1 96.62 27 LEU B C 1
ATOM 2537 O O . LEU B 1 27 ? 15.766 -7.551 19.203 1 96.62 27 LEU B O 1
ATOM 2541 N N . ALA B 1 28 ? 13.844 -6.727 20.047 1 97.06 28 ALA B N 1
ATOM 2542 C CA . ALA B 1 28 ? 13.125 -7.969 19.766 1 97.06 28 ALA B CA 1
ATOM 2543 C C . ALA B 1 28 ? 13.117 -8.266 18.266 1 97.06 28 ALA B C 1
ATOM 2545 O O . ALA B 1 28 ? 13.266 -9.414 17.859 1 97.06 28 ALA B O 1
ATOM 2546 N N . ALA B 1 29 ? 12.891 -7.25 17.5 1 97.12 29 ALA B N 1
ATOM 2547 C CA . ALA B 1 29 ? 12.844 -7.395 16.047 1 97.12 29 ALA B CA 1
ATOM 2548 C C . ALA B 1 29 ? 14.195 -7.844 15.5 1 97.12 29 ALA B C 1
ATOM 2550 O O . ALA B 1 29 ? 14.266 -8.766 14.68 1 97.12 29 ALA B O 1
ATOM 2551 N N . VAL B 1 30 ? 15.234 -7.23 15.969 1 96.75 30 VAL B N 1
ATOM 2552 C CA . VAL B 1 30 ? 16.578 -7.543 15.5 1 96.75 30 VAL B CA 1
ATOM 2553 C C . VAL B 1 30 ? 16.969 -8.953 15.93 1 96.75 30 VAL B C 1
ATOM 2555 O O . VAL B 1 30 ? 17.516 -9.727 15.133 1 96.75 30 VAL B O 1
ATOM 2558 N N . VAL B 1 31 ? 16.656 -9.297 17.109 1 97.19 31 VAL B N 1
ATOM 2559 C CA . VAL B 1 31 ? 16.953 -10.633 17.609 1 97.19 31 VAL B CA 1
ATOM 2560 C C . VAL B 1 31 ? 16.172 -11.672 16.828 1 97.19 31 VAL B C 1
ATOM 2562 O O . VAL B 1 31 ? 16.703 -12.734 16.484 1 97.19 31 VAL B O 1
ATOM 2565 N N . ALA B 1 32 ? 14.93 -11.336 16.531 1 97.06 32 ALA B N 1
ATOM 2566 C CA . ALA B 1 32 ? 14.102 -12.266 15.758 1 97.06 32 ALA B CA 1
ATOM 2567 C C . ALA B 1 32 ? 14.672 -12.461 14.352 1 97.06 32 ALA B C 1
ATOM 2569 O O . ALA B 1 32 ? 14.719 -13.586 13.852 1 97.06 32 ALA B O 1
ATOM 2570 N N . MET B 1 33 ? 15.07 -11.43 13.766 1 96.25 33 MET B N 1
ATOM 2571 C CA . MET B 1 33 ? 15.609 -11.5 12.414 1 96.25 33 MET B CA 1
ATOM 2572 C C . MET B 1 33 ? 16.922 -12.289 12.391 1 96.25 33 MET B C 1
ATOM 2574 O O . MET B 1 33 ? 17.172 -13.055 11.461 1 96.25 33 MET B O 1
ATOM 2578 N N . LEU B 1 34 ? 17.781 -12.156 13.422 1 95.56 34 LEU B N 1
ATOM 2579 C CA . LEU B 1 34 ? 19.078 -12.805 13.453 1 95.56 34 LEU B CA 1
ATOM 2580 C C . LEU B 1 34 ? 18.953 -14.258 13.922 1 95.56 34 LEU B C 1
ATOM 2582 O O . LEU B 1 34 ? 19.641 -15.141 13.398 1 95.56 34 LEU B O 1
ATOM 2586 N N . ALA B 1 35 ? 18.109 -14.555 14.828 1 95.94 35 ALA B N 1
ATOM 2587 C CA . ALA B 1 35 ? 18.016 -15.891 15.422 1 95.94 35 ALA B CA 1
ATOM 2588 C C . ALA B 1 35 ? 17.062 -16.766 14.617 1 95.94 35 ALA B C 1
ATOM 2590 O O . ALA B 1 35 ? 17.312 -17.969 14.445 1 95.94 35 ALA B O 1
ATOM 2591 N N . LEU B 1 36 ? 16 -16.234 14.188 1 95.25 36 LEU B N 1
ATOM 2592 C CA . LEU B 1 36 ? 14.969 -17.031 13.531 1 95.25 36 LEU B CA 1
ATOM 2593 C C . LEU B 1 36 ? 15.055 -16.906 12.016 1 95.25 36 LEU B C 1
ATOM 2595 O O . LEU B 1 36 ? 14.773 -17.844 11.289 1 95.25 36 LEU B O 1
ATOM 2599 N N . GLY B 1 37 ? 15.406 -15.781 11.578 1 93.5 37 GLY B N 1
ATOM 2600 C CA . GLY B 1 37 ? 15.438 -15.516 10.148 1 93.5 37 GLY B CA 1
ATOM 2601 C C . GLY B 1 37 ? 14.062 -15.258 9.562 1 93.5 37 GLY B C 1
ATOM 2602 O O . GLY B 1 37 ? 13.047 -15.438 10.242 1 93.5 37 GLY B O 1
ATOM 2603 N N . LEU B 1 38 ? 14 -14.875 8.297 1 93.75 38 LEU B N 1
ATOM 2604 C CA . LEU B 1 38 ? 12.742 -14.625 7.609 1 93.75 38 LEU B CA 1
ATOM 2605 C C . LEU B 1 38 ? 12.258 -15.875 6.879 1 93.75 38 LEU B C 1
ATOM 2607 O O . LEU B 1 38 ? 13.07 -16.609 6.312 1 93.75 38 LEU B O 1
ATOM 2611 N N . ASN B 1 39 ? 10.977 -16.172 6.957 1 91.94 39 ASN B N 1
ATOM 2612 C CA . ASN B 1 39 ? 10.352 -17.203 6.129 1 91.94 39 ASN B CA 1
ATOM 2613 C C . ASN B 1 39 ? 10.109 -16.719 4.707 1 91.94 39 ASN B C 1
ATOM 2615 O O . ASN B 1 39 ? 9 -16.281 4.379 1 91.94 39 ASN B O 1
ATOM 2619 N N . LEU B 1 40 ? 11.148 -16.891 3.871 1 89.94 40 LEU B N 1
ATOM 2620 C CA . LEU B 1 40 ? 11.109 -16.312 2.529 1 89.94 40 LEU B CA 1
ATOM 2621 C C . LEU B 1 40 ? 10.156 -17.094 1.635 1 89.94 40 LEU B C 1
ATOM 2623 O O . LEU B 1 40 ? 10.117 -18.328 1.688 1 89.94 40 LEU B O 1
ATOM 2627 N N . GLY B 1 41 ? 9.422 -16.375 0.896 1 87.19 41 GLY B N 1
ATOM 2628 C CA . GLY B 1 41 ? 8.492 -16.984 -0.038 1 87.19 41 GLY B CA 1
ATOM 2629 C C . GLY B 1 41 ? 9.164 -17.531 -1.28 1 87.19 41 GLY B C 1
ATOM 2630 O O . GLY B 1 41 ? 10.367 -17.359 -1.47 1 87.19 41 GLY B O 1
ATOM 2631 N N . LEU B 1 42 ? 8.391 -18.094 -2.115 1 83.81 42 LEU B N 1
ATOM 2632 C CA . LEU B 1 42 ? 8.836 -18.781 -3.328 1 83.81 42 LEU B CA 1
ATOM 2633 C C . LEU B 1 42 ? 9.547 -17.812 -4.266 1 83.81 42 LEU B C 1
ATOM 2635 O O . LEU B 1 42 ? 10.492 -18.203 -4.957 1 83.81 42 LEU B O 1
ATOM 2639 N N . ASP B 1 43 ? 9.172 -16.609 -4.258 1 83.81 43 ASP B N 1
ATOM 2640 C CA . ASP B 1 43 ? 9.742 -15.602 -5.133 1 83.81 43 ASP B CA 1
ATOM 2641 C C . ASP B 1 43 ? 11.234 -15.406 -4.852 1 83.81 43 ASP B C 1
ATOM 2643 O O . ASP B 1 43 ? 11.984 -14.961 -5.727 1 83.81 43 ASP B O 1
ATOM 2647 N N . PHE B 1 44 ? 11.641 -15.766 -3.668 1 86.81 44 PHE B N 1
ATOM 2648 C CA . PHE B 1 44 ? 13.016 -15.516 -3.271 1 86.81 44 PHE B CA 1
ATOM 2649 C C . PHE B 1 44 ? 13.812 -16.812 -3.219 1 86.81 44 PHE B C 1
ATOM 2651 O O . PHE B 1 44 ? 15.023 -16.812 -3.463 1 86.81 44 PHE B O 1
ATOM 2658 N N . THR B 1 45 ? 13.156 -17.828 -2.92 1 83.94 45 THR B N 1
ATOM 2659 C CA . THR B 1 45 ? 13.859 -19.094 -2.729 1 83.94 45 THR B CA 1
ATOM 2660 C C . THR B 1 45 ? 13.875 -19.906 -4.02 1 83.94 45 THR B C 1
ATOM 2662 O O . THR B 1 45 ? 14.766 -20.734 -4.23 1 83.94 45 THR B O 1
ATOM 2665 N N . GLY B 1 46 ? 12.906 -19.641 -4.812 1 78.88 46 GLY B N 1
ATOM 2666 C CA . GLY B 1 46 ? 12.695 -20.531 -5.945 1 78.88 46 GLY B CA 1
ATOM 2667 C C . GLY B 1 46 ? 12.102 -21.875 -5.555 1 78.88 46 GLY B C 1
ATOM 2668 O O . GLY B 1 46 ? 11.922 -22.156 -4.367 1 78.88 46 GLY B O 1
ATOM 2669 N N . GLY B 1 47 ? 11.609 -22.578 -6.531 1 79.75 47 GLY B N 1
ATOM 2670 C CA . GLY B 1 47 ? 11.031 -23.891 -6.273 1 79.75 47 GLY B CA 1
ATOM 2671 C C . GLY B 1 47 ? 9.602 -24.031 -6.762 1 79.75 47 GLY B C 1
ATOM 2672 O O . GLY B 1 47 ? 9.227 -23.422 -7.77 1 79.75 47 GLY B O 1
ATOM 2673 N N . THR B 1 48 ? 8.984 -25 -6.164 1 80.12 48 THR B N 1
ATOM 2674 C CA . THR B 1 48 ? 7.605 -25.281 -6.547 1 80.12 48 THR B CA 1
ATOM 2675 C C . THR B 1 48 ? 6.676 -25.172 -5.34 1 80.12 48 THR B C 1
ATOM 2677 O O . THR B 1 48 ? 7.027 -25.609 -4.242 1 80.12 48 THR B O 1
ATOM 2680 N N . LEU B 1 49 ? 5.637 -24.453 -5.586 1 82.75 49 LEU B N 1
ATOM 2681 C CA . LEU B 1 49 ? 4.609 -24.297 -4.566 1 82.75 49 LEU B CA 1
ATOM 2682 C C . LEU B 1 49 ? 3.273 -24.859 -5.051 1 82.75 49 LEU B C 1
ATOM 2684 O O . LEU B 1 49 ? 2.83 -24.531 -6.156 1 82.75 49 LEU B O 1
ATOM 2688 N N . VAL B 1 50 ? 2.727 -25.781 -4.242 1 81.81 50 VAL B N 1
ATOM 2689 C CA . VAL B 1 50 ? 1.434 -26.359 -4.578 1 81.81 50 VAL B CA 1
ATOM 2690 C C . VAL B 1 50 ? 0.438 -26.109 -3.447 1 81.81 50 VAL B C 1
ATOM 2692 O O . VAL B 1 50 ? 0.71 -26.422 -2.289 1 81.81 50 VAL B O 1
ATOM 2695 N N . GLU B 1 51 ? -0.563 -25.453 -3.799 1 84.38 51 GLU B N 1
ATOM 2696 C CA . GLU B 1 51 ? -1.651 -25.25 -2.848 1 84.38 51 GLU B CA 1
ATOM 2697 C C . GLU B 1 51 ? -2.812 -26.203 -3.123 1 84.38 51 GLU B C 1
ATOM 2699 O O . GLU B 1 51 ? -3.316 -26.266 -4.246 1 84.38 51 GLU B O 1
ATOM 2704 N N . VAL B 1 52 ? -3.188 -26.953 -2.107 1 85.44 52 VAL B N 1
ATOM 2705 C CA . VAL B 1 52 ? -4.266 -27.922 -2.266 1 85.44 52 VAL B CA 1
ATOM 2706 C C . VAL B 1 52 ? -5.336 -27.672 -1.206 1 85.44 52 VAL B C 1
ATOM 2708 O O . VAL B 1 52 ? -5.059 -27.109 -0.147 1 85.44 52 VAL B O 1
ATOM 2711 N N . ARG B 1 53 ? -6.48 -27.984 -1.588 1 86.12 53 ARG B N 1
ATOM 2712 C CA . ARG B 1 53 ? -7.609 -27.906 -0.666 1 86.12 53 ARG B CA 1
ATOM 2713 C C . ARG B 1 53 ? -8.156 -29.297 -0.354 1 86.12 53 ARG B C 1
ATOM 2715 O O . ARG B 1 53 ? -8.469 -30.062 -1.266 1 86.12 53 ARG B O 1
ATOM 2722 N N . PHE B 1 54 ? -8.211 -29.562 0.973 1 88.31 54 PHE B N 1
ATOM 2723 C CA . PHE B 1 54 ? -8.758 -30.828 1.438 1 88.31 54 PHE B CA 1
ATOM 2724 C C . PHE B 1 54 ? -10.227 -30.672 1.835 1 88.31 54 PHE B C 1
ATOM 2726 O O . PHE B 1 54 ? -10.672 -29.562 2.139 1 88.31 54 PHE B O 1
ATOM 2733 N N . SER B 1 55 ? -10.953 -31.75 1.688 1 87.88 55 SER B N 1
ATOM 2734 C CA . SER B 1 55 ? -12.336 -31.734 2.164 1 87.88 55 SER B CA 1
ATOM 2735 C C . SER B 1 55 ? -12.391 -31.656 3.688 1 87.88 55 SER B C 1
ATOM 2737 O O . SER B 1 55 ? -13.336 -31.109 4.254 1 87.88 55 SER B O 1
ATOM 2739 N N . SER B 1 56 ? -11.445 -32.312 4.266 1 86.94 56 SER B N 1
ATOM 2740 C CA . SER B 1 56 ? -11.266 -32.25 5.711 1 86.94 56 SER B CA 1
ATOM 2741 C C . SER B 1 56 ? -9.82 -31.938 6.082 1 86.94 56 SER B C 1
ATOM 2743 O O . SER B 1 56 ? -8.891 -32.344 5.375 1 86.94 56 SER B O 1
ATOM 2745 N N . ALA B 1 57 ? -9.68 -31.219 7.199 1 88.06 57 ALA B N 1
ATOM 2746 C CA . ALA B 1 57 ? -8.336 -30.812 7.605 1 88.06 57 ALA B CA 1
ATOM 2747 C C . ALA B 1 57 ? -7.414 -32.031 7.73 1 88.06 57 ALA B C 1
ATOM 2749 O O . ALA B 1 57 ? -7.68 -32.938 8.516 1 88.06 57 ALA B O 1
ATOM 2750 N N . PRO B 1 58 ? -6.391 -32 7.012 1 86.38 58 PRO B N 1
ATOM 2751 C CA . PRO B 1 58 ? -5.457 -33.125 7.082 1 86.38 58 PRO B CA 1
ATOM 2752 C C . PRO B 1 58 ? -4.414 -32.969 8.188 1 86.38 58 PRO B C 1
ATOM 2754 O O . PRO B 1 58 ? -4.234 -31.875 8.711 1 86.38 58 PRO B O 1
ATOM 2757 N N . ALA B 1 59 ? -3.812 -34.125 8.594 1 88.5 59 ALA B N 1
ATOM 2758 C CA . ALA B 1 59 ? -2.594 -34.062 9.391 1 88.5 59 ALA B CA 1
ATOM 2759 C C . ALA B 1 59 ? -1.387 -33.719 8.523 1 88.5 59 ALA B C 1
ATOM 2761 O O . ALA B 1 59 ? -0.993 -34.5 7.66 1 88.5 59 ALA B O 1
ATOM 2762 N N . LEU B 1 60 ? -0.826 -32.625 8.789 1 89.44 60 LEU B N 1
ATOM 2763 C CA . LEU B 1 60 ? 0.254 -32.125 7.949 1 89.44 60 LEU B CA 1
ATOM 2764 C C . LEU B 1 60 ? 1.402 -33.125 7.879 1 89.44 60 LEU B C 1
ATOM 2766 O O . LEU B 1 60 ? 2.061 -33.25 6.844 1 89.44 60 LEU B O 1
ATOM 2770 N N . GLU B 1 61 ? 1.634 -33.781 8.953 1 89.94 61 GLU B N 1
ATOM 2771 C CA . GLU B 1 61 ? 2.715 -34.781 8.992 1 89.94 61 GLU B CA 1
ATOM 2772 C C . GLU B 1 61 ? 2.453 -35.906 8.016 1 89.94 61 GLU B C 1
ATOM 2774 O O . GLU B 1 61 ? 3.381 -36.406 7.375 1 89.94 61 GLU B O 1
ATOM 2779 N N . THR B 1 62 ? 1.217 -36.312 7.91 1 87.56 62 THR B N 1
ATOM 2780 C CA . THR B 1 62 ? 0.847 -37.375 6.984 1 87.56 62 THR B CA 1
ATOM 2781 C C . THR B 1 62 ? 1.056 -36.938 5.539 1 87.56 62 THR B C 1
ATOM 2783 O O . THR B 1 62 ? 1.488 -37.719 4.703 1 87.56 62 THR B O 1
ATOM 2786 N N . VAL B 1 63 ? 0.717 -35.688 5.312 1 89.69 63 VAL B N 1
ATOM 2787 C CA . VAL B 1 63 ? 0.905 -35.156 3.973 1 89.69 63 VAL B CA 1
ATOM 2788 C C . VAL B 1 63 ? 2.393 -35.125 3.627 1 89.69 63 VAL B C 1
ATOM 2790 O O . VAL B 1 63 ? 2.789 -35.531 2.535 1 89.69 63 VAL B O 1
ATOM 2793 N N . ARG B 1 64 ? 3.156 -34.656 4.59 1 88.94 64 ARG B N 1
ATOM 2794 C CA . ARG B 1 64 ? 4.602 -34.594 4.395 1 88.94 64 ARG B CA 1
ATOM 2795 C C . ARG B 1 64 ? 5.188 -36 4.148 1 88.94 64 ARG B C 1
ATOM 2797 O O . ARG B 1 64 ? 5.988 -36.188 3.23 1 88.94 64 ARG B O 1
ATOM 2804 N N . GLN B 1 65 ? 4.809 -36.969 4.895 1 87.38 65 GLN B N 1
ATOM 2805 C CA . GLN B 1 65 ? 5.328 -38.312 4.797 1 87.38 65 GLN B CA 1
ATOM 2806 C C . GLN B 1 65 ? 4.941 -38.969 3.471 1 87.38 65 GLN B C 1
ATOM 2808 O O . GLN B 1 65 ? 5.742 -39.688 2.867 1 87.38 65 GLN B O 1
ATOM 2813 N N . THR B 1 66 ? 3.742 -38.625 3.113 1 87 66 THR B N 1
ATOM 2814 C CA . THR B 1 66 ? 3.271 -39.188 1.844 1 87 66 THR B CA 1
ATOM 2815 C C . THR B 1 66 ? 4.121 -38.656 0.687 1 87 66 THR B C 1
ATOM 2817 O O . THR B 1 66 ? 4.484 -39.438 -0.211 1 87 66 THR B O 1
ATOM 2820 N N . LEU B 1 67 ? 4.441 -37.469 0.763 1 85.88 67 LEU B N 1
ATOM 2821 C CA . LEU B 1 67 ? 5.203 -36.844 -0.316 1 85.88 67 LEU B CA 1
ATOM 2822 C C . LEU B 1 67 ? 6.668 -37.25 -0.255 1 85.88 67 LEU B C 1
ATOM 2824 O O . LEU B 1 67 ? 7.293 -37.5 -1.291 1 85.88 67 LEU B O 1
ATOM 2828 N N . GLU B 1 68 ? 7.191 -37.375 0.902 1 84.94 68 GLU B N 1
ATOM 2829 C CA . GLU B 1 68 ? 8.586 -37.781 1.062 1 84.94 68 GLU B CA 1
ATOM 2830 C C . GLU B 1 68 ? 8.781 -39.25 0.659 1 84.94 68 GLU B C 1
ATOM 2832 O O . GLU B 1 68 ? 9.836 -39.625 0.131 1 84.94 68 GLU B O 1
ATOM 2837 N N . ALA B 1 69 ? 7.852 -39.969 0.871 1 84.38 69 ALA B N 1
ATOM 2838 C CA . ALA B 1 69 ? 7.906 -41.375 0.528 1 84.38 69 ALA B CA 1
ATOM 2839 C C . ALA B 1 69 ? 7.957 -41.562 -0.984 1 84.38 69 ALA B C 1
ATOM 2841 O O . ALA B 1 69 ? 8.453 -42.594 -1.467 1 84.38 69 ALA B O 1
ATOM 2842 N N . THR B 1 70 ? 7.484 -40.625 -1.66 1 80.38 70 THR B N 1
ATOM 2843 C CA . THR B 1 70 ? 7.422 -40.75 -3.111 1 80.38 70 THR B CA 1
ATOM 2844 C C . THR B 1 70 ? 8.609 -40.062 -3.771 1 80.38 70 THR B C 1
ATOM 2846 O O . THR B 1 70 ? 8.625 -39.875 -4.988 1 80.38 70 THR B O 1
ATOM 2849 N N . GLY B 1 71 ? 9.523 -39.531 -2.961 1 77.81 71 GLY B N 1
ATOM 2850 C CA . GLY B 1 71 ? 10.781 -39.062 -3.525 1 77.81 71 GLY B CA 1
ATOM 2851 C C . GLY B 1 71 ? 10.961 -37.562 -3.428 1 77.81 71 GLY B C 1
ATOM 2852 O O . GLY B 1 71 ? 11.992 -37.031 -3.824 1 77.81 71 GLY B O 1
ATOM 2853 N N . PHE B 1 72 ? 9.898 -36.938 -3.008 1 79.06 72 PHE B N 1
ATOM 2854 C CA . PHE B 1 72 ? 10.078 -35.5 -2.834 1 79.06 72 PHE B CA 1
ATOM 2855 C C . PHE B 1 72 ? 10.945 -35.219 -1.618 1 79.06 72 PHE B C 1
ATOM 2857 O O . PHE B 1 72 ? 10.789 -35.844 -0.567 1 79.06 72 PHE B O 1
ATOM 2864 N N . GLN B 1 73 ? 11.977 -34.344 -1.919 1 74.19 73 GLN B N 1
ATOM 2865 C CA . GLN B 1 73 ? 12.883 -34 -0.829 1 74.19 73 GLN B CA 1
ATOM 2866 C C . GLN B 1 73 ? 12.586 -32.594 -0.295 1 74.19 73 GLN B C 1
ATOM 2868 O O . GLN B 1 73 ? 12.125 -31.719 -1.038 1 74.19 73 GLN B O 1
ATOM 2873 N N . ASP B 1 74 ? 12.812 -32.406 1.061 1 76.75 74 ASP B N 1
ATOM 2874 C CA . ASP B 1 74 ? 12.711 -31.109 1.725 1 76.75 74 ASP B CA 1
ATOM 2875 C C . ASP B 1 74 ? 11.352 -30.469 1.478 1 76.75 74 ASP B C 1
ATOM 2877 O O . ASP B 1 74 ? 11.266 -29.328 1.016 1 76.75 74 ASP B O 1
ATOM 2881 N N . VAL B 1 75 ? 10.391 -31.312 1.769 1 81.62 75 VAL B N 1
ATOM 2882 C CA . VAL B 1 75 ? 9.016 -30.875 1.582 1 81.62 75 VAL B CA 1
ATOM 2883 C C . VAL B 1 75 ? 8.555 -30.062 2.797 1 81.62 75 VAL B C 1
ATOM 2885 O O . VAL B 1 75 ? 8.68 -30.516 3.936 1 81.62 75 VAL B O 1
ATOM 2888 N N . ALA B 1 76 ? 8.203 -28.891 2.545 1 83.44 76 ALA B N 1
ATOM 2889 C CA . ALA B 1 76 ? 7.598 -28.078 3.596 1 83.44 76 ALA B CA 1
ATOM 2890 C C . ALA B 1 76 ? 6.082 -28 3.422 1 83.44 76 ALA B C 1
ATOM 2892 O O . ALA B 1 76 ? 5.59 -27.672 2.34 1 83.44 76 ALA B O 1
ATOM 2893 N N . VAL B 1 77 ? 5.355 -28.5 4.457 1 86.19 77 VAL B N 1
ATOM 2894 C CA . VAL B 1 77 ? 3.895 -28.484 4.43 1 86.19 77 VAL B CA 1
ATOM 2895 C C . VAL B 1 77 ? 3.365 -27.562 5.523 1 86.19 77 VAL B C 1
ATOM 2897 O O . VAL B 1 77 ? 3.773 -27.656 6.68 1 86.19 77 VAL B O 1
ATOM 2900 N N . GLN B 1 78 ? 2.523 -26.594 5.109 1 82.19 78 GLN B N 1
ATOM 2901 C CA . GLN B 1 78 ? 1.955 -25.672 6.082 1 82.19 78 GLN B CA 1
ATOM 2902 C C . GLN B 1 78 ? 0.502 -25.344 5.746 1 82.19 78 GLN B C 1
ATOM 2904 O O . GLN B 1 78 ? 0.085 -25.453 4.594 1 82.19 78 GLN B O 1
ATOM 2909 N N . THR B 1 79 ? -0.229 -25.078 6.828 1 79.31 79 THR B N 1
ATOM 2910 C CA . THR B 1 79 ? -1.59 -24.609 6.605 1 79.31 79 THR B CA 1
ATOM 2911 C C . THR B 1 79 ? -1.584 -23.188 6.035 1 79.31 79 THR B C 1
ATOM 2913 O O . THR B 1 79 ? -0.728 -22.375 6.391 1 79.31 79 THR B O 1
ATOM 2916 N N . PHE B 1 80 ? -2.479 -22.984 5.129 1 72.5 80 PHE B N 1
ATOM 2917 C CA . PHE B 1 80 ? -2.607 -21.688 4.496 1 72.5 80 PHE B CA 1
ATOM 2918 C C . PHE B 1 80 ? -4.027 -21.141 4.641 1 72.5 80 PHE B C 1
ATOM 2920 O O . PHE B 1 80 ? -4.914 -21.5 3.863 1 72.5 80 PHE B O 1
ATOM 2927 N N . GLY B 1 81 ? -4.223 -20.219 5.535 1 71.44 81 GLY B N 1
ATOM 2928 C CA . GLY B 1 81 ? -5.559 -19.719 5.801 1 71.44 81 GLY B CA 1
ATOM 2929 C C . GLY B 1 81 ? -6.426 -20.703 6.566 1 71.44 81 GLY B C 1
ATOM 2930 O O . GLY B 1 81 ? -6.262 -20.859 7.777 1 71.44 81 GLY B O 1
ATOM 2931 N N . ALA B 1 82 ? -7.34 -21.359 5.719 1 74.56 82 ALA B N 1
ATOM 2932 C CA . ALA B 1 82 ? -8.234 -22.344 6.312 1 74.56 82 ALA B CA 1
ATOM 2933 C C . ALA B 1 82 ? -7.488 -23.641 6.648 1 74.56 82 ALA B C 1
ATOM 2935 O O . ALA B 1 82 ? -6.449 -23.922 6.055 1 74.56 82 ALA B O 1
ATOM 2936 N N . SER B 1 83 ? -8.008 -24.328 7.562 1 83 83 SER B N 1
ATOM 2937 C CA . SER B 1 83 ? -7.371 -25.562 8.008 1 83 83 SER B CA 1
ATOM 2938 C C . SER B 1 83 ? -7.363 -26.609 6.895 1 83 83 SER B C 1
ATOM 2940 O O . SER B 1 83 ? -6.582 -27.562 6.938 1 83 83 SER B O 1
ATOM 2942 N N . THR B 1 84 ? -8.211 -26.391 5.934 1 86.94 84 THR B N 1
ATOM 2943 C CA . THR B 1 84 ? -8.312 -27.375 4.871 1 86.94 84 THR B CA 1
ATOM 2944 C C . THR B 1 84 ? -7.414 -27 3.695 1 86.94 84 THR B C 1
ATOM 2946 O O . THR B 1 84 ? -7.285 -27.781 2.738 1 86.94 84 THR B O 1
ATOM 2949 N N . GLU B 1 85 ? -6.848 -25.828 3.82 1 85.19 85 GLU B N 1
ATOM 2950 C CA . GLU B 1 85 ? -5.961 -25.375 2.752 1 85.19 85 GLU B CA 1
ATOM 2951 C C . GLU B 1 85 ? -4.496 -25.547 3.141 1 85.19 85 GLU B C 1
ATOM 2953 O O . GLU B 1 85 ? -4.055 -25.031 4.168 1 85.19 85 GLU B O 1
ATOM 2958 N N . VAL B 1 86 ? -3.842 -26.328 2.311 1 86.31 86 VAL B N 1
ATOM 2959 C CA . VAL B 1 86 ? -2.467 -26.688 2.652 1 86.31 86 VAL B CA 1
ATOM 2960 C C . VAL B 1 86 ? -1.523 -26.203 1.552 1 86.31 86 VAL B C 1
ATOM 2962 O O . VAL B 1 86 ? -1.812 -26.359 0.364 1 86.31 86 VAL B O 1
ATOM 2965 N N . LEU B 1 87 ? -0.49 -25.547 1.969 1 85.69 87 LEU B N 1
ATOM 2966 C CA . LEU B 1 87 ? 0.576 -25.109 1.078 1 85.69 87 LEU B CA 1
ATOM 2967 C C . LEU B 1 87 ? 1.773 -26.047 1.148 1 85.69 87 LEU B C 1
ATOM 2969 O O . LEU B 1 87 ? 2.291 -26.328 2.234 1 85.69 87 LEU B O 1
ATOM 2973 N N . ILE B 1 88 ? 2.17 -26.578 0.021 1 84.19 88 ILE B N 1
ATOM 2974 C CA . ILE B 1 88 ? 3.293 -27.5 -0.08 1 84.19 88 ILE B CA 1
ATOM 2975 C C . ILE B 1 88 ? 4.418 -26.859 -0.891 1 84.19 88 ILE B C 1
ATOM 2977 O O . ILE B 1 88 ? 4.215 -26.469 -2.039 1 84.19 88 ILE B O 1
ATOM 2981 N N . ARG B 1 89 ? 5.523 -26.719 -0.263 1 83.69 89 ARG B N 1
ATOM 2982 C CA . ARG B 1 89 ? 6.691 -26.188 -0.945 1 83.69 89 ARG B CA 1
ATOM 2983 C C . ARG B 1 89 ? 7.707 -27.281 -1.243 1 83.69 89 ARG B C 1
ATOM 2985 O O . ARG B 1 89 ? 8.07 -28.062 -0.354 1 83.69 89 ARG B O 1
ATOM 2992 N N . LEU B 1 90 ? 8.016 -27.375 -2.512 1 80 90 LEU B N 1
ATOM 2993 C CA . LEU B 1 90 ? 8.992 -28.359 -2.953 1 80 90 LEU B CA 1
ATOM 2994 C C . LEU B 1 90 ? 10.25 -27.688 -3.488 1 80 90 LEU B C 1
ATOM 2996 O O . LEU B 1 90 ? 10.164 -26.656 -4.168 1 80 90 LEU B O 1
ATOM 3000 N N . GLN B 1 91 ? 11.383 -27.922 -2.885 1 65.69 91 GLN B N 1
ATOM 3001 C CA . GLN B 1 91 ? 12.633 -27.328 -3.334 1 65.69 91 GLN B CA 1
ATOM 3002 C C . GLN B 1 91 ? 13.062 -27.875 -4.688 1 65.69 91 GLN B C 1
ATOM 3004 O O . GLN B 1 91 ? 13.797 -27.219 -5.43 1 65.69 91 GLN B O 1
ATOM 3009 N N . GLN B 1 92 ? 12.594 -29.016 -5.008 1 57.34 92 GLN B N 1
ATOM 3010 C CA . GLN B 1 92 ? 13.078 -29.672 -6.219 1 57.34 92 GLN B CA 1
ATOM 3011 C C . GLN B 1 92 ? 12.617 -28.938 -7.469 1 57.34 92 GLN B C 1
ATOM 3013 O O . GLN B 1 92 ? 11.594 -28.25 -7.449 1 57.34 92 GLN B O 1
ATOM 3018 N N . ALA B 1 93 ? 13.602 -28.938 -8.43 1 52.16 93 ALA B N 1
ATOM 3019 C CA . ALA B 1 93 ? 13.469 -28.406 -9.789 1 52.16 93 ALA B CA 1
ATOM 3020 C C . ALA B 1 93 ? 12.078 -28.703 -10.352 1 52.16 93 ALA B C 1
ATOM 3022 O O . ALA B 1 93 ? 11.43 -29.672 -9.961 1 52.16 93 ALA B O 1
ATOM 3023 N N . PHE B 1 94 ? 11.57 -27.625 -10.938 1 49.25 94 PHE B N 1
ATOM 3024 C CA . PHE B 1 94 ? 10.32 -27.656 -11.688 1 49.25 94 PHE B CA 1
ATOM 3025 C C . PHE B 1 94 ? 10.188 -28.969 -12.445 1 49.25 94 PHE B C 1
ATOM 3027 O O . PHE B 1 94 ? 11.008 -29.297 -13.305 1 49.25 94 PHE B O 1
ATOM 3034 N N . GLU B 1 95 ? 9.891 -30.156 -11.75 1 50.69 95 GLU B N 1
ATOM 3035 C CA . GLU B 1 95 ? 9.469 -31.172 -12.719 1 50.69 95 GLU B CA 1
ATOM 3036 C C . GLU B 1 95 ? 8.039 -30.906 -13.188 1 50.69 95 GLU B C 1
ATOM 3038 O O . GLU B 1 95 ? 7.203 -30.422 -12.422 1 50.69 95 GLU B O 1
ATOM 3043 N N . ALA B 1 96 ? 7.898 -30.875 -14.43 1 48.31 96 ALA B N 1
ATOM 3044 C CA . ALA B 1 96 ? 6.637 -30.859 -15.164 1 48.31 96 ALA B CA 1
ATOM 3045 C C . ALA B 1 96 ? 5.566 -31.672 -14.438 1 48.31 96 ALA B C 1
ATOM 3047 O O . ALA B 1 96 ? 5.805 -32.812 -14.055 1 48.31 96 ALA B O 1
ATOM 3048 N N . GLY B 1 97 ? 4.449 -30.969 -14.039 1 58.47 97 GLY B N 1
ATOM 3049 C CA . GLY B 1 97 ? 3.297 -31.719 -13.547 1 58.47 97 GLY B CA 1
ATOM 3050 C C . GLY B 1 97 ? 3.338 -31.953 -12.047 1 58.47 97 GLY B C 1
ATOM 3051 O O . GLY B 1 97 ? 2.602 -32.812 -11.531 1 58.47 97 GLY B O 1
ATOM 3052 N N . VAL B 1 98 ? 4.23 -31.203 -11.445 1 67.94 98 VAL B N 1
ATOM 3053 C CA . VAL B 1 98 ? 4.438 -31.516 -10.031 1 67.94 98 VAL B CA 1
ATOM 3054 C C . VAL B 1 98 ? 3.146 -31.281 -9.258 1 67.94 98 VAL B C 1
ATOM 3056 O O . VAL B 1 98 ? 2.811 -32.062 -8.352 1 67.94 98 VAL B O 1
ATOM 3059 N N . GLY B 1 99 ? 2.395 -30.312 -9.625 1 71.62 99 GLY B N 1
ATOM 3060 C CA . GLY B 1 99 ? 1.132 -30.078 -8.945 1 71.62 99 GLY B CA 1
ATOM 3061 C C . GLY B 1 99 ? 0.16 -31.234 -9.062 1 71.62 99 GLY B C 1
ATOM 3062 O O . GLY B 1 99 ? -0.392 -31.703 -8.062 1 71.62 99 GLY B O 1
ATOM 3063 N N . ASP B 1 100 ? 0.069 -31.688 -10.289 1 71.56 100 ASP B N 1
ATOM 3064 C CA . ASP B 1 100 ? -0.835 -32.812 -10.516 1 71.56 100 ASP B CA 1
ATOM 3065 C C . ASP B 1 100 ? -0.305 -34.094 -9.867 1 71.56 100 ASP B C 1
ATOM 3067 O O . ASP B 1 100 ? -1.081 -34.906 -9.383 1 71.56 100 ASP B O 1
ATOM 3071 N N . GLN B 1 101 ? 0.98 -34.125 -9.992 1 74.25 101 GLN B N 1
ATOM 3072 C CA . GLN B 1 101 ? 1.593 -35.281 -9.352 1 74.25 101 GLN B CA 1
ATOM 3073 C C . GLN B 1 101 ? 1.31 -35.312 -7.855 1 74.25 101 GLN B C 1
ATOM 3075 O O . GLN B 1 101 ? 0.99 -36.375 -7.293 1 74.25 101 GLN B O 1
ATOM 3080 N N . VAL B 1 102 ? 1.426 -34.156 -7.316 1 80.5 102 VAL B N 1
ATOM 3081 C CA . VAL B 1 102 ? 1.21 -34.062 -5.879 1 80.5 102 VAL B CA 1
ATOM 3082 C C . VAL B 1 102 ? -0.247 -34.375 -5.547 1 80.5 102 VAL B C 1
ATOM 3084 O O . VAL B 1 102 ? -0.527 -35.125 -4.613 1 80.5 102 VAL B O 1
ATOM 3087 N N . VAL B 1 103 ? -1.159 -33.844 -6.312 1 81.12 103 VAL B N 1
ATOM 3088 C CA . VAL B 1 103 ? -2.582 -34.062 -6.07 1 81.12 103 VAL B CA 1
ATOM 3089 C C . VAL B 1 103 ? -2.92 -35.531 -6.246 1 81.12 103 VAL B C 1
ATOM 3091 O O . VAL B 1 103 ? -3.648 -36.125 -5.438 1 81.12 103 VAL B O 1
ATOM 3094 N N . THR B 1 104 ? -2.412 -36.062 -7.332 1 81.5 104 THR B N 1
ATOM 3095 C CA . THR B 1 104 ? -2.662 -37.469 -7.609 1 81.5 104 THR B CA 1
ATOM 3096 C C . THR B 1 104 ? -2.123 -38.344 -6.48 1 81.5 104 THR B C 1
ATOM 3098 O O . THR B 1 104 ? -2.787 -39.312 -6.051 1 81.5 104 THR B O 1
ATOM 3101 N N . LEU B 1 105 ? -0.96 -38 -6.043 1 82.88 105 LEU B N 1
ATOM 3102 C CA . LEU B 1 105 ? -0.341 -38.75 -4.961 1 82.88 105 LEU B CA 1
ATOM 3103 C C . LEU B 1 105 ? -1.175 -38.656 -3.688 1 82.88 105 LEU B C 1
ATOM 3105 O O . LEU B 1 105 ? -1.34 -39.656 -2.977 1 82.88 105 LEU B O 1
ATOM 3109 N N . LEU B 1 106 ? -1.687 -37.594 -3.393 1 87 106 LEU B N 1
ATOM 3110 C CA . LEU B 1 106 ? -2.475 -37.375 -2.184 1 87 106 LEU B CA 1
ATOM 3111 C C . LEU B 1 106 ? -3.848 -38.031 -2.309 1 87 106 LEU B C 1
ATOM 3113 O O . LEU B 1 106 ? -4.383 -38.562 -1.33 1 87 106 LEU B O 1
ATOM 3117 N N . GLN B 1 107 ? -4.367 -37.969 -3.514 1 85.44 107 GLN B N 1
ATOM 3118 C CA . GLN B 1 107 ? -5.629 -38.688 -3.756 1 85.44 107 GLN B CA 1
ATOM 3119 C C . GLN B 1 107 ? -5.465 -40.188 -3.629 1 85.44 107 GLN B C 1
ATOM 3121 O O . GLN B 1 107 ? -6.32 -40.875 -3.057 1 85.44 107 GLN B O 1
ATOM 3126 N N . ASP B 1 108 ? -4.41 -40.594 -4.176 1 85 108 ASP B N 1
ATOM 3127 C CA . ASP B 1 108 ? -4.105 -42.031 -4.098 1 85 108 ASP B CA 1
ATOM 3128 C C . ASP B 1 108 ? -3.916 -42.469 -2.646 1 85 108 ASP B C 1
ATOM 3130 O O . ASP B 1 108 ? -4.184 -43.625 -2.305 1 85 108 ASP B O 1
ATOM 3134 N N . ALA B 1 109 ? -3.49 -41.594 -1.846 1 84.44 109 ALA B N 1
ATOM 3135 C CA . ALA B 1 109 ? -3.273 -41.875 -0.432 1 84.44 109 ALA B CA 1
ATOM 3136 C C . ALA B 1 109 ? -4.578 -41.812 0.353 1 84.44 109 ALA B C 1
ATOM 3138 O O . ALA B 1 109 ? -4.594 -42 1.568 1 84.44 109 ALA B O 1
ATOM 3139 N N . GLY B 1 110 ? -5.699 -41.438 -0.406 1 80.19 110 GLY B N 1
ATOM 3140 C CA . GLY B 1 110 ? -7.012 -41.5 0.219 1 80.19 110 GLY B CA 1
ATOM 3141 C C . GLY B 1 110 ? -7.555 -40.125 0.598 1 80.19 110 GLY B C 1
ATOM 3142 O O . GLY B 1 110 ? -8.594 -40.031 1.258 1 80.19 110 GLY B O 1
ATOM 3143 N N . HIS B 1 111 ? -6.844 -39.219 0.206 1 84.88 111 HIS B N 1
ATOM 3144 C CA . HIS B 1 111 ? -7.297 -37.906 0.561 1 84.88 111 HIS B CA 1
ATOM 3145 C C . HIS B 1 111 ? -8.18 -37.312 -0.535 1 84.88 111 HIS B C 1
ATOM 3147 O O . HIS B 1 111 ? -7.953 -37.562 -1.721 1 84.88 111 HIS B O 1
ATOM 3153 N N . ASP B 1 112 ? -9.258 -36.625 -0.169 1 86.5 112 ASP B N 1
ATOM 3154 C CA . ASP B 1 112 ? -10.039 -35.812 -1.095 1 86.5 112 ASP B CA 1
ATOM 3155 C C . ASP B 1 112 ? -9.453 -34.406 -1.22 1 86.5 112 ASP B C 1
ATOM 3157 O O . ASP B 1 112 ? -9.75 -33.531 -0.404 1 86.5 112 ASP B O 1
ATOM 3161 N N . VAL B 1 113 ? -8.648 -34.312 -2.23 1 86.94 113 VAL B N 1
ATOM 3162 C CA . VAL B 1 113 ? -7.879 -33.062 -2.359 1 86.94 113 VAL B CA 1
ATOM 3163 C C . VAL B 1 113 ? -8.055 -32.5 -3.764 1 86.94 113 VAL B C 1
ATOM 3165 O O . VAL B 1 113 ? -8.195 -33.25 -4.734 1 86.94 113 VAL B O 1
ATOM 3168 N N . SER B 1 114 ? -8.242 -31.219 -3.848 1 82.38 114 SER B N 1
ATOM 3169 C CA . SER B 1 114 ? -8.289 -30.531 -5.133 1 82.38 114 SER B CA 1
ATOM 3170 C C . SER B 1 114 ? -7.148 -29.516 -5.258 1 82.38 114 SER B C 1
ATOM 3172 O O . SER B 1 114 ? -6.699 -28.953 -4.262 1 82.38 114 SER B O 1
ATOM 3174 N N . LEU B 1 115 ? -6.707 -29.438 -6.465 1 80.38 115 LEU B N 1
ATOM 3175 C CA . LEU B 1 115 ? -5.637 -28.484 -6.734 1 80.38 115 LEU B CA 1
ATOM 3176 C C . LEU B 1 115 ? -6.184 -27.062 -6.812 1 80.38 115 LEU B C 1
ATOM 3178 O O . LEU B 1 115 ? -7.105 -26.797 -7.582 1 80.38 115 LEU B O 1
ATOM 3182 N N . VAL B 1 116 ? -5.652 -26.234 -5.98 1 78.5 116 VAL B N 1
ATOM 3183 C CA . VAL B 1 116 ? -6.059 -24.828 -5.977 1 78.5 116 VAL B CA 1
ATOM 3184 C C . VAL B 1 116 ? -5.113 -24.016 -6.859 1 78.5 116 VAL B C 1
ATOM 3186 O O . VAL B 1 116 ? -5.562 -23.297 -7.754 1 78.5 116 VAL B O 1
ATOM 3189 N N . ARG B 1 117 ? -3.834 -24.203 -6.535 1 81.5 117 ARG B N 1
ATOM 3190 C CA . ARG B 1 117 ? -2.838 -23.438 -7.277 1 81.5 117 ARG B CA 1
ATOM 3191 C C . ARG B 1 117 ? -1.481 -24.141 -7.254 1 81.5 117 ARG B C 1
ATOM 3193 O O . ARG B 1 117 ? -1.162 -24.859 -6.305 1 81.5 117 ARG B O 1
ATOM 3200 N N . ALA B 1 118 ? -0.73 -23.969 -8.359 1 79.12 118 ALA B N 1
ATOM 3201 C CA . ALA B 1 118 ? 0.652 -24.438 -8.438 1 79.12 118 ALA 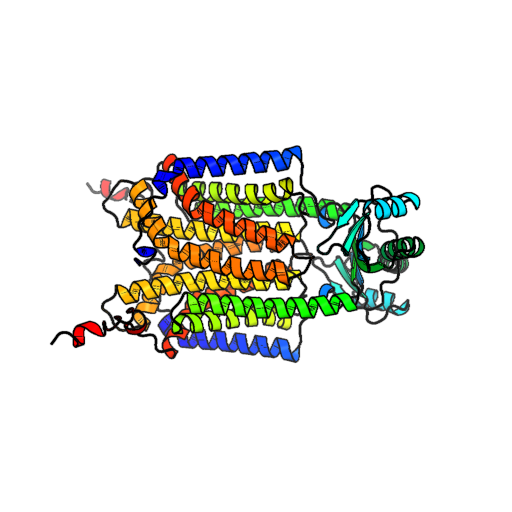B CA 1
ATOM 3202 C C . ALA B 1 118 ? 1.553 -23.375 -9.062 1 79.12 118 ALA B C 1
ATOM 3204 O O . ALA B 1 118 ? 1.181 -22.75 -10.062 1 79.12 118 ALA B O 1
ATOM 3205 N N . GLU B 1 119 ? 2.598 -23.156 -8.312 1 79.62 119 GLU B N 1
ATOM 3206 C CA . GLU B 1 119 ? 3.525 -22.125 -8.781 1 79.62 119 GLU B CA 1
ATOM 3207 C C . GLU B 1 119 ? 4.961 -22.656 -8.805 1 79.62 119 GLU B C 1
ATOM 3209 O O . GLU B 1 119 ? 5.367 -23.391 -7.902 1 79.62 119 GLU B O 1
ATOM 3214 N N . PHE B 1 120 ? 5.625 -22.328 -9.875 1 78.5 120 PHE B N 1
ATOM 3215 C CA . PHE B 1 120 ? 7.047 -22.641 -9.992 1 78.5 120 PHE B CA 1
ATOM 3216 C C . PHE B 1 120 ? 7.848 -21.375 -10.266 1 78.5 120 PHE B C 1
ATOM 3218 O O . PHE B 1 120 ? 7.426 -20.516 -11.047 1 78.5 120 PHE B O 1
ATOM 3225 N N . VAL B 1 121 ? 8.992 -21.266 -9.586 1 79.75 121 VAL B N 1
ATOM 3226 C CA . VAL B 1 121 ? 9.961 -20.203 -9.836 1 79.75 121 VAL B CA 1
ATOM 3227 C C . VAL B 1 121 ? 11.367 -20.781 -9.906 1 79.75 121 VAL B C 1
ATOM 3229 O O . VAL B 1 121 ? 11.773 -21.547 -9.039 1 79.75 121 VAL B O 1
ATOM 3232 N N . GLY B 1 122 ? 12.023 -20.422 -11.023 1 77.5 122 GLY B N 1
ATOM 3233 C CA . GLY B 1 122 ? 13.406 -20.859 -11.133 1 77.5 122 GLY B CA 1
ATOM 3234 C C . GLY B 1 122 ? 14.289 -20.328 -10.016 1 77.5 122 GLY B C 1
ATOM 3235 O O . GLY B 1 122 ? 14.133 -19.188 -9.586 1 77.5 122 GLY B O 1
ATOM 3236 N N . ALA B 1 123 ? 15.25 -21.203 -9.5 1 77.25 123 ALA B N 1
ATOM 3237 C CA . ALA B 1 123 ? 16.109 -20.844 -8.367 1 77.25 123 ALA B CA 1
ATOM 3238 C C . ALA B 1 123 ? 16.938 -19.609 -8.672 1 77.25 123 ALA B C 1
ATOM 3240 O O . ALA B 1 123 ? 17.094 -18.734 -7.812 1 77.25 123 ALA B O 1
ATOM 3241 N N . GLN B 1 124 ? 17.484 -19.578 -9.844 1 78.94 124 GLN B N 1
ATOM 3242 C CA . GLN B 1 124 ? 18.312 -18.438 -10.227 1 78.94 124 GLN B CA 1
ATOM 3243 C C . GLN B 1 124 ? 17.5 -17.141 -10.219 1 78.94 124 GLN B C 1
ATOM 3245 O O . GLN B 1 124 ? 17.984 -16.094 -9.766 1 78.94 124 GLN B O 1
ATOM 3250 N N . VAL B 1 125 ? 16.406 -17.25 -10.664 1 77.19 125 VAL B N 1
ATOM 3251 C CA . VAL B 1 125 ? 15.523 -16.078 -10.719 1 77.19 125 VAL B CA 1
ATOM 3252 C C . VAL B 1 125 ? 15.148 -15.656 -9.305 1 77.19 125 VAL B C 1
ATOM 3254 O O . VAL B 1 125 ? 15.094 -14.461 -9 1 77.19 125 VAL B O 1
ATOM 3257 N N . GLY B 1 126 ? 14.891 -16.594 -8.531 1 81.12 126 GLY B N 1
ATOM 3258 C CA . GLY B 1 126 ? 14.586 -16.297 -7.141 1 81.12 126 GLY B CA 1
ATOM 3259 C C . GLY B 1 126 ? 15.688 -15.523 -6.441 1 81.12 126 GLY B C 1
ATOM 3260 O O . GLY B 1 126 ? 15.43 -14.516 -5.777 1 81.12 126 GLY B O 1
ATOM 3261 N N . ASP B 1 127 ? 16.859 -15.938 -6.641 1 83.25 127 ASP B N 1
ATOM 3262 C CA . ASP B 1 127 ? 18.016 -15.281 -6.035 1 83.25 127 ASP B CA 1
ATOM 3263 C C . ASP B 1 127 ? 18.172 -13.852 -6.547 1 83.25 127 ASP B C 1
ATOM 3265 O O . ASP B 1 127 ? 18.469 -12.938 -5.777 1 83.25 127 ASP B O 1
ATOM 3269 N N . GLN B 1 128 ? 17.984 -13.742 -7.785 1 79.69 128 GLN B N 1
ATOM 3270 C CA . GLN B 1 128 ? 18.094 -12.422 -8.391 1 79.69 128 GLN B CA 1
ATOM 3271 C C . GLN B 1 128 ? 17.031 -11.469 -7.859 1 79.69 128 GLN B C 1
ATOM 3273 O O . GLN B 1 128 ? 17.312 -10.305 -7.578 1 79.69 128 GLN B O 1
ATOM 3278 N N . LEU B 1 129 ? 15.867 -12.055 -7.734 1 77.81 129 LEU B N 1
ATOM 3279 C CA . LEU B 1 129 ? 14.766 -11.25 -7.227 1 77.81 129 LEU B CA 1
ATOM 3280 C C . LEU B 1 129 ? 15.023 -10.828 -5.781 1 77.81 129 LEU B C 1
ATOM 3282 O O . LEU B 1 129 ? 14.758 -9.688 -5.406 1 77.81 129 LEU B O 1
ATOM 3286 N N . ARG B 1 130 ? 15.484 -11.727 -5.031 1 82.44 130 ARG B N 1
ATOM 3287 C CA . ARG B 1 130 ? 15.797 -11.438 -3.637 1 82.44 130 ARG B CA 1
ATOM 3288 C C . ARG B 1 130 ? 16.828 -10.32 -3.52 1 82.44 130 ARG B C 1
ATOM 3290 O O . ARG B 1 130 ? 16.609 -9.352 -2.777 1 82.44 130 ARG B O 1
ATOM 3297 N N . ASP B 1 131 ? 17.859 -10.383 -4.25 1 83.56 131 ASP B N 1
ATOM 3298 C CA . ASP B 1 131 ? 18.938 -9.391 -4.18 1 83.56 131 ASP B CA 1
ATOM 3299 C C . ASP B 1 131 ? 18.469 -8.047 -4.727 1 83.56 131 ASP B C 1
ATOM 3301 O O . ASP B 1 131 ? 18.75 -7 -4.133 1 83.56 131 ASP B O 1
ATOM 3305 N N . GLN B 1 132 ? 17.812 -8.148 -5.809 1 78.94 132 GLN B N 1
ATOM 3306 C CA . GLN B 1 132 ? 17.344 -6.91 -6.438 1 78.94 132 GLN B CA 1
ATOM 3307 C C . GLN B 1 132 ? 16.312 -6.207 -5.57 1 78.94 132 GLN B C 1
ATOM 3309 O O . GLN B 1 132 ? 16.328 -4.98 -5.445 1 78.94 132 GLN B O 1
ATOM 3314 N N . SER B 1 133 ? 15.422 -6.984 -5.078 1 79.31 133 SER B N 1
ATOM 3315 C CA . SER B 1 133 ? 14.375 -6.383 -4.262 1 79.31 133 SER B CA 1
ATOM 3316 C C . SER B 1 133 ? 14.938 -5.863 -2.939 1 79.31 133 SER B C 1
ATOM 3318 O O . SER B 1 133 ? 14.5 -4.828 -2.439 1 79.31 133 SER B O 1
ATOM 3320 N N . GLY B 1 134 ? 15.844 -6.594 -2.336 1 80.25 134 GLY B N 1
ATOM 3321 C CA . GLY B 1 134 ? 16.531 -6.09 -1.152 1 80.25 134 GLY B CA 1
ATOM 3322 C C . GLY B 1 134 ? 17.25 -4.781 -1.394 1 80.25 134 GLY B C 1
ATOM 3323 O O . GLY B 1 134 ? 17.125 -3.844 -0.602 1 80.25 134 GLY B O 1
ATOM 3324 N N . MET B 1 135 ? 17.922 -4.773 -2.471 1 79.75 135 MET B N 1
ATOM 3325 C CA . MET B 1 135 ? 18.625 -3.553 -2.846 1 79.75 135 MET B CA 1
ATOM 3326 C C . MET B 1 135 ? 17.656 -2.428 -3.154 1 79.75 135 MET B C 1
ATOM 3328 O O . MET B 1 135 ? 17.906 -1.27 -2.816 1 79.75 135 MET B O 1
ATOM 3332 N N . GLY B 1 136 ? 16.641 -2.852 -3.781 1 78.12 136 GLY B N 1
ATOM 3333 C CA . GLY B 1 136 ? 15.602 -1.867 -4.066 1 78.12 136 GLY B CA 1
ATOM 3334 C C . GLY B 1 136 ? 15.062 -1.195 -2.816 1 78.12 136 GLY B C 1
ATOM 3335 O O . GLY B 1 136 ? 14.836 0.017 -2.805 1 78.12 136 GLY B O 1
ATOM 3336 N N . MET B 1 137 ? 14.875 -1.945 -1.795 1 82.31 137 MET B N 1
ATOM 3337 C CA . MET B 1 137 ? 14.391 -1.399 -0.529 1 82.31 137 MET B CA 1
ATOM 3338 C C . MET B 1 137 ? 15.406 -0.428 0.066 1 82.31 137 MET B C 1
ATOM 3340 O O . MET B 1 137 ? 15.039 0.646 0.542 1 82.31 137 MET B O 1
ATOM 3344 N N . LEU B 1 138 ? 16.672 -0.791 0.001 1 83.62 138 LEU B N 1
ATOM 3345 C CA . LEU B 1 138 ? 17.719 0.064 0.54 1 83.62 138 LEU B CA 1
ATOM 3346 C C . LEU B 1 138 ? 17.828 1.362 -0.253 1 83.62 138 LEU B C 1
ATOM 3348 O O . LEU B 1 138 ? 18 2.438 0.328 1 83.62 138 LEU B O 1
ATOM 3352 N N . VAL B 1 139 ? 17.734 1.188 -1.5 1 82.56 139 VAL B N 1
ATOM 3353 C CA . VAL B 1 139 ? 17.797 2.361 -2.365 1 82.56 139 VAL B CA 1
ATOM 3354 C C . VAL B 1 139 ? 16.594 3.266 -2.09 1 82.56 139 VAL B C 1
ATOM 3356 O O . VAL B 1 139 ? 16.734 4.488 -2.033 1 82.56 139 VAL B O 1
ATOM 3359 N N . ALA B 1 140 ? 15.445 2.607 -1.95 1 80.56 140 ALA B N 1
ATOM 3360 C CA . ALA B 1 140 ? 14.25 3.375 -1.624 1 80.56 140 ALA B CA 1
ATOM 3361 C C . ALA B 1 140 ? 14.438 4.164 -0.332 1 80.56 140 ALA B C 1
ATOM 3363 O O . ALA B 1 140 ? 14.094 5.348 -0.262 1 80.56 140 ALA B O 1
ATOM 3364 N N . LEU B 1 141 ? 14.953 3.559 0.642 1 82.44 141 LEU B N 1
ATOM 3365 C CA . LEU B 1 141 ? 15.219 4.215 1.917 1 82.44 141 LEU B CA 1
ATOM 3366 C C . LEU B 1 141 ? 16.219 5.355 1.744 1 82.44 141 LEU B C 1
ATOM 3368 O O . LEU B 1 141 ? 16.047 6.422 2.34 1 82.44 141 LEU B O 1
ATOM 3372 N N . GLY B 1 142 ? 17.266 5.074 0.927 1 82.94 142 GLY B N 1
ATOM 3373 C CA . GLY B 1 142 ? 18.266 6.098 0.656 1 82.94 142 GLY B CA 1
ATOM 3374 C C . GLY B 1 142 ? 17.688 7.316 -0.049 1 82.94 142 GLY B C 1
ATOM 3375 O O . GLY B 1 142 ? 17.969 8.453 0.336 1 82.94 142 GLY B O 1
ATOM 3376 N N . ILE B 1 143 ? 16.875 7.102 -0.998 1 83.12 143 ILE B N 1
ATOM 3377 C CA . ILE B 1 143 ? 16.281 8.188 -1.767 1 83.12 143 ILE B CA 1
ATOM 3378 C C . ILE B 1 143 ? 15.359 9.008 -0.868 1 83.12 143 ILE B C 1
ATOM 3380 O O . ILE B 1 143 ? 15.367 10.242 -0.925 1 83.12 143 ILE B O 1
ATOM 3384 N N . VAL B 1 144 ? 14.594 8.352 -0.087 1 80 144 VAL B N 1
ATOM 3385 C CA . VAL B 1 144 ? 13.688 9.039 0.832 1 80 144 VAL B CA 1
ATOM 3386 C C . VAL B 1 144 ? 14.5 9.875 1.821 1 80 144 VAL B C 1
ATOM 3388 O O . VAL B 1 144 ? 14.125 11 2.15 1 80 144 VAL B O 1
ATOM 3391 N N . MET B 1 145 ? 15.547 9.25 2.217 1 79 145 MET B N 1
ATOM 3392 C CA . MET B 1 145 ? 16.438 9.953 3.135 1 79 145 MET B CA 1
ATOM 3393 C C . MET B 1 145 ? 16.984 11.227 2.494 1 79 145 MET B C 1
ATOM 3395 O O . MET B 1 145 ? 17.016 12.281 3.131 1 79 145 MET B O 1
ATOM 3399 N N . LEU B 1 146 ? 17.391 11.102 1.31 1 81.38 146 LEU B N 1
ATOM 3400 C CA . LEU B 1 146 ? 17.938 12.25 0.594 1 81.38 146 LEU B CA 1
ATOM 3401 C C . LEU B 1 146 ? 16.859 13.32 0.401 1 81.38 146 LEU B C 1
ATOM 3403 O O . LEU B 1 146 ? 17.141 14.516 0.559 1 81.38 146 LEU B O 1
ATOM 3407 N N . TYR B 1 147 ? 15.688 12.914 0.098 1 79 147 TYR B N 1
ATOM 3408 C CA . TYR B 1 147 ? 14.594 13.852 -0.106 1 79 147 TYR B CA 1
ATOM 3409 C C . TYR B 1 147 ? 14.258 14.586 1.188 1 79 147 TYR B C 1
ATOM 3411 O O . TYR B 1 147 ? 14.125 15.812 1.194 1 79 147 TYR B O 1
ATOM 3419 N N . VAL B 1 148 ? 14.102 13.844 2.254 1 77.19 148 VAL B N 1
ATOM 3420 C CA . VAL B 1 148 ? 13.75 14.43 3.543 1 77.19 148 VAL B CA 1
ATOM 3421 C C . VAL B 1 148 ? 14.867 15.367 4.008 1 77.19 148 VAL B C 1
ATOM 3423 O O . VAL B 1 148 ? 14.602 16.422 4.59 1 77.19 148 VAL B O 1
ATOM 3426 N N . ALA B 1 149 ? 16.078 15 3.736 1 77.88 149 ALA B N 1
ATOM 3427 C CA . ALA B 1 149 ? 17.234 15.812 4.117 1 77.88 149 ALA B CA 1
ATOM 3428 C C . ALA B 1 149 ? 17.25 17.125 3.342 1 77.88 149 ALA B C 1
ATOM 3430 O O . ALA B 1 149 ? 17.672 18.156 3.869 1 77.88 149 ALA B O 1
ATOM 3431 N N . ALA B 1 150 ? 16.844 17.078 2.125 1 78.94 150 ALA B N 1
ATOM 3432 C CA . ALA B 1 150 ? 16.844 18.266 1.28 1 78.94 150 ALA B CA 1
ATOM 3433 C C . ALA B 1 150 ? 15.656 19.172 1.612 1 78.94 150 ALA B C 1
ATOM 3435 O O . ALA B 1 150 ? 15.75 20.391 1.479 1 78.94 150 ALA B O 1
ATOM 3436 N N . ARG B 1 151 ? 14.656 18.531 2.031 1 72.19 151 ARG B N 1
ATOM 3437 C CA . ARG B 1 151 ? 13.43 19.297 2.232 1 72.19 151 ARG B CA 1
ATOM 3438 C C . ARG B 1 151 ? 13.359 19.859 3.645 1 72.19 151 ARG B C 1
ATOM 3440 O O . ARG B 1 151 ? 12.773 20.922 3.861 1 72.19 151 ARG B O 1
ATOM 3447 N N . PHE B 1 152 ? 13.891 19.141 4.531 1 74.88 152 PHE B N 1
ATOM 3448 C CA . PHE B 1 152 ? 13.773 19.516 5.934 1 74.88 152 PHE B CA 1
ATOM 3449 C C . PHE B 1 152 ? 15.141 19.859 6.523 1 74.88 152 PHE B C 1
ATOM 3451 O O . PHE B 1 152 ? 16.172 19.531 5.934 1 74.88 152 PHE B O 1
ATOM 3458 N N . GLN B 1 153 ? 15.086 20.656 7.574 1 81 153 GLN B N 1
ATOM 3459 C CA . GLN B 1 153 ? 16.297 20.859 8.359 1 81 153 GLN B CA 1
ATOM 3460 C C . GLN B 1 153 ? 16.906 19.531 8.805 1 81 153 GLN B C 1
ATOM 3462 O O . GLN B 1 153 ? 16.172 18.547 9.016 1 81 153 GLN B O 1
ATOM 3467 N N . TYR B 1 154 ? 18.156 19.438 8.844 1 83.44 154 TYR B N 1
ATOM 3468 C CA . TYR B 1 154 ? 18.891 18.188 9.008 1 83.44 154 TYR B CA 1
ATOM 3469 C C . TYR B 1 154 ? 18.469 17.469 10.289 1 83.44 154 TYR B C 1
ATOM 3471 O O . TYR B 1 154 ? 18.406 16.25 10.328 1 83.44 154 TYR B O 1
ATOM 3479 N N . LYS B 1 155 ? 18.172 18.25 11.297 1 86.5 155 LYS B N 1
ATOM 3480 C CA . LYS B 1 155 ? 17.781 17.578 12.539 1 86.5 155 LYS B CA 1
ATOM 3481 C C . LYS B 1 155 ? 16.438 16.891 12.383 1 86.5 155 LYS B C 1
ATOM 3483 O O . LYS B 1 155 ? 16.234 15.781 12.906 1 86.5 155 LYS B O 1
ATOM 3488 N N . PHE B 1 156 ? 15.523 17.562 11.648 1 87 156 PHE B N 1
ATOM 3489 C CA . PHE B 1 156 ? 14.242 16.938 11.336 1 87 156 PHE B CA 1
ATOM 3490 C C . PHE B 1 156 ? 14.438 15.727 10.438 1 87 156 PHE B C 1
ATOM 3492 O O . PHE B 1 156 ? 13.773 14.703 10.625 1 87 156 PHE B O 1
ATOM 3499 N N . ALA B 1 157 ? 15.352 15.875 9.555 1 86.19 157 ALA B N 1
ATOM 3500 C CA . ALA B 1 157 ? 15.609 14.797 8.602 1 86.19 157 ALA B CA 1
ATOM 3501 C C . ALA B 1 157 ? 16.141 13.555 9.32 1 86.19 157 ALA B C 1
ATOM 3503 O O . ALA B 1 157 ? 15.703 12.438 9.047 1 86.19 157 ALA B O 1
ATOM 3504 N N . VAL B 1 158 ? 17.094 13.75 10.195 1 87.44 158 VAL B N 1
ATOM 3505 C CA . VAL B 1 158 ? 17.672 12.641 10.93 1 87.44 158 VAL B CA 1
ATOM 3506 C C . VAL B 1 158 ? 16.625 11.984 11.812 1 87.44 158 VAL B C 1
ATOM 3508 O O . VAL B 1 158 ? 16.547 10.75 11.898 1 87.44 158 VAL B O 1
ATOM 3511 N N . GLY B 1 159 ? 15.828 12.805 12.453 1 88.5 159 GLY B N 1
ATOM 3512 C CA . GLY B 1 159 ? 14.758 12.258 13.273 1 88.5 159 GLY B CA 1
ATOM 3513 C C . GLY B 1 159 ? 13.766 11.422 12.484 1 88.5 159 GLY B C 1
ATOM 3514 O O . GLY B 1 159 ? 13.391 10.328 12.914 1 88.5 159 GLY B O 1
ATOM 3515 N N . ALA B 1 160 ? 13.375 11.953 11.359 1 88.81 160 ALA B N 1
ATOM 3516 C CA . ALA B 1 160 ? 12.414 11.258 10.5 1 88.81 160 ALA B CA 1
ATOM 3517 C C . ALA B 1 160 ? 12.992 9.938 10 1 88.81 160 ALA B C 1
ATOM 3519 O O . ALA B 1 160 ? 12.281 8.93 9.922 1 88.81 160 ALA B O 1
ATOM 3520 N N . LEU B 1 161 ? 14.258 9.969 9.672 1 86.69 161 LEU B N 1
ATOM 3521 C CA . LEU B 1 161 ? 14.922 8.781 9.148 1 86.69 161 LEU B CA 1
ATOM 3522 C C . LEU B 1 161 ? 15.023 7.699 10.219 1 86.69 161 LEU B C 1
ATOM 3524 O O . LEU B 1 161 ? 14.789 6.52 9.945 1 86.69 161 LEU B O 1
ATOM 3528 N N . LEU B 1 162 ? 15.414 8.109 11.359 1 89.69 162 LEU B N 1
ATOM 3529 C CA . LEU B 1 162 ? 15.539 7.148 12.453 1 89.69 162 LEU B CA 1
ATOM 3530 C C . LEU B 1 162 ? 14.188 6.535 12.797 1 89.69 162 LEU B C 1
ATOM 3532 O O . LEU B 1 162 ? 14.094 5.336 13.07 1 89.69 162 LEU B O 1
ATOM 3536 N N . ALA B 1 163 ? 13.188 7.371 12.797 1 91.56 163 ALA B N 1
ATOM 3537 C CA . ALA B 1 163 ? 11.836 6.871 13.055 1 91.56 163 ALA B CA 1
ATOM 3538 C C . ALA B 1 163 ? 11.406 5.891 11.969 1 91.56 163 ALA B C 1
ATOM 3540 O O . ALA B 1 163 ? 10.758 4.879 12.258 1 91.56 163 ALA B O 1
ATOM 3541 N N . LEU B 1 164 ? 11.727 6.188 10.75 1 90.25 164 LEU B N 1
ATOM 3542 C CA . LEU B 1 164 ? 11.375 5.336 9.617 1 90.25 164 LEU B CA 1
ATOM 3543 C C . LEU B 1 164 ? 12.07 3.986 9.719 1 90.25 164 LEU B C 1
ATOM 3545 O O . LEU B 1 164 ? 11.453 2.943 9.5 1 90.25 164 LEU B O 1
ATOM 3549 N N . LEU B 1 165 ? 13.398 4.062 9.992 1 90.69 165 LEU B N 1
ATOM 3550 C CA . LEU B 1 165 ? 14.148 2.826 10.164 1 90.69 165 LEU B CA 1
ATOM 3551 C C . LEU B 1 165 ? 13.57 1.99 11.305 1 90.69 165 LEU B C 1
ATOM 3553 O O . LEU B 1 165 ? 13.461 0.768 11.188 1 90.69 165 LEU B O 1
ATOM 3557 N N . HIS B 1 166 ? 13.258 2.709 12.328 1 93.12 166 HIS B N 1
ATOM 3558 C CA . HIS B 1 166 ? 12.586 2.072 13.461 1 93.12 166 HIS B CA 1
ATOM 3559 C C . HIS B 1 166 ? 11.336 1.333 13.016 1 93.12 166 HIS B C 1
ATOM 3561 O O . HIS B 1 166 ? 11.141 0.163 13.352 1 93.12 166 HIS B O 1
ATOM 3567 N N . ASP B 1 167 ? 10.5 1.922 12.266 1 94.5 167 ASP B N 1
ATOM 3568 C CA . ASP B 1 167 ? 9.227 1.34 11.844 1 94.5 167 ASP B CA 1
ATOM 3569 C C . ASP B 1 167 ? 9.453 0.148 10.914 1 94.5 167 ASP B C 1
ATOM 3571 O O . ASP B 1 167 ? 8.805 -0.891 11.062 1 94.5 167 ASP B O 1
ATOM 3575 N N . VAL B 1 168 ? 10.375 0.297 9.961 1 93.31 168 VAL B N 1
ATOM 3576 C CA . VAL B 1 168 ? 10.633 -0.741 8.969 1 93.31 168 VAL B CA 1
ATOM 3577 C C . VAL B 1 168 ? 11.219 -1.976 9.656 1 93.31 168 VAL B C 1
ATOM 3579 O O . VAL B 1 168 ? 10.797 -3.102 9.375 1 93.31 168 VAL B O 1
ATOM 3582 N N . ILE B 1 169 ? 12.148 -1.772 10.57 1 95.25 169 ILE B N 1
ATOM 3583 C CA . ILE B 1 169 ? 12.805 -2.869 11.266 1 95.25 169 ILE B CA 1
ATOM 3584 C C . ILE B 1 169 ? 11.781 -3.629 12.109 1 95.25 169 ILE B C 1
ATOM 3586 O O . ILE B 1 169 ? 11.789 -4.859 12.148 1 95.25 169 ILE B O 1
ATOM 3590 N N . ILE B 1 170 ? 10.938 -2.936 12.727 1 96.38 170 ILE B N 1
ATOM 3591 C CA . ILE B 1 170 ? 9.953 -3.568 13.602 1 96.38 170 ILE B CA 1
ATOM 3592 C C . ILE B 1 170 ? 8.977 -4.395 12.758 1 96.38 170 ILE B C 1
ATOM 3594 O O . ILE B 1 170 ? 8.609 -5.508 13.141 1 96.38 170 ILE B O 1
ATOM 3598 N N . VAL B 1 171 ? 8.547 -3.904 11.617 1 96.5 171 VAL B N 1
ATOM 3599 C CA . VAL B 1 171 ? 7.621 -4.633 10.758 1 96.5 171 VAL B CA 1
ATOM 3600 C C . VAL B 1 171 ? 8.289 -5.906 10.242 1 96.5 171 VAL B C 1
ATOM 3602 O O . VAL B 1 171 ? 7.711 -6.992 10.32 1 96.5 171 VAL B O 1
ATOM 3605 N N . ILE B 1 172 ? 9.484 -5.777 9.727 1 96.25 172 ILE B N 1
ATOM 3606 C CA . ILE B 1 172 ? 10.203 -6.938 9.211 1 96.25 172 ILE B CA 1
ATOM 3607 C C . ILE B 1 172 ? 10.492 -7.91 10.359 1 96.25 172 ILE B C 1
ATOM 3609 O O . ILE B 1 172 ? 10.367 -9.125 10.195 1 96.25 172 ILE B O 1
ATOM 3613 N N . GLY B 1 173 ? 10.875 -7.359 11.484 1 97.44 173 GLY B N 1
ATOM 3614 C CA . GLY B 1 173 ? 11.133 -8.188 12.648 1 97.44 173 GLY B CA 1
ATOM 3615 C C . GLY B 1 173 ? 9.914 -8.969 13.109 1 97.44 173 GLY B C 1
ATOM 3616 O O . GLY B 1 173 ? 10.039 -10.102 13.57 1 97.44 173 GLY B O 1
ATOM 3617 N N . ALA B 1 174 ? 8.781 -8.398 13.016 1 97.62 174 ALA B N 1
ATOM 3618 C CA . ALA B 1 174 ? 7.555 -9.094 13.375 1 97.62 174 ALA B CA 1
ATOM 3619 C C . ALA B 1 174 ? 7.332 -10.312 12.477 1 97.62 174 ALA B C 1
ATOM 3621 O O . ALA B 1 174 ? 6.855 -11.352 12.938 1 97.62 174 ALA B O 1
ATOM 3622 N N . PHE B 1 175 ? 7.641 -10.188 11.219 1 97.25 175 PHE B N 1
ATOM 3623 C CA . PHE B 1 175 ? 7.504 -11.305 10.297 1 97.25 175 PHE B CA 1
ATOM 3624 C C . PHE B 1 175 ? 8.469 -12.43 10.656 1 97.25 175 PHE B C 1
ATOM 3626 O O . PHE B 1 175 ? 8.125 -13.609 10.539 1 97.25 175 PHE B O 1
ATOM 3633 N N . ALA B 1 176 ? 9.602 -12.023 11.109 1 97.12 176 ALA B N 1
ATOM 3634 C CA . ALA B 1 176 ? 10.57 -13.016 11.562 1 97.12 176 ALA B CA 1
ATOM 3635 C C . ALA B 1 176 ? 10.109 -13.68 12.852 1 97.12 176 ALA B C 1
ATOM 3637 O O . ALA B 1 176 ? 10.219 -14.898 13.008 1 97.12 176 ALA B O 1
ATOM 3638 N N . LEU B 1 177 ? 9.617 -12.93 13.742 1 97 177 LEU B N 1
ATOM 3639 C CA . LEU B 1 177 ? 9.219 -13.398 15.062 1 97 177 LEU B CA 1
ATOM 3640 C C . LEU B 1 177 ? 8.07 -14.398 14.961 1 97 177 LEU B C 1
ATOM 3642 O O . LEU B 1 177 ? 8.07 -15.43 15.648 1 97 177 LEU B O 1
ATOM 3646 N N . PHE B 1 178 ? 7.102 -14.18 14.055 1 95.94 178 PHE B N 1
ATOM 3647 C CA . PHE B 1 178 ? 5.902 -15.008 13.977 1 95.94 178 PHE B CA 1
ATOM 3648 C C . PHE B 1 178 ? 6.016 -16.031 12.859 1 95.94 178 PHE B C 1
ATOM 3650 O O . PHE B 1 178 ? 5.141 -16.875 12.695 1 95.94 178 PHE B O 1
ATOM 3657 N N . GLY B 1 179 ? 6.977 -15.945 12.047 1 93.31 179 GLY B N 1
ATOM 3658 C CA . GLY B 1 179 ? 7.203 -16.891 10.969 1 93.31 179 GLY B CA 1
ATOM 3659 C C . GLY B 1 179 ? 6.273 -16.688 9.789 1 93.31 179 GLY B C 1
ATOM 3660 O O . GLY B 1 179 ? 5.906 -17.656 9.102 1 93.31 179 GLY B O 1
ATOM 3661 N N . PHE B 1 180 ? 5.871 -15.406 9.641 1 92.62 180 PHE B N 1
ATOM 3662 C CA . PHE B 1 180 ? 5 -15.109 8.508 1 92.62 180 PHE B CA 1
ATOM 3663 C C . PHE B 1 180 ? 5.773 -15.148 7.199 1 92.62 180 PHE B C 1
ATOM 3665 O O . PHE B 1 180 ? 6.938 -14.742 7.148 1 92.62 180 PHE B O 1
ATOM 3672 N N . GLU B 1 181 ? 5.109 -15.641 6.207 1 90.69 181 GLU B N 1
ATOM 3673 C CA . GLU B 1 181 ? 5.77 -15.711 4.906 1 90.69 181 GLU B CA 1
ATOM 3674 C C . GLU B 1 181 ? 6.109 -14.32 4.383 1 90.69 181 GLU B C 1
ATOM 3676 O O . GLU B 1 181 ? 5.266 -13.422 4.406 1 90.69 181 GLU B O 1
ATOM 3681 N N . PHE B 1 182 ? 7.383 -14.156 4.035 1 92.88 182 PHE B N 1
ATOM 3682 C CA . PHE B 1 182 ? 7.887 -12.898 3.49 1 92.88 182 PHE B CA 1
ATOM 3683 C C . PHE B 1 182 ? 8.164 -13.039 1.998 1 92.88 182 PHE B C 1
ATOM 3685 O O . PHE B 1 182 ? 9.227 -13.531 1.603 1 92.88 182 PHE B O 1
ATOM 3692 N N . ASP B 1 183 ? 7.23 -12.586 1.171 1 90.12 183 ASP B N 1
ATOM 3693 C CA . ASP B 1 183 ? 7.398 -12.68 -0.276 1 90.12 183 ASP B CA 1
ATOM 3694 C C . ASP B 1 183 ? 7.492 -11.289 -0.905 1 90.12 183 ASP B C 1
ATOM 3696 O O . ASP B 1 183 ? 7.629 -10.289 -0.198 1 90.12 183 ASP B O 1
ATOM 3700 N N . LEU B 1 184 ? 7.523 -11.297 -2.176 1 85.38 184 LEU B N 1
ATOM 3701 C CA . LEU B 1 184 ? 7.727 -10.047 -2.906 1 85.38 184 LEU B CA 1
ATOM 3702 C C . LEU B 1 184 ? 6.59 -9.07 -2.631 1 85.38 184 LEU B C 1
ATOM 3704 O O . LEU B 1 184 ? 6.812 -7.859 -2.566 1 85.38 184 LEU B O 1
ATOM 3708 N N . THR B 1 185 ? 5.41 -9.562 -2.479 1 86.94 185 THR B N 1
ATOM 3709 C CA . THR B 1 185 ? 4.254 -8.711 -2.201 1 86.94 185 THR B CA 1
ATOM 3710 C C . THR B 1 185 ? 4.367 -8.078 -0.817 1 86.94 185 THR B C 1
ATOM 3712 O O . THR B 1 185 ? 3.99 -6.922 -0.625 1 86.94 185 THR B O 1
ATOM 3715 N N . VAL B 1 186 ? 4.863 -8.828 0.092 1 91.56 186 VAL B N 1
ATOM 3716 C CA . VAL B 1 186 ? 5.09 -8.305 1.436 1 91.56 186 VAL B CA 1
ATOM 3717 C C . VAL B 1 186 ? 6.176 -7.234 1.397 1 91.56 186 VAL B C 1
ATOM 3719 O O . VAL B 1 186 ? 6.074 -6.211 2.082 1 91.56 186 VAL B O 1
ATOM 3722 N N . LEU B 1 187 ? 7.203 -7.508 0.666 1 89.44 187 LEU B N 1
ATOM 3723 C CA . LEU B 1 187 ? 8.242 -6.496 0.502 1 89.44 187 LEU B CA 1
ATOM 3724 C C . LEU B 1 187 ? 7.652 -5.207 -0.063 1 89.44 187 LEU B C 1
ATOM 3726 O O . LEU B 1 187 ? 8.016 -4.109 0.372 1 89.44 187 LEU B O 1
ATOM 3730 N N . ALA B 1 188 ? 6.836 -5.348 -1.028 1 85.44 188 ALA B N 1
ATOM 3731 C CA . ALA B 1 188 ? 6.152 -4.188 -1.601 1 85.44 188 ALA B CA 1
ATOM 3732 C C . ALA B 1 188 ? 5.336 -3.455 -0.54 1 85.44 188 ALA B C 1
ATOM 3734 O O . ALA B 1 188 ? 5.266 -2.223 -0.544 1 85.44 188 ALA B O 1
ATOM 3735 N N . ALA B 1 189 ? 4.676 -4.191 0.337 1 89.69 189 ALA B N 1
ATOM 3736 C CA . ALA B 1 189 ? 3.922 -3.596 1.436 1 89.69 189 ALA B CA 1
ATOM 3737 C C . ALA B 1 189 ? 4.836 -2.799 2.361 1 89.69 189 ALA B C 1
ATOM 3739 O O . ALA B 1 189 ? 4.465 -1.725 2.838 1 89.69 189 ALA B O 1
ATOM 3740 N N . VAL B 1 190 ? 6 -3.332 2.629 1 90.62 190 VAL B N 1
ATOM 3741 C CA . VAL B 1 190 ? 6.965 -2.654 3.488 1 90.62 190 VAL B CA 1
ATOM 3742 C C . VAL B 1 190 ? 7.371 -1.323 2.861 1 90.62 190 VAL B C 1
ATOM 3744 O O . VAL B 1 190 ? 7.504 -0.315 3.559 1 90.62 190 VAL B O 1
ATOM 3747 N N . LEU B 1 191 ? 7.562 -1.342 1.629 1 84.19 191 LEU B N 1
ATOM 3748 C CA . LEU B 1 191 ? 7.891 -0.104 0.93 1 84.19 191 LEU B CA 1
ATOM 3749 C C . LEU B 1 191 ? 6.742 0.897 1.033 1 84.19 191 LEU B C 1
ATOM 3751 O O . LEU B 1 191 ? 6.977 2.098 1.191 1 84.19 191 LEU B O 1
ATOM 3755 N N . ALA B 1 192 ? 5.539 0.365 0.922 1 82.19 192 ALA B N 1
ATOM 3756 C CA . ALA B 1 192 ? 4.379 1.233 1.093 1 82.19 192 ALA B CA 1
ATOM 3757 C C . ALA B 1 192 ? 4.316 1.796 2.51 1 82.19 192 ALA B C 1
ATOM 3759 O O . ALA B 1 192 ? 3.922 2.947 2.711 1 82.19 192 ALA B O 1
ATOM 3760 N N . VAL B 1 193 ? 4.688 0.983 3.41 1 86 193 VAL B N 1
ATOM 3761 C CA . VAL B 1 193 ? 4.715 1.387 4.812 1 86 193 VAL B CA 1
ATOM 3762 C C . VAL B 1 193 ? 5.676 2.559 4.996 1 86 193 VAL B C 1
ATOM 3764 O O . VAL B 1 193 ? 5.422 3.459 5.797 1 86 193 VAL B O 1
ATOM 3767 N N . ILE B 1 194 ? 6.738 2.549 4.281 1 85.81 194 ILE B N 1
ATOM 3768 C CA . ILE B 1 194 ? 7.703 3.643 4.34 1 85.81 194 ILE B CA 1
ATOM 3769 C C . ILE B 1 194 ? 7.012 4.961 3.994 1 85.81 194 ILE B C 1
ATOM 3771 O O . ILE B 1 194 ? 7.156 5.953 4.715 1 85.81 194 ILE B O 1
ATOM 3775 N N . GLY B 1 195 ? 6.23 4.961 3.025 1 80.44 195 GLY B N 1
ATOM 3776 C CA . GLY B 1 195 ? 5.496 6.156 2.637 1 80.44 195 GLY B CA 1
ATOM 3777 C C . GLY B 1 195 ? 4.473 6.59 3.668 1 80.44 195 GLY B C 1
ATOM 3778 O O . GLY B 1 195 ? 4.375 7.777 3.99 1 80.44 195 GLY B O 1
ATOM 3779 N N . TYR B 1 196 ? 3.742 5.629 4.191 1 81.25 196 TYR B N 1
ATOM 3780 C CA . TYR B 1 196 ? 2.701 5.922 5.168 1 81.25 196 TYR B CA 1
ATOM 3781 C C . TYR B 1 196 ? 3.301 6.48 6.453 1 81.25 196 TYR B C 1
ATOM 3783 O O . TYR B 1 196 ? 2.775 7.438 7.027 1 81.25 196 TYR B O 1
ATOM 3791 N N . SER B 1 197 ? 4.34 5.793 6.879 1 87.56 197 SER B N 1
ATOM 3792 C CA . SER B 1 197 ? 4.992 6.215 8.117 1 87.56 197 SER B CA 1
ATOM 3793 C C . SER B 1 197 ? 5.555 7.625 7.988 1 87.56 197 SER B C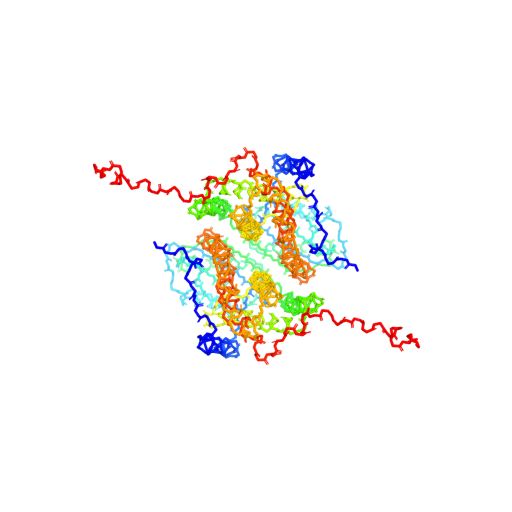 1
ATOM 3795 O O . SER B 1 197 ? 5.414 8.438 8.906 1 87.56 197 SER B O 1
ATOM 3797 N N . LEU B 1 198 ? 6.145 7.949 6.926 1 85.88 198 LEU B N 1
ATOM 3798 C CA . LEU B 1 198 ? 6.723 9.273 6.711 1 85.88 198 LEU B CA 1
ATOM 3799 C C . LEU B 1 198 ? 5.637 10.336 6.656 1 85.88 198 LEU B C 1
ATOM 3801 O O . LEU B 1 198 ? 5.848 11.469 7.102 1 85.88 198 LEU B O 1
ATOM 3805 N N . ASN B 1 199 ? 4.504 9.992 6.121 1 83.94 199 ASN B N 1
ATOM 3806 C CA . ASN B 1 199 ? 3.391 10.938 6.059 1 83.94 199 ASN B CA 1
ATOM 3807 C C . ASN B 1 199 ? 3.002 11.438 7.445 1 83.94 199 ASN B C 1
ATOM 3809 O O . ASN B 1 199 ? 2.885 12.648 7.664 1 83.94 199 ASN B O 1
ATOM 3813 N N . ASP B 1 200 ? 2.85 10.547 8.328 1 87 200 ASP B N 1
ATOM 3814 C CA . ASP B 1 200 ? 2.453 10.914 9.688 1 87 200 ASP B CA 1
ATOM 3815 C C . ASP B 1 200 ? 3.553 11.719 10.375 1 87 200 ASP B C 1
ATOM 3817 O O . ASP B 1 200 ? 3.268 12.672 11.109 1 87 200 ASP B O 1
ATOM 3821 N N . THR B 1 201 ? 4.754 11.305 10.117 1 89.38 201 THR B N 1
ATOM 3822 C CA . THR B 1 201 ? 5.883 12.008 10.719 1 89.38 201 THR B CA 1
ATOM 3823 C C . THR B 1 201 ? 5.969 13.438 10.188 1 89.38 201 THR B C 1
ATOM 3825 O O . THR B 1 201 ? 6.207 14.375 10.953 1 89.38 201 THR B O 1
ATOM 3828 N N . ILE B 1 202 ? 5.754 13.617 8.969 1 83.81 202 ILE B N 1
ATOM 3829 C CA . ILE B 1 202 ? 5.848 14.93 8.336 1 83.81 202 ILE B CA 1
ATOM 3830 C C . ILE B 1 202 ? 4.742 15.836 8.867 1 83.81 202 ILE B C 1
ATOM 3832 O O . ILE B 1 202 ? 4.969 17.031 9.102 1 83.81 202 ILE B O 1
ATOM 3836 N N . VAL B 1 203 ? 3.578 15.312 9.062 1 83.06 203 VAL B N 1
ATOM 3837 C CA . VAL B 1 203 ? 2.457 16.094 9.586 1 83.06 203 VAL B CA 1
ATOM 3838 C C . VAL B 1 203 ? 2.807 16.641 10.969 1 83.06 203 VAL B C 1
ATOM 3840 O O . VAL B 1 203 ? 2.576 17.812 11.25 1 83.06 203 VAL B O 1
ATOM 3843 N N . VAL B 1 204 ? 3.316 15.82 11.805 1 88.56 204 VAL B N 1
ATOM 3844 C CA . VAL B 1 204 ? 3.684 16.219 13.164 1 88.56 204 VAL B CA 1
ATOM 3845 C C . VAL B 1 204 ? 4.836 17.219 13.109 1 88.56 204 VAL B C 1
ATOM 3847 O O . VAL B 1 204 ? 4.812 18.234 13.805 1 88.56 204 VAL B O 1
ATOM 3850 N N . TYR B 1 205 ? 5.824 16.969 12.305 1 88.81 205 TYR B N 1
ATOM 3851 C CA . TYR B 1 205 ? 6.988 17.828 12.188 1 88.81 205 TYR B CA 1
ATOM 3852 C C . TYR B 1 205 ? 6.594 19.203 11.648 1 88.81 205 TYR B C 1
ATOM 3854 O O . TYR B 1 205 ? 7.141 20.219 12.078 1 88.81 205 TYR B O 1
ATOM 3862 N N . ASP B 1 206 ? 5.695 19.172 10.758 1 84.69 206 ASP B N 1
ATOM 3863 C CA . ASP B 1 206 ? 5.23 20.438 10.203 1 84.69 206 ASP B CA 1
ATOM 3864 C C . ASP B 1 206 ? 4.551 21.281 11.273 1 84.69 206 ASP B C 1
ATOM 3866 O O . ASP B 1 206 ? 4.746 22.5 11.328 1 84.69 206 ASP B O 1
ATOM 3870 N N . ARG B 1 207 ? 3.738 20.656 12.055 1 86.94 207 ARG B N 1
ATOM 3871 C CA . ARG B 1 207 ? 3.066 21.375 13.133 1 86.94 207 ARG B CA 1
ATOM 3872 C C . ARG B 1 207 ? 4.066 21.859 14.172 1 86.94 207 ARG B C 1
ATOM 3874 O O . ARG B 1 207 ? 3.922 22.953 14.711 1 86.94 207 ARG B O 1
ATOM 3881 N N . ILE B 1 208 ? 5.055 21.109 14.453 1 89.19 208 ILE B N 1
ATOM 3882 C CA . ILE B 1 208 ? 6.117 21.5 15.375 1 89.19 208 ILE B CA 1
ATOM 3883 C C . ILE B 1 208 ? 6.836 22.734 14.844 1 89.19 208 ILE B C 1
ATOM 3885 O O . ILE B 1 208 ? 7.043 23.703 15.578 1 89.19 208 ILE B O 1
ATOM 3889 N N . ARG B 1 209 ? 7.172 22.688 13.602 1 87.25 209 ARG B N 1
ATOM 3890 C CA . ARG B 1 209 ? 7.855 23.828 12.977 1 87.25 209 ARG B CA 1
ATOM 3891 C C . ARG B 1 209 ? 6.988 25.078 13.023 1 87.25 209 ARG B C 1
ATOM 3893 O O . ARG B 1 209 ? 7.488 26.172 13.297 1 87.25 209 ARG B O 1
ATOM 3900 N N . GLU B 1 210 ? 5.77 24.875 12.711 1 84.62 210 GLU B N 1
ATOM 3901 C CA . GLU B 1 210 ? 4.828 25.984 12.75 1 84.62 210 GLU B CA 1
ATOM 3902 C C . GLU B 1 210 ? 4.723 26.578 14.156 1 84.62 210 GLU B C 1
ATOM 3904 O O . GLU B 1 210 ? 4.734 27.797 14.32 1 84.62 210 GLU B O 1
ATOM 3909 N N . ASN B 1 211 ? 4.652 25.719 15.156 1 89.12 211 ASN B N 1
ATOM 3910 C CA . ASN B 1 211 ? 4.484 26.156 16.547 1 89.12 211 ASN B CA 1
ATOM 3911 C C . ASN B 1 211 ? 5.762 26.781 17.094 1 89.12 211 ASN B C 1
ATOM 3913 O O . ASN B 1 211 ? 5.707 27.703 17.906 1 89.12 211 ASN B O 1
ATOM 3917 N N . ILE B 1 212 ? 6.898 26.312 16.672 1 87 212 ILE B N 1
ATOM 3918 C CA . ILE B 1 212 ? 8.156 26.922 17.078 1 87 212 ILE B CA 1
ATOM 3919 C C . ILE B 1 212 ? 8.234 28.359 16.562 1 87 212 ILE B C 1
ATOM 3921 O O . ILE B 1 212 ? 8.711 29.25 17.266 1 87 212 ILE B O 1
ATOM 3925 N N . ARG B 1 213 ? 7.738 28.562 15.398 1 84.31 213 ARG B N 1
ATOM 3926 C CA . ARG B 1 213 ? 7.781 29.891 14.781 1 84.31 213 ARG B CA 1
ATOM 3927 C C . ARG B 1 213 ? 6.773 30.828 15.438 1 84.31 213 ARG B C 1
ATOM 3929 O O . ARG B 1 213 ? 7.047 32.031 15.609 1 84.31 213 ARG B O 1
ATOM 3936 N N . LYS B 1 214 ? 5.691 30.266 15.82 1 84.88 214 LYS B N 1
ATOM 3937 C CA . LYS B 1 214 ? 4.598 31.094 16.328 1 84.88 214 LYS B CA 1
ATOM 3938 C C . LYS B 1 214 ? 4.719 31.297 17.828 1 84.88 214 LYS B C 1
ATOM 3940 O O . LYS B 1 214 ? 4.273 32.312 18.359 1 84.88 214 LYS B O 1
ATOM 3945 N N . SER B 1 215 ? 5.227 30.328 18.453 1 83.44 215 SER B N 1
ATOM 3946 C CA . SER B 1 215 ? 5.238 30.359 19.922 1 83.44 215 SER B CA 1
ATOM 3947 C C . SER B 1 215 ? 6.363 31.25 20.438 1 83.44 215 SER B C 1
ATOM 3949 O O . SER B 1 215 ? 7.41 31.375 19.797 1 83.44 215 SER B O 1
ATOM 3951 N N . ARG B 1 216 ? 6.059 31.844 21.594 1 82.75 216 ARG B N 1
ATOM 3952 C CA . ARG B 1 216 ? 7.062 32.656 22.266 1 82.75 216 ARG B CA 1
ATOM 3953 C C . ARG B 1 216 ? 7.785 31.859 23.344 1 82.75 216 ARG B C 1
ATOM 3955 O O . ARG B 1 216 ? 8.75 32.344 23.938 1 82.75 216 ARG B O 1
ATOM 3962 N N . ILE B 1 217 ? 7.297 30.672 23.547 1 81.31 217 ILE B N 1
ATOM 3963 C CA . ILE B 1 217 ? 7.898 29.812 24.562 1 81.31 217 ILE B CA 1
ATOM 3964 C C . ILE B 1 217 ? 9.109 29.094 23.969 1 81.31 217 ILE B C 1
ATOM 3966 O O . ILE B 1 217 ? 9.109 28.734 22.797 1 81.31 217 ILE B O 1
ATOM 3970 N N . ASP B 1 218 ? 10.109 28.938 24.859 1 80.19 218 ASP B N 1
ATOM 3971 C CA . ASP B 1 218 ? 11.328 28.297 24.375 1 80.19 218 ASP B CA 1
ATOM 3972 C C . ASP B 1 218 ? 11.43 26.859 24.875 1 80.19 218 ASP B C 1
ATOM 3974 O O . ASP B 1 218 ? 12.359 26.141 24.531 1 80.19 218 ASP B O 1
ATOM 3978 N N . ASP B 1 219 ? 10.469 26.375 25.547 1 88.06 219 ASP B N 1
ATOM 3979 C CA . ASP B 1 219 ? 10.477 25 26.031 1 88.06 219 ASP B CA 1
ATOM 3980 C C . ASP B 1 219 ? 10.031 24.031 24.953 1 88.06 219 ASP B C 1
ATOM 3982 O O . ASP B 1 219 ? 8.828 23.828 24.734 1 88.06 219 ASP B O 1
ATOM 3986 N N . MET B 1 220 ? 10.953 23.344 24.344 1 88.12 220 MET B N 1
ATOM 3987 C CA . MET B 1 220 ? 10.703 22.5 23.188 1 88.12 220 MET B CA 1
ATOM 3988 C C . MET B 1 220 ? 9.75 21.359 23.547 1 88.12 220 MET B C 1
ATOM 3990 O O . MET B 1 220 ? 8.82 21.078 22.797 1 88.12 220 MET B O 1
ATOM 3994 N N . PRO B 1 221 ? 9.93 20.719 24.719 1 87.69 221 PRO B N 1
ATOM 3995 C CA . PRO B 1 221 ? 8.992 19.641 25.062 1 87.69 221 PRO B CA 1
ATOM 3996 C C . PRO B 1 221 ? 7.543 20.125 25.125 1 87.69 221 PRO B C 1
ATOM 3998 O O . PRO B 1 221 ? 6.633 19.375 24.734 1 87.69 221 PRO B O 1
ATOM 4001 N N . THR B 1 222 ? 7.367 21.312 25.562 1 88.5 222 THR B N 1
ATOM 4002 C CA . THR B 1 222 ? 6.02 21.859 25.625 1 88.5 222 THR B CA 1
ATOM 4003 C C . THR B 1 222 ? 5.477 22.125 24.219 1 88.5 222 THR B C 1
ATOM 4005 O O . THR B 1 222 ? 4.309 21.844 23.938 1 88.5 222 THR B O 1
ATOM 4008 N N . ILE B 1 223 ? 6.309 22.594 23.375 1 89.75 223 ILE B N 1
ATOM 4009 C CA . ILE B 1 223 ? 5.918 22.859 21.984 1 89.75 223 ILE B CA 1
ATOM 4010 C C . ILE B 1 223 ? 5.59 21.547 21.281 1 89.75 223 ILE B C 1
ATOM 4012 O O . ILE B 1 223 ? 4.613 21.469 20.531 1 89.75 223 ILE B O 1
ATOM 4016 N N . PHE B 1 224 ? 6.422 20.578 21.562 1 90.69 224 PHE B N 1
ATOM 4017 C CA . PHE B 1 224 ? 6.191 19.281 20.953 1 90.69 224 PHE B CA 1
ATOM 4018 C C . PHE B 1 224 ? 4.867 18.688 21.422 1 90.69 224 PHE B C 1
ATOM 4020 O O . PHE B 1 224 ? 4.094 18.172 20.609 1 90.69 224 PHE B O 1
ATOM 4027 N N . ASN B 1 225 ? 4.637 18.781 22.703 1 91.06 225 ASN B N 1
ATOM 4028 C CA . ASN B 1 225 ? 3.389 18.266 23.25 1 91.06 225 ASN B CA 1
ATOM 4029 C C . ASN B 1 225 ? 2.178 18.969 22.641 1 91.06 225 ASN B C 1
ATOM 4031 O O . ASN B 1 225 ? 1.178 18.312 22.328 1 91.06 225 ASN B O 1
ATOM 4035 N N . GLU B 1 226 ? 2.264 20.234 22.516 1 89.31 226 GLU B N 1
ATOM 4036 C CA . GLU B 1 226 ? 1.178 21 21.922 1 89.31 226 GLU B CA 1
ATOM 4037 C C . GLU B 1 226 ? 0.955 20.609 20.469 1 89.31 226 GLU B C 1
ATOM 4039 O O . GLU B 1 226 ? -0.187 20.469 20.016 1 89.31 226 GLU B O 1
ATOM 4044 N N . SER B 1 227 ? 2.049 20.469 19.734 1 91.12 227 SER B N 1
ATOM 4045 C CA . SER B 1 227 ? 1.973 20.109 18.328 1 91.12 227 SER B CA 1
ATOM 4046 C C . SER B 1 227 ? 1.344 18.734 18.125 1 91.12 227 SER B C 1
ATOM 4048 O O . SER B 1 227 ? 0.509 18.562 17.234 1 91.12 227 SER B O 1
ATOM 4050 N N . ILE B 1 228 ? 1.688 17.828 18.969 1 91.5 228 ILE B N 1
ATOM 4051 C CA . ILE B 1 228 ? 1.174 16.469 18.891 1 91.5 228 ILE B CA 1
ATOM 4052 C C . ILE B 1 228 ? -0.316 16.453 19.219 1 91.5 228 ILE B C 1
ATOM 4054 O O . ILE B 1 228 ? -1.105 15.797 18.531 1 91.5 228 ILE B O 1
ATOM 4058 N N . ASN B 1 229 ? -0.651 17.172 20.219 1 91.06 229 ASN B N 1
ATOM 4059 C CA . ASN B 1 229 ? -2.055 17.25 20.609 1 91.06 229 ASN B CA 1
ATOM 4060 C C . ASN B 1 229 ? -2.914 17.859 19.5 1 91.06 229 ASN B C 1
ATOM 4062 O O . ASN B 1 229 ? -4.047 17.422 19.281 1 91.06 229 ASN B O 1
ATOM 4066 N N . GLN B 1 230 ? -2.391 18.812 18.812 1 86.75 230 GLN B N 1
ATOM 4067 C CA . GLN B 1 230 ? -3.121 19.516 17.75 1 86.75 230 GLN B CA 1
ATOM 4068 C C . GLN B 1 230 ? -3.293 18.625 16.531 1 86.75 230 GLN B C 1
ATOM 4070 O O . GLN B 1 230 ? -4.23 18.812 15.75 1 86.75 230 GLN B O 1
ATOM 4075 N N . THR B 1 231 ? -2.363 17.672 16.359 1 87.56 231 THR B N 1
ATOM 4076 C CA . THR B 1 231 ? -2.412 16.844 15.164 1 87.56 231 THR B CA 1
ATOM 4077 C C . THR B 1 231 ? -2.955 15.453 15.5 1 87.56 231 THR B C 1
ATOM 4079 O O . THR B 1 231 ? -3.189 14.641 14.602 1 87.56 231 THR B O 1
ATOM 4082 N N . LEU B 1 232 ? -3.213 15.227 16.75 1 89.12 232 LEU B N 1
ATOM 4083 C CA . LEU B 1 232 ? -3.584 13.891 17.203 1 89.12 232 LEU B CA 1
ATOM 4084 C C . LEU B 1 232 ? -4.859 13.414 16.516 1 89.12 232 LEU B C 1
ATOM 4086 O O . LEU B 1 232 ? -4.93 12.273 16.047 1 89.12 232 LEU B O 1
ATOM 4090 N N . SER B 1 233 ? -5.836 14.258 16.516 1 84.5 233 SER B N 1
ATOM 4091 C CA . SER B 1 233 ? -7.109 13.875 15.906 1 84.5 233 SER B CA 1
ATOM 4092 C C . SER B 1 233 ? -6.941 13.516 14.438 1 84.5 233 SER B C 1
ATOM 4094 O O . SER B 1 233 ? -7.535 12.547 13.953 1 84.5 233 SER B O 1
ATOM 4096 N N . ARG B 1 234 ? -6.191 14.297 13.758 1 80.06 234 ARG B N 1
ATOM 4097 C CA . ARG B 1 234 ? -5.934 14.039 12.344 1 80.06 234 ARG B CA 1
ATOM 4098 C C . ARG B 1 234 ? -5.141 12.75 12.164 1 80.06 234 ARG B C 1
ATOM 4100 O O . ARG B 1 234 ? -5.465 11.93 11.297 1 80.06 234 ARG B O 1
ATOM 4107 N N . THR B 1 235 ? -4.086 12.594 12.93 1 86.56 235 THR B N 1
ATOM 4108 C CA . THR B 1 235 ? -3.248 11.398 12.859 1 86.56 235 THR B CA 1
ATOM 4109 C C . THR B 1 235 ? -4.074 10.148 13.125 1 86.56 235 THR B C 1
ATOM 4111 O O . THR B 1 235 ? -3.967 9.156 12.391 1 86.56 235 THR B O 1
ATOM 4114 N N . LEU B 1 236 ? -4.914 10.227 14.07 1 87.12 236 LEU B N 1
ATOM 4115 C CA . LEU B 1 236 ? -5.734 9.078 14.414 1 87.12 236 LEU B CA 1
ATOM 4116 C C . L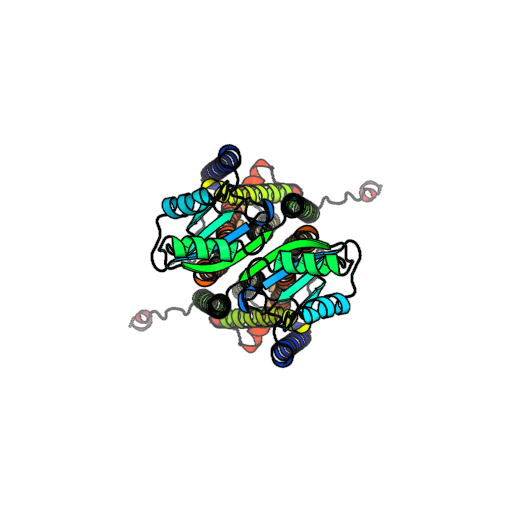EU B 1 236 ? -6.801 8.828 13.352 1 87.12 236 LEU B C 1
ATOM 4118 O O . LEU B 1 236 ? -7.156 7.684 13.078 1 87.12 236 LEU B O 1
ATOM 4122 N N . ALA B 1 237 ? -7.301 9.891 12.828 1 83.25 237 ALA B N 1
ATOM 4123 C CA . ALA B 1 237 ? -8.32 9.75 11.789 1 83.25 237 ALA B CA 1
ATOM 4124 C C . ALA B 1 237 ? -7.734 9.117 10.531 1 83.25 237 ALA B C 1
ATOM 4126 O O . ALA B 1 237 ? -8.336 8.211 9.945 1 83.25 237 ALA B O 1
ATOM 4127 N N . THR B 1 238 ? -6.574 9.602 10.102 1 83.44 238 THR B N 1
ATOM 4128 C CA . THR B 1 238 ? -5.938 9.07 8.898 1 83.44 238 THR B CA 1
ATOM 4129 C C . THR B 1 238 ? -5.504 7.625 9.109 1 83.44 238 THR B C 1
ATOM 4131 O O . THR B 1 238 ? -5.754 6.766 8.258 1 83.44 238 THR B O 1
ATOM 4134 N N . SER B 1 239 ? -4.906 7.336 10.242 1 89.06 239 SER B N 1
ATOM 4135 C CA . SER B 1 239 ? -4.492 5.969 10.547 1 89.06 239 SER B CA 1
ATOM 4136 C C . SER B 1 239 ? -5.699 5.059 10.727 1 89.06 239 SER B C 1
ATOM 4138 O O . SER B 1 239 ? -5.684 3.9 10.305 1 89.06 239 SER B O 1
ATOM 4140 N N . GLY B 1 240 ? -6.742 5.555 11.422 1 86.19 240 GLY B N 1
ATOM 4141 C CA . GLY B 1 240 ? -7.941 4.77 11.641 1 86.19 240 GLY B CA 1
ATOM 4142 C C . GLY B 1 240 ? -8.648 4.379 10.359 1 86.19 240 GLY B C 1
ATOM 4143 O O . GLY B 1 240 ? -9.055 3.229 10.195 1 86.19 240 GLY B O 1
ATOM 4144 N N . THR B 1 241 ? -8.75 5.324 9.477 1 83.19 241 THR B N 1
ATOM 4145 C CA . THR B 1 241 ? -9.406 5.051 8.203 1 83.19 241 THR B CA 1
ATOM 4146 C C . THR B 1 241 ? -8.602 4.047 7.387 1 83.19 241 THR B C 1
ATOM 4148 O O . THR B 1 241 ? -9.172 3.133 6.785 1 83.19 241 THR B O 1
ATOM 4151 N N . THR B 1 242 ? -7.297 4.246 7.309 1 85.5 242 THR B N 1
ATOM 4152 C CA . THR B 1 242 ? -6.434 3.318 6.582 1 85.5 242 THR B CA 1
ATOM 4153 C C . THR B 1 242 ? -6.512 1.921 7.191 1 85.5 242 THR B C 1
ATOM 4155 O O . THR B 1 242 ? -6.574 0.926 6.465 1 85.5 242 THR B O 1
ATOM 4158 N N . LEU B 1 243 ? -6.543 1.851 8.523 1 89.19 243 LEU B N 1
ATOM 4159 C CA . LEU B 1 243 ? -6.605 0.562 9.211 1 89.19 243 LEU B CA 1
ATOM 4160 C C . LEU B 1 243 ? -7.918 -0.152 8.898 1 89.19 243 LEU B C 1
ATOM 4162 O O . LEU B 1 243 ? -7.949 -1.379 8.781 1 89.19 243 LEU B O 1
ATOM 4166 N N . LEU B 1 244 ? -8.938 0.606 8.867 1 85.44 244 LEU B N 1
ATOM 4167 C CA . LEU B 1 244 ? -10.234 0.008 8.57 1 85.44 244 LEU B CA 1
ATOM 4168 C C . LEU B 1 244 ? -10.234 -0.629 7.184 1 85.44 244 LEU B C 1
ATOM 4170 O O . LEU B 1 244 ? -10.766 -1.727 7 1 85.44 244 LEU B O 1
ATOM 4174 N N . VAL B 1 245 ? -9.68 0.08 6.25 1 83.25 245 VAL B N 1
ATOM 4175 C CA . VAL B 1 245 ? -9.586 -0.445 4.891 1 83.25 245 VAL B CA 1
ATOM 4176 C C . VAL B 1 245 ? -8.719 -1.699 4.879 1 83.25 245 VAL B C 1
ATOM 4178 O O . VAL B 1 245 ? -9.055 -2.689 4.223 1 83.25 245 VAL B O 1
ATOM 4181 N N . LEU B 1 246 ? -7.629 -1.71 5.543 1 87.19 246 LEU B N 1
ATOM 4182 C CA . LEU B 1 246 ? -6.691 -2.83 5.559 1 87.19 246 LEU B CA 1
ATOM 4183 C C . LEU B 1 246 ? -7.289 -4.023 6.297 1 87.19 246 LEU B C 1
ATOM 4185 O O . LEU B 1 246 ? -7.008 -5.176 5.953 1 87.19 246 LEU B O 1
ATOM 4189 N N . LEU B 1 247 ? -8.086 -3.725 7.305 1 86.69 247 LEU B N 1
ATOM 4190 C CA . LEU B 1 247 ? -8.766 -4.812 8 1 86.69 247 LEU B CA 1
ATOM 4191 C C . LEU B 1 247 ? -9.758 -5.512 7.074 1 86.69 247 LEU B C 1
ATOM 4193 O O . LEU B 1 247 ? -9.906 -6.734 7.125 1 86.69 247 LEU B O 1
ATOM 4197 N N . ALA B 1 248 ? -10.422 -4.711 6.309 1 79.75 248 ALA B N 1
ATOM 4198 C CA . ALA B 1 248 ? -11.305 -5.301 5.305 1 79.75 248 ALA B CA 1
ATOM 4199 C C . ALA B 1 248 ? -10.516 -6.16 4.32 1 79.75 248 ALA B C 1
ATOM 4201 O O . ALA B 1 248 ? -10.984 -7.215 3.893 1 79.75 248 ALA B O 1
ATOM 4202 N N . LEU B 1 249 ? -9.328 -5.738 3.996 1 79.25 249 LEU B N 1
ATOM 4203 C CA . LEU B 1 249 ? -8.477 -6.473 3.068 1 79.25 249 LEU B CA 1
ATOM 4204 C C . LEU B 1 249 ? -8.023 -7.797 3.674 1 79.25 249 LEU B C 1
ATOM 4206 O O . LEU B 1 249 ? -7.953 -8.812 2.977 1 79.25 249 LEU B O 1
ATOM 4210 N N . VAL B 1 250 ? -7.73 -7.82 4.945 1 82.62 250 VAL B N 1
ATOM 4211 C CA . VAL B 1 250 ? -7.266 -9.039 5.598 1 82.62 250 VAL B CA 1
ATOM 4212 C C . VAL B 1 250 ? -8.391 -10.062 5.645 1 82.62 250 VAL B C 1
ATOM 4214 O O . VAL B 1 250 ? -8.148 -11.266 5.504 1 82.62 250 VAL B O 1
ATOM 4217 N N . ILE B 1 251 ? -9.516 -9.586 5.754 1 79.81 251 ILE B N 1
ATOM 4218 C CA . ILE B 1 251 ? -10.641 -10.492 5.965 1 79.81 251 ILE B CA 1
ATOM 4219 C C . ILE B 1 251 ? -11.203 -10.945 4.621 1 79.81 251 ILE B C 1
ATOM 4221 O O . ILE B 1 251 ? -11.555 -12.117 4.449 1 79.81 251 ILE B O 1
ATOM 4225 N N . LEU B 1 252 ? -11.117 -10.055 3.605 1 73.19 252 LEU B N 1
ATOM 4226 C CA . LEU B 1 252 ? -11.836 -10.344 2.369 1 73.19 252 LEU B CA 1
ATOM 4227 C C . LEU B 1 252 ? -10.867 -10.523 1.207 1 73.19 252 LEU B C 1
ATOM 4229 O O . LEU B 1 252 ? -11.25 -11.008 0.139 1 73.19 252 LEU B O 1
ATOM 4233 N N . GLY B 1 253 ? -9.641 -10.094 1.266 1 71.88 253 GLY B N 1
ATOM 4234 C CA . GLY B 1 253 ? -8.695 -10.062 0.166 1 71.88 253 GLY B CA 1
ATOM 4235 C C . GLY B 1 253 ? -8.195 -11.438 -0.231 1 71.88 253 GLY B C 1
ATOM 4236 O O . GLY B 1 253 ? -7.648 -11.617 -1.321 1 71.88 253 GLY B O 1
ATOM 4237 N N . GLY B 1 254 ? -8.289 -12.492 0.572 1 73.12 254 GLY B N 1
ATOM 4238 C CA . GLY B 1 254 ? -7.824 -13.828 0.24 1 73.12 254 GLY B CA 1
ATOM 4239 C C . GLY B 1 254 ? -6.469 -14.156 0.839 1 73.12 254 GLY B C 1
ATOM 4240 O O . GLY B 1 254 ? -5.789 -13.281 1.369 1 73.12 254 GLY B O 1
ATOM 4241 N N . ASP B 1 255 ? -6.055 -15.32 0.599 1 74.81 255 ASP B N 1
ATOM 4242 C CA . ASP B 1 255 ? -4.859 -15.836 1.259 1 74.81 255 ASP B CA 1
ATOM 4243 C C . ASP B 1 255 ? -3.59 -15.305 0.595 1 74.81 255 ASP B C 1
ATOM 4245 O O . ASP B 1 255 ? -2.57 -15.109 1.259 1 74.81 255 ASP B O 1
ATOM 4249 N N . MET B 1 256 ? -3.742 -14.969 -0.678 1 74.94 256 MET B N 1
ATOM 4250 C CA . MET B 1 256 ? -2.562 -14.57 -1.439 1 74.94 256 MET B CA 1
ATOM 4251 C C . MET B 1 256 ? -2.076 -13.188 -1 1 74.94 256 MET B C 1
ATOM 4253 O O . MET B 1 256 ? -0.889 -12.883 -1.11 1 74.94 256 MET B O 1
ATOM 4257 N N . ILE B 1 257 ? -3.01 -12.375 -0.441 1 80.06 257 ILE B N 1
ATOM 4258 C CA . ILE B 1 257 ? -2.588 -11.031 -0.072 1 80.06 257 ILE B CA 1
ATOM 4259 C C . ILE B 1 257 ? -2.725 -10.844 1.438 1 80.06 257 ILE B C 1
ATOM 4261 O O . ILE B 1 257 ? -2.723 -9.711 1.932 1 80.06 257 ILE B O 1
ATOM 4265 N N . HIS B 1 258 ? -2.895 -11.945 2.158 1 85.94 258 HIS B N 1
ATOM 4266 C CA . HIS B 1 258 ? -3.086 -11.883 3.604 1 85.94 258 HIS B CA 1
ATOM 4267 C C . HIS B 1 258 ? -1.889 -11.242 4.293 1 85.94 258 HIS B C 1
ATOM 4269 O O . HIS B 1 258 ? -2.045 -10.281 5.051 1 85.94 258 HIS B O 1
ATOM 4275 N N . TYR B 1 259 ? -0.716 -11.719 4.035 1 90.38 259 TYR B N 1
ATOM 4276 C CA . TYR B 1 259 ? 0.464 -11.227 4.734 1 90.38 259 TYR B CA 1
ATOM 4277 C C . TYR B 1 259 ? 0.869 -9.852 4.219 1 90.38 259 TYR B C 1
ATOM 4279 O O . TYR B 1 259 ? 1.562 -9.102 4.91 1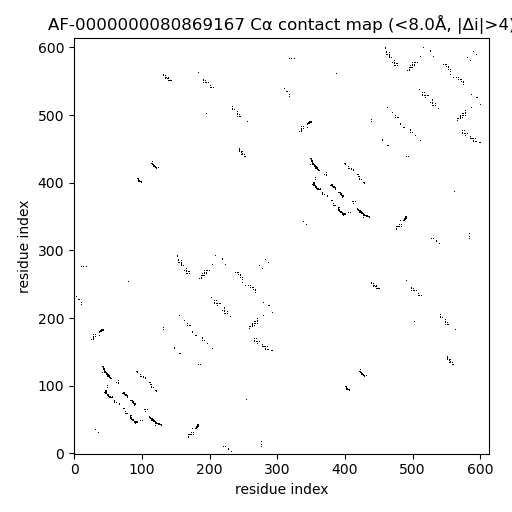 90.38 259 TYR B O 1
ATOM 4287 N N . PHE B 1 260 ? 0.485 -9.531 3.01 1 89.56 260 PHE B N 1
ATOM 4288 C CA . PHE B 1 260 ? 0.618 -8.164 2.514 1 89.56 260 PHE B CA 1
ATOM 4289 C C . PHE B 1 260 ? -0.176 -7.195 3.379 1 89.56 260 PHE B C 1
ATOM 4291 O O . PHE B 1 260 ? 0.356 -6.176 3.824 1 89.56 260 PHE B O 1
ATOM 4298 N N . ALA B 1 261 ? -1.414 -7.555 3.592 1 90.38 261 ALA B N 1
ATOM 4299 C CA . ALA B 1 261 ? -2.295 -6.727 4.41 1 90.38 261 ALA B CA 1
ATOM 4300 C C . ALA B 1 261 ? -1.789 -6.637 5.844 1 90.38 261 ALA B C 1
ATOM 4302 O O . ALA B 1 261 ? -1.837 -5.57 6.461 1 90.38 261 ALA B O 1
ATOM 4303 N N . VAL B 1 262 ? -1.29 -7.734 6.355 1 94.12 262 VAL B N 1
ATOM 4304 C CA . VAL B 1 262 ? -0.777 -7.77 7.719 1 94.12 262 VAL B CA 1
ATOM 4305 C C . VAL B 1 262 ? 0.423 -6.836 7.848 1 94.12 262 VAL B C 1
ATOM 4307 O O . VAL B 1 262 ? 0.546 -6.105 8.836 1 94.12 262 VAL B O 1
ATOM 4310 N N . ALA B 1 263 ? 1.262 -6.902 6.848 1 95 263 ALA B N 1
ATOM 4311 C CA . ALA B 1 263 ? 2.43 -6.027 6.855 1 95 263 ALA B CA 1
ATOM 4312 C C . ALA B 1 263 ? 2.016 -4.559 6.883 1 95 263 ALA B C 1
ATOM 4314 O O . ALA B 1 263 ? 2.584 -3.76 7.629 1 95 263 ALA B O 1
ATOM 4315 N N . LEU B 1 264 ? 1.037 -4.211 6.129 1 92.5 264 LEU B N 1
ATOM 4316 C CA . LEU B 1 264 ? 0.564 -2.832 6.066 1 92.5 264 LEU B CA 1
ATOM 4317 C C . LEU B 1 264 ? -0.077 -2.42 7.387 1 92.5 264 LEU B C 1
ATOM 4319 O O . LEU B 1 264 ? 0.119 -1.295 7.855 1 92.5 264 LEU B O 1
ATOM 4323 N N . ILE B 1 265 ? -0.84 -3.354 7.949 1 94.31 265 ILE B N 1
ATOM 4324 C CA . ILE B 1 265 ? -1.506 -3.068 9.219 1 94.31 265 ILE B CA 1
ATOM 4325 C C . ILE B 1 265 ? -0.462 -2.811 10.305 1 94.31 265 ILE B C 1
ATOM 4327 O O . ILE B 1 265 ? -0.536 -1.809 11.016 1 94.31 265 ILE B O 1
ATOM 4331 N N . LEU B 1 266 ? 0.488 -3.688 10.375 1 96 266 LEU B N 1
ATOM 4332 C CA . LEU B 1 266 ? 1.564 -3.516 11.344 1 96 266 LEU B CA 1
ATOM 4333 C C . LEU B 1 266 ? 2.301 -2.199 11.109 1 96 266 LEU B C 1
ATOM 4335 O O . LEU B 1 266 ? 2.619 -1.486 12.062 1 96 266 LEU B O 1
ATOM 4339 N N . GLY B 1 267 ? 2.566 -1.913 9.898 1 94.25 267 GLY B N 1
ATOM 4340 C CA . GLY B 1 267 ? 3.242 -0.674 9.555 1 94.25 267 GLY B CA 1
ATOM 4341 C C . GLY B 1 267 ? 2.475 0.564 9.969 1 94.25 267 GLY B C 1
ATOM 4342 O O . GLY B 1 267 ? 3.051 1.5 10.531 1 94.25 267 GLY B O 1
ATOM 4343 N N . VAL B 1 268 ? 1.164 0.569 9.711 1 92.88 268 VAL B N 1
ATOM 4344 C CA . VAL B 1 268 ? 0.323 1.711 10.047 1 92.88 268 VAL B CA 1
ATOM 4345 C C . VAL B 1 268 ? 0.271 1.878 11.57 1 92.88 268 VAL B C 1
ATOM 4347 O O . VAL B 1 268 ? 0.377 2.996 12.078 1 92.88 268 VAL B O 1
ATOM 4350 N N . VAL B 1 269 ? 0.124 0.776 12.273 1 94.88 269 VAL B N 1
ATOM 4351 C CA . VAL B 1 269 ? 0.03 0.827 13.727 1 94.88 269 VAL B CA 1
ATOM 4352 C C . VAL B 1 269 ? 1.349 1.325 14.312 1 94.88 269 VAL B C 1
ATOM 4354 O O . VAL B 1 269 ? 1.364 2.262 15.117 1 94.88 269 VAL B O 1
ATOM 4357 N N . VAL B 1 270 ? 2.428 0.754 13.883 1 94.19 270 VAL B N 1
ATOM 4358 C CA . VAL B 1 270 ? 3.746 1.121 14.391 1 94.19 270 VAL B CA 1
ATOM 4359 C C . VAL B 1 270 ? 4.09 2.541 13.953 1 94.19 270 VAL B C 1
ATOM 4361 O O . VAL B 1 270 ? 4.66 3.316 14.727 1 94.19 270 VAL B O 1
ATOM 4364 N N . GLY B 1 271 ? 3.809 2.84 12.727 1 92.56 271 GLY B N 1
ATOM 4365 C CA . GLY B 1 271 ? 4.066 4.176 12.219 1 92.56 271 GLY B CA 1
ATOM 4366 C C . GLY B 1 271 ? 3.309 5.258 12.969 1 92.56 271 GLY B C 1
ATOM 4367 O O . GLY B 1 271 ? 3.855 6.328 13.242 1 92.56 271 GLY B O 1
ATOM 4368 N N . THR B 1 272 ? 2.066 4.98 13.227 1 92.38 272 THR B N 1
ATOM 4369 C CA . THR B 1 272 ? 1.263 5.93 13.992 1 92.38 272 THR B CA 1
ATOM 4370 C C . THR B 1 272 ? 1.838 6.117 15.391 1 92.38 272 THR B C 1
ATOM 4372 O O . THR B 1 272 ? 1.986 7.25 15.859 1 92.38 272 THR B O 1
ATOM 4375 N N . PHE B 1 273 ? 2.166 5.035 15.992 1 91.31 273 PHE B N 1
ATOM 4376 C CA . PHE B 1 273 ? 2.771 5.078 17.328 1 91.31 273 PHE B CA 1
ATOM 4377 C C . PHE B 1 273 ? 4.062 5.887 17.297 1 91.31 273 PHE B C 1
ATOM 4379 O O . PHE B 1 273 ? 4.281 6.742 18.156 1 91.31 273 PHE B O 1
ATOM 4386 N N . SER B 1 274 ? 4.879 5.566 16.359 1 92.44 274 SER B N 1
ATOM 4387 C CA . SER B 1 274 ? 6.184 6.215 16.312 1 92.44 274 SER B CA 1
ATOM 4388 C C . SER B 1 274 ? 6.051 7.703 15.992 1 92.44 274 SER B C 1
ATOM 4390 O O . SER B 1 274 ? 6.844 8.516 16.469 1 92.44 274 SER B O 1
ATOM 4392 N N . SER B 1 275 ? 5.062 8.125 15.172 1 90.75 275 SER B N 1
ATOM 4393 C CA . SER B 1 275 ? 4.891 9.531 14.82 1 90.75 275 SER B CA 1
ATOM 4394 C C . SER B 1 275 ? 4.449 10.352 16.031 1 90.75 275 SER B C 1
ATOM 4396 O O . SER B 1 275 ? 4.773 11.531 16.141 1 90.75 275 SER B O 1
ATOM 4398 N N . ILE B 1 276 ? 3.801 9.688 16.953 1 87.56 276 ILE B N 1
ATOM 4399 C CA . ILE B 1 276 ? 3.291 10.375 18.141 1 87.56 276 ILE B CA 1
ATOM 4400 C C . ILE B 1 276 ? 4.363 10.398 19.234 1 87.56 276 ILE B C 1
ATOM 4402 O O . ILE B 1 276 ? 4.609 11.438 19.844 1 87.56 276 ILE B O 1
ATOM 4406 N N . TYR B 1 277 ? 5.078 9.312 19.375 1 85.69 277 TYR B N 1
ATOM 4407 C CA . TYR B 1 277 ? 5.902 9.172 20.578 1 85.69 277 TYR B CA 1
ATOM 4408 C C . TYR B 1 277 ? 7.383 9.25 20.219 1 85.69 277 TYR B C 1
ATOM 4410 O O . TYR B 1 277 ? 8.188 9.789 21 1 85.69 277 TYR B O 1
ATOM 4418 N N . VAL B 1 278 ? 7.754 8.805 19.109 1 84.88 278 VAL B N 1
ATOM 4419 C CA . VAL B 1 278 ? 9.172 8.562 18.844 1 84.88 278 VAL B CA 1
ATOM 4420 C C . VAL B 1 278 ? 9.742 9.703 18 1 84.88 278 VAL B C 1
ATOM 4422 O O . VAL B 1 278 ? 10.781 10.273 18.359 1 84.88 278 VAL B O 1
ATOM 4425 N N . SER B 1 279 ? 9.016 10.031 17 1 85.38 279 SER B N 1
ATOM 4426 C CA . SER B 1 279 ? 9.578 10.969 16.031 1 85.38 279 SER B CA 1
ATOM 4427 C C . SER B 1 279 ? 9.852 12.32 16.672 1 85.38 279 SER B C 1
ATOM 4429 O O . SER B 1 279 ? 10.93 12.891 16.5 1 85.38 279 SER B O 1
ATOM 4431 N N . ALA B 1 280 ? 8.898 12.828 17.422 1 84.81 280 ALA B N 1
ATOM 4432 C CA . ALA B 1 280 ? 9.07 14.133 18.078 1 84.81 280 ALA B CA 1
ATOM 4433 C C . ALA B 1 280 ? 10.109 14.055 19.188 1 84.81 280 ALA B C 1
ATOM 4435 O O . ALA B 1 280 ? 10.922 14.969 19.344 1 84.81 280 ALA B O 1
ATOM 4436 N N . ALA B 1 281 ? 10.109 12.945 19.891 1 85.69 281 ALA B N 1
ATOM 4437 C CA . ALA B 1 281 ? 11.031 12.766 21 1 85.69 281 ALA B CA 1
ATOM 4438 C C . ALA B 1 281 ? 12.477 12.695 20.516 1 85.69 281 ALA B C 1
ATOM 4440 O O . ALA B 1 281 ? 13.391 13.117 21.219 1 85.69 281 ALA B O 1
ATOM 4441 N N . LEU B 1 282 ? 12.68 12.203 19.391 1 87.25 282 LEU B N 1
ATOM 4442 C CA . LEU B 1 282 ? 14.023 12.062 18.828 1 87.25 282 LEU B CA 1
ATOM 4443 C C . LEU B 1 282 ? 14.625 13.43 18.516 1 87.25 282 LEU B C 1
ATOM 4445 O O . LEU B 1 282 ? 15.844 13.555 18.391 1 87.25 282 LEU B O 1
ATOM 4449 N N . LEU B 1 283 ? 13.773 14.414 18.406 1 86.25 283 LEU B N 1
ATOM 4450 C CA . LEU B 1 283 ? 14.266 15.758 18.094 1 86.25 283 LEU B CA 1
ATOM 4451 C C . LEU B 1 283 ? 14.891 16.406 19.328 1 86.25 283 LEU B C 1
ATOM 4453 O O . LEU B 1 283 ? 15.68 17.344 19.188 1 86.25 283 LEU B O 1
ATOM 4457 N N . LEU B 1 284 ? 14.531 15.945 20.5 1 85.06 284 LEU B N 1
ATOM 4458 C CA . LEU B 1 284 ? 15.047 16.516 21.734 1 85.06 284 LEU B CA 1
ATOM 4459 C C . LEU B 1 284 ? 16.531 16.203 21.906 1 85.06 284 LEU B C 1
ATOM 4461 O O . LEU B 1 284 ? 17.344 17.109 22.094 1 85.06 284 LEU B O 1
ATOM 4465 N N . PRO B 1 285 ? 16.875 14.938 21.797 1 82.69 285 PRO B N 1
ATOM 4466 C CA . PRO B 1 285 ? 18.312 14.648 21.891 1 82.69 285 PRO B CA 1
ATOM 4467 C C . PRO B 1 285 ? 19.109 15.25 20.734 1 82.69 285 PRO B C 1
ATOM 4469 O O . PRO B 1 285 ? 20.312 15.469 20.859 1 82.69 285 PRO B O 1
ATOM 4472 N N . LEU B 1 286 ? 18.453 15.547 19.672 1 84.81 286 LEU B N 1
ATOM 4473 C CA . LEU B 1 286 ? 19.125 16.188 18.531 1 84.81 286 LEU B CA 1
ATOM 4474 C C . LEU B 1 286 ? 19.266 17.688 18.766 1 84.81 286 LEU B C 1
ATOM 4476 O O . LEU B 1 286 ? 19.859 18.391 17.938 1 84.81 286 LEU B O 1
ATOM 4480 N N . LYS B 1 287 ? 18.766 18.188 19.875 1 81.75 287 LYS B N 1
ATOM 4481 C CA . LYS B 1 287 ? 18.891 19.547 20.344 1 81.75 287 LYS B CA 1
ATOM 4482 C C . LYS B 1 287 ? 18.328 20.547 19.328 1 81.75 287 LYS B C 1
ATOM 4484 O O . LYS B 1 287 ? 19 21.5 18.953 1 81.75 287 LYS B O 1
ATOM 4489 N N . LEU B 1 288 ? 17.156 20.281 18.875 1 82.19 288 LEU B N 1
ATOM 4490 C CA . LEU B 1 288 ? 16.469 21.219 18 1 82.19 288 LEU B CA 1
ATOM 4491 C C . LEU B 1 288 ? 16.203 22.547 18.719 1 82.19 288 LEU B C 1
ATOM 4493 O O . LEU B 1 288 ? 15.766 22.547 19.859 1 82.19 288 LEU B O 1
ATOM 4497 N N . ALA B 1 289 ? 16.688 23.609 18.094 1 78.56 289 ALA B N 1
ATOM 4498 C CA . ALA B 1 289 ? 16.484 24.953 18.641 1 78.56 289 ALA B CA 1
ATOM 4499 C C . ALA B 1 289 ? 15.805 25.859 17.625 1 78.56 289 ALA B C 1
ATOM 4501 O O . ALA B 1 289 ? 15.773 25.547 16.422 1 78.56 289 ALA B O 1
ATOM 4502 N N . ARG B 1 290 ? 15.195 26.812 18.125 1 79.81 290 ARG B N 1
ATOM 4503 C CA . ARG B 1 290 ? 14.5 27.797 17.281 1 79.81 290 ARG B CA 1
ATOM 4504 C C . ARG B 1 290 ? 15.438 28.359 16.219 1 79.81 290 ARG B C 1
ATOM 4506 O O . ARG B 1 290 ? 15.016 28.625 15.094 1 79.81 290 ARG B O 1
ATOM 4513 N N . GLU B 1 291 ? 16.656 28.516 16.547 1 76.38 291 GLU B N 1
ATOM 4514 C CA . GLU B 1 291 ? 17.656 29.094 15.648 1 76.38 291 GLU B CA 1
ATOM 4515 C C . GLU B 1 291 ? 17.891 28.203 14.43 1 76.38 291 GLU B C 1
ATOM 4517 O O . GLU B 1 291 ? 18.328 28.688 13.383 1 76.38 291 GLU B O 1
ATOM 4522 N N . ASP B 1 292 ? 17.516 26.953 14.617 1 76.56 292 ASP B N 1
ATOM 4523 C CA . ASP B 1 292 ? 17.703 26.016 13.516 1 76.56 292 ASP B CA 1
ATOM 4524 C C . ASP B 1 292 ? 16.703 26.266 12.391 1 76.56 292 ASP B C 1
ATOM 4526 O O . ASP B 1 292 ? 16.906 25.828 11.266 1 76.56 292 ASP B O 1
ATOM 4530 N N . LEU B 1 293 ? 15.562 26.953 12.789 1 72 293 LEU B N 1
ATOM 4531 C CA . LEU B 1 293 ? 14.492 27.156 11.82 1 72 293 LEU B CA 1
ATOM 4532 C C . LEU B 1 293 ? 14.555 28.547 11.211 1 72 293 LEU B C 1
ATOM 4534 O O . LEU B 1 293 ? 13.727 28.906 10.367 1 72 293 LEU B O 1
ATOM 4538 N N . ILE B 1 294 ? 15.367 29.531 11.75 1 61.81 294 ILE B N 1
ATOM 4539 C CA . ILE B 1 294 ? 15.555 30.875 11.219 1 61.81 294 ILE B CA 1
ATOM 4540 C C . ILE B 1 294 ? 16.5 30.828 10.023 1 61.81 294 ILE B C 1
ATOM 4542 O O . ILE B 1 294 ? 17.609 30.297 10.117 1 61.81 294 ILE B O 1
ATOM 4546 N N . PRO B 1 295 ? 15.82 30.938 8.914 1 53.44 295 PRO B N 1
ATOM 4547 C CA . PRO B 1 295 ? 16.75 30.969 7.777 1 53.44 295 PRO B CA 1
ATOM 4548 C C . PRO B 1 295 ? 18.016 31.781 8.055 1 53.44 295 PRO B C 1
ATOM 4550 O O . PRO B 1 295 ? 17.969 32.75 8.797 1 53.44 295 PRO B O 1
ATOM 4553 N N . ALA B 1 296 ? 19.156 31.203 8.164 1 45.03 296 ALA B N 1
ATOM 4554 C CA . ALA B 1 296 ? 20.391 31.984 8.297 1 45.03 296 ALA B CA 1
ATOM 4555 C C . ALA B 1 296 ? 20.281 33.344 7.602 1 45.03 296 ALA B C 1
ATOM 4557 O O . ALA B 1 296 ? 19.875 33.406 6.441 1 45.03 296 ALA B O 1
ATOM 4558 N N . LYS B 1 297 ? 19.922 34.344 8.312 1 44.66 297 LYS B N 1
ATOM 4559 C CA . LYS B 1 297 ? 20.156 35.625 7.695 1 44.66 297 LYS B CA 1
ATOM 4560 C C . LYS B 1 297 ? 21.375 35.594 6.77 1 44.66 297 LYS B C 1
ATOM 4562 O O . LYS B 1 297 ? 22.453 35.188 7.18 1 44.66 297 LYS B O 1
ATOM 4567 N N . LYS B 1 298 ? 21.172 35.312 5.57 1 42.75 298 LYS B N 1
ATOM 4568 C CA . LYS B 1 298 ? 22.297 35.688 4.719 1 42.75 298 LYS B CA 1
ATOM 4569 C C . LYS B 1 298 ? 23 36.938 5.242 1 42.75 298 LYS B C 1
ATOM 4571 O O . LYS B 1 298 ? 22.391 37.969 5.371 1 42.75 298 LYS B O 1
ATOM 4576 N N . GLU B 1 299 ? 23.875 36.812 6.18 1 38.34 299 GLU B N 1
ATOM 4577 C CA . GLU B 1 299 ? 24.75 37.969 6.328 1 38.34 299 GLU B CA 1
ATOM 4578 C C . GLU B 1 299 ? 25.031 38.625 4.977 1 38.34 299 GLU B C 1
ATOM 4580 O O . GLU B 1 299 ? 25.5 37.969 4.047 1 38.34 299 GLU B O 1
ATOM 4585 N N . ASP B 1 300 ? 24.203 39.469 4.531 1 39.31 300 ASP B N 1
ATOM 4586 C CA . ASP B 1 300 ? 24.688 40.375 3.496 1 39.31 300 ASP B CA 1
ATOM 4587 C C . ASP B 1 300 ? 26.141 40.75 3.744 1 39.31 300 ASP B C 1
ATOM 4589 O O . ASP B 1 300 ? 26.453 41.406 4.746 1 39.31 300 ASP B O 1
ATOM 4593 N N . PRO B 1 301 ? 27.078 40.031 3.361 1 42.75 301 PRO B N 1
ATOM 4594 C CA . PRO B 1 301 ? 28.422 40.594 3.479 1 42.75 301 PRO B CA 1
ATOM 4595 C C . PRO B 1 301 ? 28.453 42.094 3.193 1 42.75 301 PRO B C 1
ATOM 4597 O O . PRO B 1 301 ? 29.406 42.781 3.59 1 42.75 301 PRO B O 1
ATOM 4600 N N . GLU B 1 302 ? 27.562 42.531 2.24 1 39.97 302 GLU B N 1
ATOM 4601 C CA . GLU B 1 302 ? 27.719 43.938 1.845 1 39.97 302 GLU B CA 1
ATOM 4602 C C . GLU B 1 302 ? 27.203 44.875 2.934 1 39.97 302 GLU B C 1
ATOM 4604 O O . GLU B 1 302 ? 27.328 46.094 2.811 1 39.97 302 GLU B O 1
ATOM 4609 N N . ALA B 1 303 ? 26.453 44.562 3.875 1 43.81 303 ALA B N 1
ATOM 4610 C CA . ALA B 1 303 ? 26.094 45.562 4.867 1 43.81 303 ALA B CA 1
ATOM 4611 C C . ALA B 1 303 ? 27.297 45.906 5.754 1 43.81 303 ALA B C 1
ATOM 4613 O O . ALA B 1 303 ? 27.344 47 6.336 1 43.81 303 ALA B O 1
ATOM 4614 N N . GLU B 1 304 ? 28.109 44.906 6.121 1 39.09 304 GLU B N 1
ATOM 4615 C CA . GLU B 1 304 ? 29.297 45.406 6.812 1 39.09 304 GLU B CA 1
ATOM 4616 C C . GLU B 1 304 ? 30.172 46.219 5.883 1 39.09 304 GLU B C 1
ATOM 4618 O O . GLU B 1 304 ? 31.172 46.812 6.316 1 39.09 304 GLU B O 1
ATOM 4623 N N . GLU B 1 305 ? 29.922 46.031 4.535 1 34.75 305 GLU B N 1
ATOM 4624 C CA . GLU B 1 305 ? 30.859 46.844 3.777 1 34.75 305 GLU B CA 1
ATOM 4625 C C . GLU B 1 305 ? 30.312 48.281 3.611 1 34.75 305 GLU B C 1
ATOM 4627 O O . GLU B 1 305 ? 30.844 49.062 2.809 1 34.75 305 GLU B O 1
ATOM 4632 N N . LEU B 1 306 ? 29.078 48.594 4.141 1 33.34 306 LEU B N 1
ATOM 4633 C CA . LEU B 1 306 ? 28.938 50.031 4.027 1 33.34 306 LEU B CA 1
ATOM 4634 C C . LEU B 1 306 ? 29.75 50.75 5.105 1 33.34 306 LEU B C 1
ATOM 4636 O O . LEU B 1 306 ? 29.641 50.406 6.289 1 33.34 306 LEU B O 1
ATOM 4640 N N . PRO B 1 307 ? 30.766 51.5 4.719 1 36.66 307 PRO B N 1
ATOM 4641 C CA . PRO B 1 307 ? 31.516 52.438 5.559 1 36.66 307 PRO B CA 1
ATOM 4642 C C . PRO B 1 307 ? 30.625 53.469 6.219 1 36.66 307 PRO B C 1
ATOM 4644 O O . PRO B 1 307 ? 29.547 53.781 5.711 1 36.66 307 PRO B O 1
#

Sequence (614 aa):
MKSLTQRQFDFMGKRRIAFGVSVAMLLAAVVAMLALGLNLGLDFTGGTLVEVRFSSAPALETVRQTLEATGFQDVAVQTFGASTEVLIRLQQAFEAGVGDQVVTLLQDAGHDVSLVRAEFVGAQVGDQLRDQSGMGMLVALGIVMLYVAARFQYKFAVGALLALLHDVIIVIGAFALFGFEFDLTVLAAVLAVIGYSLNDTIVVYDRIRENIRKSRIDDMPTIFNESINQTLSRTLATSGTTLLVLLALVILGGDMIHYFAVALILGVVVGTFSSIYVSAALLLPLKLAREDLIPAKKEDPEAEELPMKSLTQRQFDFMGKRRIAFGVSVAMLLAAVVAMLALGLNLGLDFTGGTLVEVRFSSAPALETVRQTLEATGFQDVAVQTFGASTEVLIRLQQAFEAGVGDQVVTLLQDAGHDVSLVRAEFVGAQVGDQLRDQSGMGMLVALGIVMLYVAARFQYKFAVGALLALLHDVIIVIGAFALFGFEFDLTVLAAVLAVIGYSLNDTIVVYDRIRENIRKSRIDDMPTIFNESINQTLSRTLATSGTTLLVLLALVILGGDMIHYFAVALILGVVVGTFSSIYVSAALLLPLKLAREDLIPAKKEDPEAEELP

Nearest PDB structures (foldseek):
  5xap-assembly1_A  TM=9.270E-01  e=1.397E-17  Deinococcus radiodurans R1 = ATCC 13939 = DSM 20539
  3aqp-assembly1_A  TM=9.220E-01  e=4.784E-17  Thermus thermophilus HB8
  5mg3-assembly1_F  TM=8.508E-01  e=3.034E-18  Escherichia coli
  5yhf-assembly1_A  TM=7.453E-01  e=9.074E-17  Thermus thermophilus HB8
  5xam-assembly1_A  TM=8.599E-01  e=7.354E-14  Deinococcus radiodurans R1 = ATCC 13939 = DSM 20539

InterPro domains:
  IPR005665 Protein-export membrane protein SecF, bacterial [MF_01464_B] (9-290)
  IPR005665 Protein-export membrane protein SecF, bacterial [TIGR00966] (9-284)
  IPR022645 Protein-export membrane protein SecD/SecF, bacterial [PR01755] (36-51)
  IPR022645 Protein-export membrane protein SecD/SecF, bacterial [PR01755] (147-161)
  IPR022645 Protein-export membrane protein SecD/SecF, bacterial [PR01755] (195-213)
  IPR022645 Protein-export membrane protein SecD/SecF, bacterial [PR01755] (227-242)
  IPR022646 Protein-export membrane protein SecD/SecF/SecDF, conserved site [PF07549] (31-57)
  IPR022813 Protein-export membrane protein SecD/SecF, archaeal and bacterial [PTHR30081] (10-285)
  IPR048634 Protein export membrane protein SecD/SecF, C-terminal [PF02355] (103-286)
  IPR055344 Protein-export membrane protein SecD/SecF, C-terminal, bacterial [TIGR00916] (91-276)

Organism: NCBI:txid3151122

Secondary structure (DSSP, 8-state):
---TTT----TGGGHHHHHHHHHHHHHHHHHHHHHT--EE-HHHH-EEEEEEEESSPPPHHHHHHHHHHTT--S-EEEEESEEEEEEEEE-S---TTHHHHHHHHHHHTT--EEEEEEEEE-HHHHHHHHHHHHHHHHHHHHHHHHHHHHHS-HHHHHHHHHHHHHHHHHHHHHHHHHT-EE-HHHHHHHHHHHHHHHHHHHHHHHHHHHHHHH-----HHHHHHHHHHHHHHHHHHHHHHHHHHHHHHHHHS-GGGHHHHHHHHHHHHHHHHIIIIITTGGGTTTT--GGGGS------TTTTT--/---TTT----TGGGHHHHHHHHHHHHHHHHHHHHHT--EE-HHHH-EEEEEEEESSPPPHHHHHHHHHHTT--S-EEEEESEEEEEEEEE-S---TTHHHHHHHHHHHTT--EEEEEEEEE-HHHHHHHHHHHHHHHHHHHHHHHHHHHHHS-HHHHHHHHHHHHHHHHHHHHHHHHHT-EE-HHHHHHHHHHHHHHHHHHHHHHHHHHHHHHH-----HHHHHHHHHHHHHHHHHHHHHHHHHHHHHHHHHS-GGGHHHHHHHHHHHHHHHHIIIIITTGGGTTTT--GGGGS------TTTTT--

pLDDT: mean 82.03, std 13.02, range [28.22, 97.62]

Solvent-accessible surface area (backbone atoms only — not comparable to full-atom values): 30935 Å² total; per-residue (Å²): 130,77,53,75,77,67,53,79,57,67,53,59,77,45,29,66,58,47,47,50,52,51,50,49,47,44,50,50,12,51,49,20,39,71,74,65,30,71,37,65,22,54,59,38,60,19,16,26,38,32,31,34,36,35,82,56,63,68,59,57,65,58,55,42,50,57,42,41,73,71,66,49,56,77,62,45,64,41,75,48,85,50,70,29,22,36,36,34,37,32,62,50,72,77,51,58,19,49,50,51,50,51,42,50,52,43,36,72,73,69,41,62,58,43,72,44,34,28,36,31,30,33,49,69,55,5,46,49,44,41,53,40,34,52,48,26,51,52,49,25,53,49,52,46,45,53,50,39,39,72,72,34,57,60,59,57,23,52,21,50,45,52,42,47,51,52,35,53,47,34,44,55,9,47,31,13,64,71,56,39,67,44,32,65,63,28,52,51,24,51,52,50,29,52,29,54,30,48,33,49,35,48,55,38,50,49,40,32,54,52,45,58,72,70,44,88,71,83,55,59,61,58,47,46,24,52,23,43,38,73,39,41,66,58,53,47,49,38,46,49,49,31,43,52,37,37,51,34,35,46,73,32,50,44,72,91,43,27,55,28,27,49,42,35,45,46,24,49,53,45,20,53,49,34,32,67,44,43,30,60,53,45,32,57,83,62,61,72,49,70,71,72,72,46,72,72,71,71,73,55,70,63,64,76,61,58,130,129,75,52,73,77,67,51,80,57,68,53,61,78,46,29,66,58,47,47,50,52,50,50,50,47,42,52,52,12,52,48,19,39,72,75,65,28,71,36,65,22,54,60,38,60,18,15,28,38,31,32,35,36,37,82,56,64,66,60,56,65,58,53,42,50,56,43,42,72,72,65,50,56,77,63,44,65,41,75,47,87,50,70,30,22,37,36,36,37,32,62,52,70,78,52,59,18,49,51,51,49,51,43,51,53,42,37,73,72,68,42,61,58,43,73,44,33,28,36,33,28,32,48,69,54,5,47,51,43,40,53,41,36,53,49,26,51,52,49,26,52,49,52,47,46,51,49,40,40,71,73,36,57,60,59,57,22,53,21,50,46,52,42,48,51,50,36,53,46,34,44,55,9,48,32,14,64,69,57,40,67,45,32,66,62,29,53,52,24,52,52,50,26,52,29,55,30,47,34,50,36,49,55,39,50,51,40,32,54,52,45,57,72,68,44,88,71,82,55,57,63,59,47,47,27,51,23,44,38,73,40,40,64,56,53,49,49,37,49,48,48,30,45,53,36,37,52,34,36,46,73,33,50,41,72,90,41,27,53,27,29,49,44,35,46,47,26,49,54,46,18,53,50,35,32,65,43,42,31,60,51,46,32,56,84,63,60,73,48,70,72,73,72,47,71,72,71,72,72,57,70,64,63,77,61,57,127

Foldseek 3Di:
DPPLLPDQDQQLVCLVVLVVVLVVLLVLLVCLCVPQNFQEDCLQQFFKKWKKFFPDQDDQVVLVCLCVVVPFPPWDWDAFPDSRIIMITGSDDPDPCVRVVSVVSVVVVPTRMDTDDMDGDHRVSSNVCVVVLVVVLVVLLVVVLVVLVVVDQNLLSVLLSVLLVSLLSSLNSVNSNVRPYDYPLLSVLSSVLSVLLSVLLVQLVVLLLVQLVVDPDFPSSVSSSSSLSNCVVVLCVVLVVVLVVLVCCCVPVDRVCNSSSVSNNSSSVSSSSCSRRPSSNSSVVVPDGSVSSPDPPPPPVCVVVPD/DPDLLRDQDQQLVCLVVLVVVLVVLLVLLVCLCVVQNFQEDCLQQFFKKWKKFFPDQDDQVV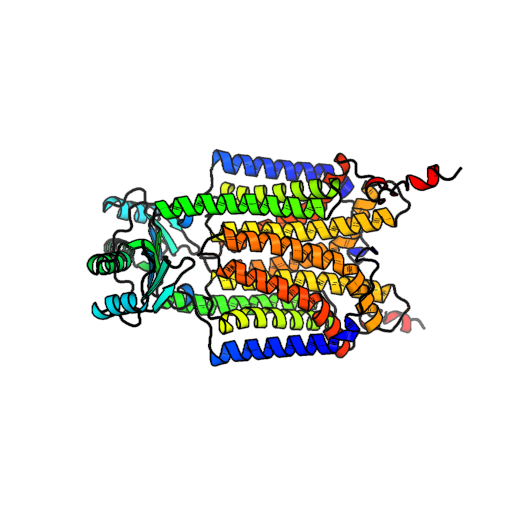LVCLCVVVPFPPWDWDAFPDSRIIMITGSDDPDPCVRVVSVVSCVVVPTRMDTDDMDGDHRVSNNVCVVVLVVVLVVLLVVVLVVLVVVDQNLLSVLLSVLLVSLLSSLNSVSSNVRPYDYPLLSVLSSVLSVLLSVLLVQLVVLLLVQLVVDPDFPSSVSSSSSLSNCVVVLCVVLVVVLVVLVCCCVPVDRVCNSSSVSNNSSSVSSSSCSRRPSSNSSVVVPDGSVSSPDPPPPPVCVVVPD